Protein 7APO (pdb70)

Radius of gyration: 23.28 Å; Cα contacts (8 Å, |Δi|>4): 714; chains: 4; bounding box: 57×46×68 Å

B-factor: mean 53.17, std 20.05, range [23.28, 142.46]

Nearest PDB structures (foldseek):
  7apo-assembly1_D  TM=1.040E+00  e=3.579E-03  Homo sapiens
  7apo-assembly1_C  TM=9.969E-01  e=6.308E-03  Homo sapiens
  7apo-assembly1_C  TM=1.040E+00  e=5.642E-03  Homo sapiens
  7apo-assembly1_D  TM=9.969E-01  e=4.797E-03  Homo sapiens
  7apo-assembly1_B  TM=1.004E+00  e=3.068E-36  Homo sapiens

Sequence (518 aa):
EVGELIEKVRKAHQETFPALCQLGKYTTNNSSEQRVSLDIDLWDKFSELSTKCIIKTVEFAKQQLPGFTTLTIADQITLLKAACLDILILRICTRYTPEQQDTMTFSDGLTLNRTQMHNAGFGPLTDLVFAFANQLLPLEMDDAETGLLSAICLICGDRQDLEQPDRVDMLQEPLLEALKVYVRKRRPSRPHMFPKMLMKITDLRSISAKGAERVITLKMEIPGSMPPLIQEMLEPEVGELIEKVRKAHQETFPALCQLGKYTTNNSSEQRVSLDIDLWDKFSELSTKCIIKTVEFAKQLPGFTTLTIADQITLLKAACLDILILRICTRYTPEQDTMTFSDGLTLNRTQMHNAGFGPLTDLVFAFANQLLPLEMDDAETGLLSAICCLICGDRQDLEQPDRVDMLQEPLLEALKVYVRKRRRPHMFPKMLMKITDLRSISAKGAERVITLKMEIPGSMPPLIQEMLENHKILHRLLQDSSSPVDLAKLTAEATGHKILHHRLLQDSSSPVDDLAKLTAEATG

Secondary structure (P-SEA, 3-state):
caaaaaaaaaaaaaaaccccccbbbbbbccccccccccaaaaaaaaaaaaaaaaaaaaaaaaaccccccccaaaaaaaaaaaaaaaaaaaaaaacccccccccccccccccaaaaaaaccccaaaaaaaaaaaaccccccaaaaaaaaaaaaacccccccccaaaaaaaaaaaaaaaaaaaaaccccccaaaaaaaaaaaaaaaaaaaaaaaaaaaaacccccccaaaaaacc/caaaaaaaaaaaaaaaacccccccbbbbbcccccccccccaaaaaaaaaaaaaaaaaaaaaaaaccccccccaaaaaaaaaaaaaaaaaaaaaaacccccccccccccccccaaaaaaaccccaaaaaaaaaaaaccccccaaaaaaaaaaaaacccccccccaaaaaaaaaaaaaaaaaaaaaacccaaaaaaaaaaaaaaaaaaaaaaaaaaaaacccccccaaaaaaccc/caaaaaaaaccccaaaaaaaaaaaac/caaaaaaacccccaaaaaaaaaaacc

Structure (mmCIF, N/CA/C/O backbone):
data_7APO
#
_entry.id   7APO
#
_cell.length_a   53.694
_cell.length_b   47.573
_cell.length_c   120.999
_cell.angle_alpha   90.000
_cell.angle_beta   96.169
_cell.angle_gamma   90.000
#
_symmetry.space_group_name_H-M   'P 1 21 1'
#
loop_
_entity.id
_entity.type
_entity.pdbx_description
1 polymer 'Retinoic acid receptor alpha'
2 polymer 'Nuclear receptor coactivator 2'
3 non-polymer '4-{[(5,5,8,8-tetramethyl-5,6,7,8-tetrahydronaphthalen-2-yl)carbonyl]amino}benzoic acid'
4 non-polymer GLYCEROL
5 water water
#
loop_
_atom_site.group_PDB
_atom_site.id
_atom_site.type_symbol
_atom_site.label_atom_id
_atom_site.label_alt_id
_atom_site.label_comp_id
_atom_site.label_asym_id
_atom_site.label_entity_id
_atom_site.label_seq_id
_atom_site.pdbx_PDB_ins_code
_atom_site.Cartn_x
_atom_site.Cartn_y
_atom_site.Cartn_z
_atom_site.occupancy
_atom_site.B_iso_or_equiv
_atom_site.auth_seq_id
_atom_site.auth_comp_id
_atom_site.auth_asym_id
_atom_site.auth_atom_id
_atom_site.pdbx_PDB_model_num
ATOM 1 N N . GLU A 1 11 ? -48.61900 14.07800 -34.57200 1.000 89.46758 183 GLU A N 1
ATOM 2 C CA . GLU A 1 11 ? -47.39300 14.86800 -34.56800 1.000 85.98428 183 GLU A CA 1
ATOM 3 C C . GLU A 1 11 ? -46.15700 13.97200 -34.52100 1.000 83.01152 183 GLU A C 1
ATOM 4 O O . GLU A 1 11 ? -45.27100 14.07500 -35.37100 1.000 76.97322 183 GLU A O 1
ATOM 6 N N . VAL A 1 12 ? -46.10000 13.09000 -33.51900 1.000 83.03951 184 VAL A N 1
ATOM 7 C CA . VAL A 1 12 ? -44.95900 12.18700 -33.41100 1.000 82.63592 184 VAL A CA 1
ATOM 8 C C . VAL A 1 12 ? -45.03600 11.09200 -34.46800 1.000 78.42364 184 VAL A C 1
ATOM 9 O O . VAL A 1 12 ? -44.00200 10.57400 -34.91000 1.000 75.06241 184 VAL A O 1
ATOM 13 N N . GLY A 1 13 ? -46.24500 10.72500 -34.90100 1.000 78.69615 185 GLY A N 1
ATOM 14 C CA . GLY A 1 13 ? -46.37200 9.77200 -35.98900 1.000 73.19586 185 GLY A CA 1
ATOM 15 C C . GLY A 1 13 ? -45.84300 10.30800 -37.30300 1.000 68.41485 185 GLY A C 1
ATOM 16 O O . GLY A 1 13 ? -45.29300 9.55100 -38.10900 1.000 62.21364 185 GLY A O 1
ATOM 17 N N . GLU A 1 14 ? -45.99100 11.61500 -37.53600 1.000 68.28741 186 GLU A N 1
ATOM 18 C CA . GLU A 1 14 ? -45.45000 12.21500 -38.75200 1.000 67.56317 186 GLU A CA 1
ATOM 19 C C . GLU A 1 14 ? -43.93000 12.30200 -38.69300 1.000 64.99666 186 GLU A C 1
ATOM 20 O O . GLU A 1 14 ? -43.25600 12.14900 -39.71900 1.000 66.69744 186 GLU A O 1
ATOM 22 N N . LEU A 1 15 ? -43.37400 12.55400 -37.50500 1.000 62.27665 187 LEU A N 1
ATOM 23 C CA . LEU A 1 15 ? -41.92200 12.53800 -37.35500 1.000 57.05736 187 LEU A CA 1
ATOM 24 C C . LEU A 1 15 ? -41.36400 11.14100 -37.59700 1.000 57.81120 187 LEU A C 1
ATOM 25 O O . LEU A 1 15 ? -40.34000 10.97900 -38.27100 1.000 58.42058 187 LEU A O 1
ATOM 30 N N . ILE A 1 16 ? -42.02500 10.11800 -37.05200 1.000 56.16472 188 ILE A N 1
ATOM 31 C CA . ILE A 1 16 ? -41.62000 8.74200 -37.31900 1.000 58.78223 188 ILE A CA 1
ATOM 32 C C . ILE A 1 16 ? -41.73300 8.43700 -38.80600 1.000 60.38496 188 ILE A C 1
ATOM 33 O O . ILE A 1 16 ? -40.84700 7.80700 -39.39700 1.000 59.76164 188 ILE A O 1
ATOM 38 N N . GLU A 1 17 ? -42.81700 8.89000 -39.43800 1.000 58.57347 189 GLU A N 1
ATOM 39 C CA . GLU A 1 17 ? -42.99300 8.64400 -40.86500 1.000 61.02692 189 GLU A CA 1
ATOM 40 C C . GLU A 1 17 ? -41.95100 9.39400 -41.68400 1.000 57.65414 189 GLU A C 1
ATOM 41 O O . GLU A 1 17 ? -41.47700 8.88800 -42.70800 1.000 57.23093 189 GLU A O 1
ATOM 47 N N . LYS A 1 18 ? -41.57400 10.59800 -41.24400 1.000 55.70782 190 LYS A N 1
ATOM 48 C CA . LYS A 1 18 ? -40.56900 11.36800 -41.97200 1.000 55.52769 190 LYS A CA 1
ATOM 49 C C . LYS A 1 18 ? -39.19900 10.70600 -41.88900 1.000 53.85562 190 LYS A C 1
ATOM 50 O O . LYS A 1 18 ? -38.48400 10.61100 -42.89400 1.000 52.85354 190 LYS A O 1
ATOM 56 N N . VAL A 1 19 ? -38.81800 10.24200 -40.69900 1.000 49.89425 191 VAL A N 1
ATOM 57 C CA . VAL A 1 19 ? -37.50500 9.63200 -40.52700 1.000 47.58014 191 VAL A CA 1
ATOM 58 C C . VAL A 1 19 ? -37.44300 8.28500 -41.23600 1.000 56.10015 191 VAL A C 1
ATOM 59 O O . VAL A 1 19 ? -36.44300 7.95600 -41.88600 1.000 59.02405 191 VAL A O 1
ATOM 63 N N . ARG A 1 20 ? -38.51000 7.48800 -41.13000 1.000 51.84711 192 ARG A N 1
ATOM 64 C CA . ARG A 1 20 ? -38.55400 6.20700 -41.82900 1.000 55.02257 192 ARG A CA 1
ATOM 65 C C . ARG A 1 20 ? -38.46000 6.40400 -43.33500 1.000 51.910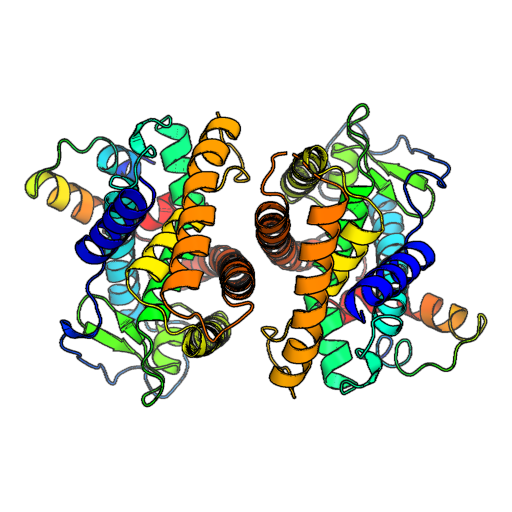35 192 ARG A C 1
ATOM 66 O O . ARG A 1 20 ? -37.69900 5.70700 -44.01600 1.000 54.82623 192 ARG A O 1
ATOM 74 N N . LYS A 1 21 ? -39.23000 7.35700 -43.86700 1.000 54.15959 193 LYS A N 1
ATOM 75 C CA . LYS A 1 21 ? -39.15800 7.66600 -45.29000 1.000 57.07492 193 LYS A CA 1
ATOM 76 C C . LYS A 1 21 ? -37.74600 8.07300 -45.68800 1.000 54.50611 193 LYS A C 1
ATOM 77 O O . LYS A 1 21 ? -37.23300 7.63800 -46.72600 1.000 55.08367 193 LYS A O 1
ATOM 83 N N . ALA A 1 22 ? -37.09300 8.90400 -44.86800 1.000 60.99109 194 ALA A N 1
ATOM 84 C CA . ALA A 1 22 ? -35.75500 9.38100 -45.19800 1.000 55.14456 194 ALA A CA 1
ATOM 85 C C . ALA A 1 22 ? -34.75200 8.24000 -45.21200 1.000 55.11608 194 ALA A C 1
ATOM 86 O O . ALA A 1 22 ? -33.84200 8.21900 -46.04700 1.000 60.26819 194 ALA A O 1
ATOM 88 N N . HIS A 1 23 ? -34.90900 7.27600 -44.30200 1.000 48.04995 195 HIS A N 1
ATOM 89 C CA . HIS A 1 23 ? -33.99100 6.14300 -44.27200 1.000 47.31023 195 HIS A CA 1
ATOM 90 C C . HIS A 1 23 ? -34.22800 5.20400 -45.44800 1.000 48.51131 195 HIS A C 1
ATOM 91 O O . HIS A 1 23 ? -33.27300 4.69100 -46.04200 1.000 56.60989 195 HIS A O 1
ATOM 98 N N . GLN A 1 24 ? -35.49400 4.95700 -45.79200 1.000 51.62304 196 GLN A N 1
ATOM 99 C CA . GLN A 1 24 ? -35.79300 4.07900 -46.91700 1.000 56.25205 196 GLN A CA 1
ATOM 100 C C . GLN A 1 24 ? -35.30200 4.67600 -48.23000 1.000 62.76352 196 GLN A C 1
ATOM 101 O O . GLN A 1 24 ? -34.83000 3.95000 -49.11300 1.000 58.79947 196 GLN A O 1
ATOM 107 N N . GLU A 1 25 ? -35.39700 6.00000 -48.37300 1.000 65.02372 197 GLU A N 1
ATOM 108 C CA . GLU A 1 25 ? -35.03000 6.63600 -49.63500 1.000 60.90121 197 GLU A CA 1
ATOM 109 C C . GLU A 1 25 ? -33.52000 6.68400 -49.83500 1.000 57.82047 197 GLU A C 1
ATOM 110 O O . GLU A 1 25 ? -33.05200 6.73400 -50.97700 1.000 55.77483 197 GLU A O 1
ATOM 116 N N . THR A 1 26 ? -32.74300 6.67600 -48.75300 1.000 55.76278 198 THR A N 1
ATOM 117 C CA . THR A 1 26 ? -31.29300 6.77200 -48.85000 1.000 53.03880 198 THR A CA 1
ATOM 118 C C . THR A 1 26 ? -30.57600 5.48000 -48.47900 1.000 49.27629 198 THR A C 1
ATOM 119 O O . THR A 1 26 ? -29.34200 5.45100 -48.48900 1.000 51.08951 198 THR A O 1
ATOM 123 N N . PHE A 1 27 ? -31.30300 4.41300 -48.16300 1.000 62.24945 199 PHE A N 1
ATOM 124 C CA . PHE A 1 27 ? -30.68600 3.14400 -47.77800 1.000 66.42297 199 PHE A CA 1
ATOM 125 C C . PHE A 1 27 ? -31.62000 2.00700 -48.15400 1.000 69.92953 199 PHE A C 1
ATOM 126 O O . PHE A 1 27 ? -32.57200 1.69600 -47.41700 1.000 75.38249 199 PHE A O 1
ATOM 134 N N . PRO A 1 28 ? -31.38400 1.34500 -49.28600 1.000 62.19070 200 PRO A N 1
ATOM 135 C CA . PRO A 1 28 ? -32.28600 0.27500 -49.71800 1.000 66.11109 200 PRO A CA 1
ATOM 136 C C . PRO A 1 28 ? -32.18400 -0.95000 -48.82200 1.000 66.31330 200 PRO A C 1
ATOM 137 O O . PRO A 1 28 ? -31.09600 -1.34800 -48.39700 1.000 65.83862 200 PRO A O 1
ATOM 141 N N . ALA A 1 29 ? -33.33700 -1.54900 -48.54300 1.000 69.24172 201 ALA A N 1
ATOM 142 C CA . ALA A 1 29 ? -33.38400 -2.74100 -47.71500 1.000 69.31674 201 ALA A CA 1
ATOM 143 C C . ALA A 1 29 ? -32.68300 -3.90900 -48.40600 1.000 65.52282 201 ALA A C 1
ATOM 144 O O . ALA A 1 29 ? -32.48000 -3.92300 -49.62400 1.000 65.44685 201 ALA A O 1
ATOM 146 N N . LEU A 1 30 ? -32.31100 -4.90400 -47.60000 1.000 66.30971 202 LEU A N 1
ATOM 147 C CA . LEU A 1 30 ? -31.66100 -6.09300 -48.13500 1.000 72.77174 202 LEU A CA 1
ATOM 148 C C . LEU A 1 30 ? -32.57500 -6.88300 -49.06500 1.000 79.46397 202 LEU A C 1
ATOM 149 O O . LEU A 1 30 ? -32.08100 -7.68100 -49.86900 1.000 75.75991 202 LEU A O 1
ATOM 154 N N . CYS A 1 31 ? -33.89200 -6.67100 -48.98100 1.000 86.57100 203 CYS A N 1
ATOM 155 C CA . CYS A 1 31 ? -34.82400 -7.42400 -49.81600 1.000 99.50196 203 CYS A CA 1
ATOM 156 C C . CYS A 1 31 ? -34.64700 -7.09500 -51.29400 1.000 104.37055 203 CYS A C 1
ATOM 157 O O . CYS A 1 31 ? -34.75200 -7.98100 -52.14900 1.000 105.52151 203 CYS A O 1
ATOM 160 N N . GLN A 1 32 ? -34.37700 -5.82800 -51.61400 1.000 101.16940 204 GLN A N 1
ATOM 161 C CA . GLN A 1 32 ? -34.33500 -5.38600 -53.00200 1.000 101.85380 204 GLN A CA 1
ATOM 162 C C . GLN A 1 32 ? -32.99000 -5.62800 -53.67600 1.000 96.46128 204 GLN A C 1
ATOM 163 O O . GLN A 1 32 ? -32.90600 -5.52100 -54.90400 1.000 101.95830 204 GLN A O 1
ATOM 165 N N . LEU A 1 33 ? -31.94700 -5.95400 -52.91900 1.000 90.71051 205 LEU A N 1
ATOM 166 C CA . LEU A 1 33 ? -30.60300 -6.06000 -53.46900 1.000 85.26237 205 LEU A CA 1
ATOM 167 C C . LEU A 1 33 ? -30.31000 -7.49200 -53.89700 1.000 82.09545 205 LEU A C 1
ATOM 168 O O . LEU A 1 33 ? -30.49700 -8.43200 -53.11800 1.000 82.87972 205 LEU A O 1
ATOM 173 N N . GLY A 1 34 ? -29.73800 -7.61000 -55.07800 1.000 70.77521 206 GLY A N 1
ATOM 174 C CA . GLY A 1 34 ? -29.28800 -8.85900 -55.59300 1.000 66.06122 206 GLY A CA 1
ATOM 175 C C . GLY A 1 34 ? -27.83900 -9.04400 -55.19200 1.000 63.33618 206 GLY A C 1
ATOM 176 O O . GLY A 1 34 ? -26.98800 -8.28000 -55.54000 1.000 63.76566 206 GLY A O 1
ATOM 177 N N . LYS A 1 35 ? -27.56200 -10.09200 -54.46000 1.000 61.31059 207 LYS A N 1
ATOM 178 C CA . LYS A 1 35 ? -26.23900 -10.35000 -54.00400 1.000 54.11645 207 LYS A CA 1
ATOM 179 C C . LYS A 1 35 ? -25.26300 -10.89700 -54.98900 1.000 63.17539 207 LYS A C 1
ATOM 180 O O . LYS A 1 35 ? -25.61200 -11.60900 -55.88000 1.000 69.03886 207 LYS A O 1
ATOM 186 N N . TYR A 1 36 ? -24.01200 -10.56000 -54.80700 1.000 67.28897 208 TYR A N 1
ATOM 187 C CA . TYR A 1 36 ? -22.96600 -11.07700 -55.62000 1.000 53.56341 208 TYR A CA 1
ATOM 188 C C . TYR A 1 36 ? -21.83900 -11.30200 -54.68600 1.000 65.81894 208 TYR A C 1
ATOM 189 O O . TYR A 1 36 ? -21.71000 -10.64800 -53.70300 1.000 48.13369 208 TYR A O 1
ATOM 198 N N . THR A 1 37 ? -21.02400 -12.26800 -55.01100 1.000 59.88004 209 THR A N 1
ATOM 199 C CA . THR A 1 37 ? -19.92800 -12.64800 -54.13900 1.000 65.20454 209 THR A CA 1
ATOM 200 C C . THR A 1 37 ? -18.63800 -12.72500 -54.93600 1.000 65.15218 209 THR A C 1
ATOM 201 O O . THR A 1 37 ? -18.62600 -13.19200 -56.08000 1.000 74.14046 209 THR A O 1
ATOM 205 N N . THR A 1 38 ? -17.56300 -12.23800 -54.33200 1.000 58.92559 210 THR A N 1
ATOM 206 C CA . THR A 1 38 ? -16.21200 -12.47400 -54.80800 1.000 66.67084 210 THR A CA 1
ATOM 207 C C . THR A 1 38 ? -15.61300 -13.64500 -54.03800 1.000 70.86234 210 THR A C 1
ATOM 208 O O . THR A 1 38 ? -16.04000 -13.97100 -52.92800 1.000 78.94321 210 THR A O 1
ATOM 212 N N . ASN A 1 39 ? -14.62500 -14.29300 -54.64900 1.000 75.42615 211 ASN A N 1
ATOM 213 C CA . ASN A 1 39 ? -13.96100 -15.42300 -54.01800 1.000 80.88860 211 ASN A CA 1
ATOM 214 C C . ASN A 1 39 ? -12.50000 -15.16500 -53.69200 1.000 85.34831 211 ASN A C 1
ATOM 215 O O . ASN A 1 39 ? -11.87700 -15.99800 -53.02700 1.000 90.04438 211 ASN A O 1
ATOM 220 N N . ASN A 1 40 ? -11.94000 -14.04500 -54.12700 1.000 88.00100 212 ASN A N 1
ATOM 221 C CA . ASN A 1 40 ? -10.56700 -13.72400 -53.78300 1.000 89.54141 212 ASN A CA 1
ATOM 222 C C . ASN A 1 40 ? -10.47500 -13.20200 -52.35900 1.000 82.54588 212 ASN A C 1
ATOM 223 O O . ASN A 1 40 ? -11.40400 -12.57400 -51.84000 1.000 66.66807 212 ASN A O 1
ATOM 228 N N . SER A 1 41 ? -9.32600 -13.46400 -51.73900 1.000 97.49034 213 SER A N 1
ATOM 229 C CA . SER A 1 41 ? -9.00500 -12.96200 -50.40900 1.000 102.49306 213 SER A CA 1
ATOM 230 C C . SER A 1 41 ? -10.04800 -13.38700 -49.38000 1.000 101.54528 213 SER A C 1
ATOM 231 O O . SER A 1 41 ? -10.31000 -12.66800 -48.41300 1.000 101.80578 213 SER A O 1
ATOM 234 N N . SER A 1 42 ? -10.64600 -14.56500 -49.57200 1.000 89.78816 214 SER A N 1
ATOM 235 C CA . SER A 1 42 ? -11.76300 -15.00400 -48.74800 1.000 73.16891 214 SER A CA 1
ATOM 236 C C . SER A 1 42 ? -11.39000 -16.07300 -47.73000 1.000 75.96692 214 SER A C 1
ATOM 237 O O . SER A 1 42 ? -12.20200 -16.36800 -46.84700 1.000 77.82421 214 SER A O 1
ATOM 240 N N . GLU A 1 43 ? -10.19900 -16.66100 -47.82600 1.000 74.85216 215 GLU A N 1
ATOM 241 C CA . GLU A 1 43 ? -9.79900 -17.71800 -46.90800 1.000 76.99001 215 GLU A CA 1
ATOM 242 C C . GLU A 1 43 ? -8.64900 -17.33500 -45.99100 1.000 81.53877 215 GLU A C 1
ATOM 243 O O . GLU A 1 43 ? -8.60200 -17.81200 -44.85500 1.000 92.46586 215 GLU A O 1
ATOM 249 N N . GLN A 1 44 ? -7.72800 -16.49000 -46.44500 1.000 76.15369 216 GLN A N 1
ATOM 250 C CA . GLN A 1 44 ? -6.57100 -16.09000 -45.65700 1.000 72.85165 216 GLN A CA 1
ATOM 251 C C . GLN A 1 44 ? -6.64700 -14.60500 -45.32900 1.000 66.85254 216 GLN A C 1
ATOM 252 O O . GLN A 1 44 ? -6.99700 -13.78700 -46.18500 1.000 56.73385 216 GLN A O 1
ATOM 254 N N . ARG A 1 45 ? -6.32200 -14.26100 -44.08400 1.000 65.59463 217 ARG A N 1
ATOM 255 C CA . ARG A 1 45 ? -6.31700 -12.86700 -43.66000 1.000 65.08037 217 ARG A CA 1
ATOM 256 C C . ARG A 1 45 ? -5.00700 -12.20900 -44.07000 1.000 69.57028 217 ARG A C 1
ATOM 257 O O . ARG A 1 45 ? -3.92400 -12.71700 -43.76400 1.000 73.69750 217 ARG A O 1
ATOM 265 N N . VAL A 1 46 ? -5.11200 -11.08200 -44.77000 1.000 63.51624 218 VAL A N 1
ATOM 266 C CA . VAL A 1 46 ? -3.96200 -10.28600 -45.16600 1.000 55.14634 218 VAL A CA 1
ATOM 267 C C . VAL A 1 46 ? -4.09300 -8.90600 -44.52700 1.000 55.54276 218 VAL A C 1
ATOM 268 O O . VAL A 1 46 ? -5.15100 -8.52700 -44.02600 1.000 52.06405 218 VAL A O 1
ATOM 272 N N . SER A 1 47 ? -2.98900 -8.15600 -44.54400 1.000 60.58565 219 SER A N 1
ATOM 273 C CA . SER A 1 47 ? -3.01300 -6.79900 -44.00500 1.000 60.96334 219 SER A CA 1
ATOM 274 C C . SER A 1 47 ? -3.97800 -5.91600 -44.78500 1.000 64.11170 219 SER A C 1
ATOM 275 O O . SER A 1 47 ? -4.72900 -5.13100 -44.19300 1.000 65.35120 219 SER A O 1
ATOM 278 N N . LEU A 1 48 ? -3.97500 -6.03500 -46.11400 1.000 59.99528 220 LEU A N 1
ATOM 279 C CA . LEU A 1 48 ? -4.88800 -5.27700 -46.96100 1.000 55.49742 220 LEU A CA 1
ATOM 280 C C . LEU A 1 48 ? -4.93500 -5.84500 -48.37300 1.000 54.93781 220 LEU A C 1
ATOM 281 O O . LEU A 1 48 ? -3.91100 -5.88800 -49.06300 1.000 55.78636 220 LEU A O 1
ATOM 286 N N . ASP A 1 49 ? -6.11300 -6.28200 -48.81200 1.000 49.79656 221 ASP A N 1
ATOM 287 C CA . ASP A 1 49 ? -6.33000 -6.66200 -50.20200 1.000 52.44357 221 ASP A CA 1
ATOM 288 C C . ASP A 1 49 ? -6.65300 -5.39300 -50.98500 1.000 58.79141 221 ASP A C 1
ATOM 289 O O . ASP A 1 49 ? -7.73100 -4.81500 -50.81800 1.000 52.60753 221 ASP A O 1
ATOM 294 N N . ILE A 1 50 ? -5.71200 -4.96400 -51.83500 1.000 47.63133 222 ILE A N 1
ATOM 295 C CA . ILE A 1 50 ? -5.82500 -3.67700 -52.52200 1.000 53.92533 222 ILE A CA 1
ATOM 296 C C . ILE A 1 50 ? -7.16500 -3.55500 -53.23100 1.000 57.60965 222 ILE A C 1
ATOM 297 O O . ILE A 1 50 ? -7.77700 -2.48100 -53.27000 1.000 65.96368 222 ILE A O 1
ATOM 302 N N . ASP A 1 51 ? -7.58400 -4.64300 -53.83800 1.000 53.86287 223 ASP A N 1
ATOM 303 C CA . ASP A 1 51 ? -8.79300 -4.73900 -54.63100 1.000 53.94011 223 ASP A CA 1
ATOM 304 C C . ASP A 1 51 ? -10.06500 -4.56200 -53.91500 1.000 50.70264 223 ASP A C 1
ATOM 305 O O . ASP A 1 51 ? -10.89500 -3.82600 -54.32700 1.000 50.70879 223 ASP A O 1
ATOM 310 N N . LEU A 1 52 ? -10.23400 -5.31100 -52.85900 1.000 49.29368 224 LEU A N 1
ATOM 311 C CA . LEU A 1 52 ? -11.39000 -5.14300 -51.98800 1.000 44.88234 224 LEU A CA 1
ATOM 312 C C . LEU A 1 52 ? -11.42300 -3.73700 -51.40400 1.000 41.35487 224 LEU A C 1
ATOM 313 O O . LEU A 1 52 ? -12.49400 -3.12900 -51.28000 1.000 38.68136 224 LEU A O 1
ATOM 318 N N . TRP A 1 53 ? -10.25200 -3.19500 -51.06400 1.000 40.26422 225 TRP A N 1
ATOM 319 C CA . TRP A 1 53 ? -10.18900 -1.83600 -50.53700 1.000 42.75369 225 TRP A CA 1
ATOM 320 C C . TRP A 1 53 ? -10.68900 -0.82000 -51.55900 1.000 44.93843 225 TRP A C 1
ATOM 321 O O . TRP A 1 53 ? -11.36600 0.15300 -51.20200 1.000 45.16171 225 TRP A O 1
ATOM 332 N N . ASP A 1 54 ? -10.36600 -1.02500 -52.83700 1.000 50.19693 226 ASP A N 1
ATOM 333 C CA . ASP A 1 54 ? -10.81300 -0.08800 -53.86200 1.000 49.40572 226 ASP A CA 1
ATOM 334 C C . ASP A 1 54 ? -12.33500 -0.03000 -53.91700 1.000 45.08943 226 ASP A C 1
ATOM 335 O O . ASP A 1 54 ? -12.92700 1.05600 -53.91800 1.000 47.59684 226 ASP A O 1
ATOM 340 N N . LYS A 1 55 ? -12.98800 -1.19400 -53.94500 1.000 39.41665 227 LYS A N 1
ATOM 341 C CA . LYS A 1 55 ? -14.44600 -1.21400 -53.93400 1.000 39.78692 227 LYS A CA 1
ATOM 342 C C . LYS A 1 55 ? -14.99500 -0.71800 -52.60200 1.000 44.04999 227 LYS A C 1
ATOM 343 O O . LYS A 1 55 ? -15.96400 0.05000 -52.56900 1.000 46.17025 227 LYS A O 1
ATOM 349 N N . PHE A 1 56 ? -14.38000 -1.14100 -51.49400 1.000 42.18405 228 PHE A N 1
ATOM 350 C CA . PHE A 1 56 ? -14.86600 -0.76000 -50.17100 1.000 38.03945 228 PHE A CA 1
ATOM 351 C C . PHE A 1 56 ? -14.83100 0.75100 -49.97900 1.000 33.78170 228 PHE A C 1
ATOM 352 O O . PHE A 1 56 ? -15.79500 1.34400 -49.47900 1.000 32.23565 228 PHE A O 1
ATOM 360 N N . SER A 1 57 ? -13.72700 1.39200 -50.37000 1.000 33.66327 229 SER A N 1
ATOM 361 C CA . SER A 1 57 ? -13.62400 2.84200 -50.24100 1.000 37.10823 229 SER A CA 1
ATOM 362 C C . SER A 1 57 ? -14.60000 3.55200 -51.17000 1.000 41.85506 229 SER A C 1
ATOM 363 O O . SER A 1 57 ? -15.16600 4.59100 -50.80700 1.000 45.06436 229 SER A O 1
ATOM 366 N N . GLU A 1 58 ? -14.79600 3.01500 -52.38000 1.000 39.86585 230 GLU A N 1
ATOM 367 C CA . GLU A 1 58 ? -15.75500 3.60700 -53.30700 1.000 37.78525 230 GLU A CA 1
ATOM 368 C C . GLU A 1 58 ? -17.17400 3.51100 -52.76200 1.000 38.58392 230 GLU A C 1
ATOM 369 O O . GLU A 1 58 ? -17.92300 4.49400 -52.79100 1.000 36.20290 230 GLU A O 1
ATOM 375 N N . LEU A 1 59 ? -17.55600 2.33700 -52.24500 1.000 40.01370 231 LEU A N 1
ATOM 376 C CA . LEU A 1 59 ? -18.90100 2.15400 -51.70500 1.000 37.64547 231 LEU A CA 1
ATOM 377 C C . LEU A 1 59 ? -19.13300 2.98400 -50.44400 1.000 37.99827 231 LEU A C 1
ATOM 378 O O . LEU A 1 59 ? -20.25500 3.45100 -50.21300 1.000 33.23290 231 LEU A O 1
ATOM 383 N N . SER A 1 60 ? -18.10400 3.16500 -49.61000 1.000 29.91953 232 SER A N 1
ATOM 384 C CA . SER A 1 60 ? -18.27000 4.00000 -48.42200 1.000 34.30542 232 SER A CA 1
ATOM 385 C C . SER A 1 60 ? -18.42000 5.46800 -48.79500 1.000 37.95579 232 SER A C 1
ATOM 386 O O . SER A 1 60 ? -19.22500 6.18600 -48.19000 1.000 39.70505 232 SER A O 1
ATOM 389 N N . THR A 1 61 ? -17.65300 5.93200 -49.78300 1.000 37.82508 233 THR A N 1
ATOM 390 C CA . THR A 1 61 ? -17.82400 7.29800 -50.26400 1.000 39.27979 233 THR A CA 1
ATOM 391 C C . THR A 1 61 ? -19.25900 7.54400 -50.71900 1.000 42.03717 233 THR A C 1
ATOM 392 O O . THR A 1 61 ? -19.83500 8.60300 -50.43700 1.000 41.61129 233 THR A O 1
ATOM 396 N N . LYS A 1 62 ? -19.86400 6.56200 -51.39500 1.000 39.30963 234 LYS A N 1
ATOM 397 C CA . LYS A 1 62 ? -21.22700 6.72700 -51.89400 1.000 41.82834 234 LYS A CA 1
ATOM 398 C C . LYS A 1 62 ? -22.24500 6.72200 -50.75700 1.000 35.00463 234 LYS A C 1
ATOM 399 O O . LYS A 1 62 ? -23.25300 7.43700 -50.81600 1.000 32.80366 234 LYS A O 1
ATOM 405 N N . CYS A 1 63 ? -22.00500 5.92100 -49.71600 1.000 33.72636 235 CYS A N 1
ATOM 406 C CA . CYS A 1 63 ? -22.91500 5.87900 -48.57400 1.000 37.53392 235 CYS A CA 1
ATOM 407 C C . CYS A 1 63 ? -22.76200 7.10200 -47.67800 1.000 36.86431 235 CYS A C 1
ATOM 408 O O . CYS A 1 63 ? -23.72700 7.51100 -47.02200 1.000 33.77567 235 CYS A O 1
ATOM 411 N N . ILE A 1 64 ? -21.56100 7.67900 -47.61800 1.000 35.81704 236 ILE A N 1
ATOM 412 C CA . ILE A 1 64 ? -21.39200 8.96500 -46.94800 1.000 33.51542 236 ILE A CA 1
ATOM 413 C C . ILE A 1 64 ? -22.26300 10.02200 -47.61100 1.000 37.51554 236 ILE A C 1
ATOM 414 O O . ILE A 1 64 ? -22.91900 10.82600 -46.93400 1.000 36.46723 236 ILE A O 1
ATOM 419 N N . ILE A 1 65 ? -22.29000 10.02900 -48.94900 1.000 37.68386 237 ILE A N 1
ATOM 420 C CA . ILE A 1 65 ? -23.15800 10.94700 -49.68200 1.000 41.34466 237 ILE A CA 1
ATOM 421 C C . ILE A 1 65 ? -24.62000 10.67600 -49.35000 1.000 42.70543 237 ILE A C 1
ATOM 422 O O . ILE A 1 65 ? -25.41700 11.60700 -49.17700 1.000 33.33808 237 ILE A O 1
ATOM 427 N N . LYS A 1 66 ? -24.99500 9.39800 -49.25000 1.000 36.88145 238 LYS A N 1
ATOM 428 C CA . LYS A 1 66 ? -26.36300 9.06100 -48.86500 1.000 37.55409 238 LYS A CA 1
ATOM 429 C C . LYS A 1 66 ? -26.67500 9.52100 -47.44700 1.000 34.43873 238 LYS A C 1
ATOM 430 O O . LYS A 1 66 ? -27.81900 9.88000 -47.14700 1.000 42.21065 238 LYS A O 1
ATOM 436 N N . THR A 1 67 ? -25.67400 9.52900 -46.56600 1.000 30.27266 239 THR A N 1
ATOM 437 C CA . THR A 1 67 ? -25.91400 9.97300 -45.19800 1.000 37.81462 239 THR A CA 1
ATOM 438 C C . THR A 1 67 ? -26.24300 11.46000 -45.14600 1.000 33.12081 239 THR A C 1
ATOM 439 O O . THR A 1 67 ? -27.05500 11.88900 -44.31900 1.000 34.13451 239 THR A O 1
ATOM 443 N N . VAL A 1 68 ? -25.64500 12.25600 -46.03100 1.000 37.33786 240 VAL A N 1
ATOM 444 C CA . VAL A 1 68 ? -25.92900 13.68800 -46.05600 1.000 36.62975 240 VAL A CA 1
ATOM 445 C C . VAL A 1 68 ? -27.32200 13.95200 -46.61700 1.000 38.64572 240 VAL A C 1
ATOM 446 O O . VAL A 1 68 ? -28.06300 14.79600 -46.09600 1.000 43.96479 240 VAL A O 1
ATOM 450 N N . GLU A 1 69 ? -27.69000 13.24400 -47.69000 1.000 34.24559 241 GLU A N 1
ATOM 451 C CA . GLU A 1 69 ? -29.06200 13.30000 -48.18600 1.000 43.33322 241 GLU A CA 1
ATOM 452 C C . GLU A 1 69 ? -30.05200 12.93100 -47.09600 1.000 41.86968 241 GLU A C 1
ATOM 453 O O . GLU A 1 69 ? -31.10800 13.56200 -46.95400 1.000 52.10378 241 GLU A O 1
ATOM 459 N N . PHE A 1 70 ? -29.74200 11.88000 -46.34100 1.000 38.30079 242 PHE A N 1
ATOM 460 C CA . PHE A 1 70 ? -30.61500 11.45800 -45.25800 1.000 34.19774 242 PHE A CA 1
ATOM 461 C C . PHE A 1 70 ? -30.70700 12.53000 -44.18300 1.000 39.79985 242 PHE A C 1
ATOM 462 O O . PHE A 1 70 ? -31.79900 12.82300 -43.68000 1.000 39.56293 242 PHE A O 1
ATOM 470 N N . ALA A 1 71 ? -29.56900 13.13200 -43.82300 1.000 36.63363 243 ALA A N 1
ATOM 471 C CA . ALA A 1 71 ? -29.57800 14.19000 -42.81700 1.000 38.00965 243 ALA A CA 1
ATOM 472 C C . ALA A 1 71 ? -30.38900 15.39100 -43.28400 1.000 35.30178 243 ALA A C 1
ATOM 473 O O . ALA A 1 71 ? -31.09000 16.02300 -42.48500 1.000 36.33028 243 ALA A O 1
ATOM 475 N N . LYS A 1 72 ? -30.30800 15.72200 -44.57700 1.000 40.12521 244 LYS A N 1
ATOM 476 C CA . LYS A 1 72 ? -31.01700 16.88900 -45.09400 1.000 45.63054 244 LYS A CA 1
ATOM 477 C C . LYS A 1 72 ? -32.52800 16.70300 -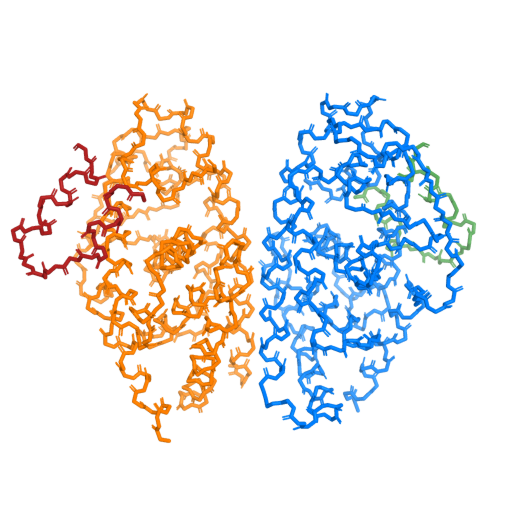45.08600 1.000 52.83117 244 LYS A C 1
ATOM 478 O O . LYS A 1 72 ? -33.26100 17.69200 -45.19400 1.000 40.92638 244 LYS A O 1
ATOM 484 N N . GLN A 1 73 ? -33.00900 15.46400 -44.96900 1.000 47.65164 245 GLN A N 1
ATOM 485 C CA A GLN A 1 73 ? -34.43800 15.20000 -44.89500 0.597 45.42348 245 GLN A CA 1
ATOM 486 C CA B GLN A 1 73 ? -34.43600 15.18600 -44.89400 0.403 45.62315 245 GLN A CA 1
ATOM 487 C C . GLN A 1 73 ? -34.95800 15.15100 -43.46500 1.000 44.38553 245 GLN A C 1
ATOM 488 O O . GLN A 1 73 ? -36.17700 15.09600 -43.26900 1.000 53.26387 245 GLN A O 1
ATOM 499 N N . LEU A 1 74 ? -34.07100 15.17200 -42.47200 1.000 43.64367 246 LEU A N 1
ATOM 500 C CA . LEU A 1 74 ? -34.48200 15.16400 -41.07300 1.000 44.64740 246 LEU A CA 1
ATOM 501 C C . LEU A 1 74 ? -34.99400 16.54500 -40.68200 1.000 52.66449 246 LEU A C 1
ATOM 502 O O . LEU A 1 74 ? -34.30100 17.54300 -40.90900 1.000 57.91055 246 LEU A O 1
ATOM 507 N N . PRO A 1 75 ? -36.18900 16.64500 -40.10200 1.000 55.22705 247 PRO A N 1
ATOM 508 C CA . PRO A 1 75 ? -36.75100 17.96800 -39.79800 1.000 53.32195 247 PRO A CA 1
ATOM 509 C C . PRO A 1 75 ? -35.88400 18.72900 -38.80600 1.000 55.45411 247 PRO A C 1
ATOM 510 O O . PRO A 1 75 ? -35.52600 18.21800 -37.74200 1.000 53.78398 247 PRO A O 1
ATOM 514 N N . GLY A 1 76 ? -35.54200 19.96300 -39.17400 1.000 56.09313 248 GLY A N 1
ATOM 515 C CA . GLY A 1 76 ? -34.74900 20.84100 -38.35000 1.000 50.68974 248 GLY A CA 1
ATOM 516 C C . GLY A 1 76 ? -33.27400 20.87100 -38.69000 1.000 46.74920 248 GLY A C 1
ATOM 517 O O . GLY A 1 76 ? -32.60600 21.86400 -38.38200 1.000 49.96071 248 GLY A O 1
ATOM 518 N N . PHE A 1 77 ? -32.75200 19.81600 -39.32500 1.000 42.83243 249 PHE A N 1
ATOM 519 C CA . PHE A 1 77 ? -31.31100 19.72900 -39.54400 1.000 40.05106 249 PHE A CA 1
ATOM 520 C C . PHE A 1 77 ? -30.80500 20.86700 -40.42400 1.000 42.61065 249 PHE A C 1
ATOM 521 O O . PHE A 1 77 ? -29.73400 21.42900 -40.16500 1.000 39.65736 249 PHE A O 1
ATOM 529 N N . THR A 1 78 ? -31.55600 21.22300 -41.46800 1.000 44.27181 250 THR A N 1
ATOM 530 C CA . THR A 1 78 ? -31.12500 22.29200 -42.36200 1.000 52.79236 250 THR A CA 1
ATOM 531 C C . THR A 1 78 ? -31.28000 23.68000 -41.75400 1.000 53.79854 250 THR A C 1
ATOM 532 O O . THR A 1 78 ? -30.76000 24.64500 -42.32700 1.000 50.78106 250 THR A O 1
ATOM 536 N N . THR A 1 79 ? -31.98600 23.80900 -40.62700 1.000 55.46529 251 THR A N 1
ATOM 537 C CA . THR A 1 79 ? -32.07800 25.09400 -39.94500 1.000 52.25211 251 THR A CA 1
ATOM 538 C C . THR A 1 79 ? -30.85100 25.38300 -39.09400 1.000 54.35118 251 THR A C 1
ATOM 539 O O . THR A 1 79 ? -30.63100 26.53900 -38.71600 1.000 56.84379 251 THR A O 1
ATOM 543 N N . LEU A 1 80 ? -30.05800 24.36300 -38.77800 1.000 51.29366 252 LEU A N 1
ATOM 544 C CA . LEU A 1 80 ? -28.78900 24.57000 -38.10000 1.000 39.75901 252 LEU A CA 1
ATOM 545 C C . LEU A 1 80 ? -27.79600 25.22600 -39.04700 1.000 40.76517 252 LEU A C 1
ATOM 546 O O . LEU A 1 80 ? -27.89500 25.09500 -40.26900 1.000 42.30636 252 LEU A O 1
ATOM 551 N N . THR A 1 81 ? -26.82700 25.93500 -38.47400 1.000 44.29851 253 THR A N 1
ATOM 552 C CA . THR A 1 81 ? -25.79100 26.54000 -39.29800 1.000 49.02430 253 THR A CA 1
ATOM 553 C C . THR A 1 81 ? -25.02900 25.45900 -40.05600 1.000 41.24928 253 THR A C 1
ATOM 554 O O . THR A 1 81 ? -24.92800 24.31200 -39.61300 1.000 51.48837 253 THR A O 1
ATOM 558 N N . ILE A 1 82 ? -24.51600 25.83100 -41.22900 1.000 42.46214 254 ILE A N 1
ATOM 559 C CA . ILE A 1 82 ? -23.76600 24.88700 -42.05400 1.000 37.81580 254 ILE A CA 1
ATOM 560 C C . ILE A 1 82 ? -22.54100 24.38300 -41.30400 1.000 43.29627 254 ILE A C 1
ATOM 561 O O . ILE A 1 82 ? -22.15500 23.21500 -41.43000 1.000 46.27757 254 ILE A O 1
ATOM 566 N N . ALA A 1 83 ? -21.92000 25.25200 -40.50200 1.000 44.23638 255 ALA A N 1
ATOM 567 C CA . ALA A 1 83 ? -20.79100 24.82700 -39.68300 1.000 43.15544 255 ALA A CA 1
ATOM 568 C C . ALA A 1 83 ? -21.18400 23.68300 -38.75700 1.000 40.55429 255 ALA A C 1
ATOM 569 O O . ALA A 1 83 ? -20.44600 22.69800 -38.62800 1.000 43.09176 255 ALA A O 1
ATOM 571 N N . ASP A 1 84 ? -22.35100 23.79000 -38.11300 1.000 40.13869 256 ASP A N 1
ATOM 572 C CA . ASP A 1 84 ? -22.79700 22.74600 -37.19600 1.000 31.99305 256 ASP A CA 1
ATOM 573 C C . ASP A 1 84 ? -23.22700 21.49400 -37.95100 1.000 41.56270 256 ASP A C 1
ATOM 574 O O . ASP A 1 84 ? -22.96600 20.37300 -37.49900 1.000 41.60870 256 ASP A O 1
ATOM 579 N N . GLN A 1 85 ? -23.88500 21.66200 -39.10200 1.000 44.84076 257 GLN A N 1
ATOM 580 C CA . GLN A 1 85 ? -24.24600 20.50900 -39.92400 1.000 38.20815 257 GLN A CA 1
ATOM 581 C C . GLN A 1 85 ? -23.00600 19.72400 -40.33200 1.000 38.46837 257 GLN A C 1
ATOM 582 O O . GLN A 1 85 ? -22.96900 18.49100 -40.22000 1.000 37.19962 257 GLN A O 1
ATOM 588 N N . ILE A 1 86 ? -21.97400 20.43000 -40.80200 1.000 37.36114 258 ILE A N 1
ATOM 589 C CA . ILE A 1 86 ? -20.70000 19.78800 -41.11300 1.000 41.63523 258 ILE A CA 1
ATOM 590 C C . ILE A 1 86 ? -20.13600 19.09900 -39.87900 1.000 41.62086 258 ILE A C 1
ATOM 591 O O . ILE A 1 86 ? -19.67100 17.95500 -39.94300 1.000 46.35241 258 ILE A O 1
ATOM 596 N N . THR A 1 87 ? -20.18200 19.78200 -38.73200 1.000 40.86834 259 THR A N 1
ATOM 597 C CA . THR A 1 87 ? -19.62600 19.22000 -37.50700 1.000 37.37094 259 THR A CA 1
ATOM 598 C C . THR A 1 87 ? -20.38300 17.96900 -37.07300 1.000 30.00303 259 THR A C 1
ATOM 599 O O . THR A 1 87 ? -19.76900 16.96700 -36.68800 1.000 32.92411 259 THR A O 1
ATOM 603 N N . LEU A 1 88 ? -21.71700 18.00600 -37.13300 1.000 32.12680 260 LEU A N 1
ATOM 604 C CA . LEU A 1 88 ? -22.50400 16.82900 -36.78000 1.000 28.80571 260 LEU A CA 1
ATOM 605 C C . LEU A 1 88 ? -22.24800 15.68400 -37.74800 1.000 43.46552 260 LEU A C 1
ATOM 606 O O . LEU A 1 88 ? -22.11000 14.52800 -37.33000 1.000 41.35845 260 LEU A O 1
ATOM 611 N N . LEU A 1 89 ? -22.17200 15.98900 -39.04700 1.000 42.93024 261 LEU A N 1
ATOM 612 C CA . LEU A 1 89 ? -22.00600 14.94300 -40.05000 1.000 36.10553 261 LEU A CA 1
ATOM 613 C C . LEU A 1 89 ? -20.64000 14.27800 -39.94200 1.000 30.69733 261 LEU A C 1
ATOM 614 O O . LEU A 1 89 ? -20.53200 13.05300 -40.05100 1.000 29.56373 261 LEU A O 1
ATOM 619 N N . LYS A 1 90 ? -19.58400 15.06500 -39.72700 1.000 30.94222 262 LYS A N 1
ATOM 620 C CA . LYS A 1 90 ? -18.25600 14.48300 -39.56300 1.000 34.16297 262 LYS A CA 1
ATOM 621 C C . LYS A 1 90 ? -18.18600 13.59500 -38.32600 1.000 37.10922 262 LYS A C 1
ATOM 622 O O . LYS A 1 90 ? -17.53000 12.54700 -38.34200 1.000 41.96687 262 LYS A O 1
ATOM 628 N N . ALA A 1 91 ? -18.84900 13.99900 -37.24100 1.000 29.40763 263 ALA A N 1
ATOM 629 C CA . ALA A 1 91 ? -18.74400 13.26500 -35.98600 1.000 40.46412 263 ALA A CA 1
ATOM 630 C C . ALA A 1 91 ? -19.60200 12.00700 -35.95900 1.000 37.87820 263 ALA A C 1
ATOM 631 O O . ALA A 1 91 ? -19.33700 11.11300 -35.15200 1.000 36.99961 263 ALA A O 1
ATOM 633 N N . ALA A 1 92 ? -20.62200 11.91900 -36.80800 1.000 37.37437 264 ALA A N 1
ATOM 634 C CA . ALA A 1 92 ? -21.50600 10.76500 -36.85500 1.000 35.18364 264 ALA A CA 1
ATOM 635 C C . ALA A 1 92 ? -21.29300 9.91500 -38.09500 1.000 39.28171 264 ALA A C 1
ATOM 636 O O . ALA A 1 92 ? -21.96400 8.89200 -38.24900 1.000 35.37342 264 ALA A O 1
ATOM 638 N N . CYS A 1 93 ? -20.37400 10.31900 -38.97200 1.000 39.07540 265 CYS A N 1
ATOM 639 C CA . CYS A 1 93 ? -20.16200 9.64200 -40.24500 1.000 35.04109 265 CYS A CA 1
ATOM 640 C C . CYS A 1 93 ? -19.92500 8.14500 -40.04600 1.000 38.94939 265 CYS A C 1
ATOM 641 O O . CYS A 1 93 ? -20.66600 7.30500 -40.57100 1.000 36.24639 265 CYS A O 1
ATOM 644 N N . LEU A 1 94 ? -18.90100 7.78800 -39.26100 1.000 36.60104 266 LEU A N 1
ATOM 645 C CA . LEU A 1 94 ? -18.55700 6.38300 -39.07600 1.000 35.54355 266 LEU A CA 1
ATOM 646 C C . LEU A 1 94 ? -19.63600 5.62900 -38.30200 1.000 39.30444 266 LEU A C 1
ATOM 647 O O . LEU A 1 94 ? -19.87800 4.45300 -38.59000 1.000 41.24648 266 LEU A O 1
ATOM 652 N N . ASP A 1 95 ? -20.29500 6.28000 -37.33100 1.000 27.97645 267 ASP A N 1
ATOM 653 C CA . ASP A 1 95 ? -21.40700 5.64400 -36.62300 1.000 30.48997 267 ASP A CA 1
ATOM 654 C C . ASP A 1 95 ? -22.45800 5.12800 -37.60000 1.000 30.25381 267 ASP A C 1
ATOM 655 O O . ASP A 1 95 ? -22.84200 3.95100 -37.56400 1.000 27.03115 267 ASP A O 1
ATOM 660 N N . ILE A 1 96 ? -22.94000 6.00700 -38.47900 1.000 31.59887 268 ILE A N 1
ATOM 661 C CA . ILE A 1 96 ? -24.05800 5.66700 -39.35400 1.000 34.65273 268 ILE A CA 1
ATOM 662 C C . ILE A 1 96 ? -23.63500 4.65800 -40.41600 1.000 36.56266 268 ILE A C 1
ATOM 663 O O . ILE A 1 96 ? -24.40900 3.76700 -40.78500 1.000 39.56433 268 ILE A O 1
ATOM 668 N N . LEU A 1 97 ? -22.40100 4.77100 -40.91800 1.000 36.50806 269 LEU A N 1
ATOM 669 C CA . LEU A 1 97 ? -21.90300 3.78400 -41.87200 1.000 34.60832 269 LEU A CA 1
ATOM 670 C C . LEU A 1 97 ? -21.84000 2.39900 -41.24400 1.000 32.57929 269 LEU A C 1
ATOM 671 O O . LEU A 1 97 ? -22.26400 1.41100 -41.85600 1.000 27.87147 269 LEU A O 1
ATOM 676 N N . ILE A 1 98 ? -21.31600 2.30900 -40.02100 1.000 32.83464 270 ILE A N 1
ATOM 677 C CA . ILE A 1 98 ? -21.18600 1.01200 -39.36800 1.000 35.97020 270 ILE A CA 1
ATOM 678 C C . ILE A 1 98 ? -22.55700 0.45500 -39.00100 1.000 40.61636 270 ILE A C 1
ATOM 679 O O . ILE A 1 98 ? -22.82700 -0.74100 -39.18900 1.000 31.41530 270 ILE A O 1
ATOM 684 N N . LEU A 1 99 ? -23.45300 1.31100 -38.49800 1.000 29.08555 271 LEU A N 1
ATOM 685 C CA . LEU A 1 99 ? -24.81500 0.86500 -38.21800 1.000 33.46519 271 LEU A CA 1
ATOM 686 C C . LEU A 1 99 ? -25.49800 0.36100 -39.48300 1.000 44.83196 271 LEU A C 1
ATOM 687 O O . LEU A 1 99 ? -26.21900 -0.64400 -39.45100 1.000 50.16297 271 LEU A O 1
ATOM 692 N N . ARG A 1 100 ? -25.27500 1.04100 -40.60900 1.000 33.62429 272 ARG A N 1
ATOM 693 C CA . ARG A 1 100 ? -25.92300 0.63600 -41.85200 1.000 37.39014 272 ARG A CA 1
ATOM 694 C C . ARG A 1 100 ? -25.46300 -0.75100 -42.29000 1.000 35.72470 272 ARG A C 1
ATOM 695 O O . ARG A 1 100 ? -26.28700 -1.63500 -42.55500 1.000 32.32606 272 ARG A O 1
ATOM 703 N N . ILE A 1 101 ? -24.14700 -0.97100 -42.35000 1.000 30.45075 273 ILE A N 1
ATOM 704 C CA . ILE A 1 101 ? -23.64700 -2.26200 -42.81500 1.000 33.12460 273 ILE A CA 1
ATOM 705 C C . ILE A 1 101 ? -24.00500 -3.37400 -41.83400 1.000 36.03509 273 ILE A C 1
ATOM 706 O O . ILE A 1 101 ? -24.23100 -4.51700 -42.24300 1.000 36.49049 273 ILE A O 1
ATOM 711 N N . CYS A 1 102 ? -24.08700 -3.06600 -40.53600 1.000 31.86001 274 CYS A N 1
ATOM 712 C CA . CYS A 1 102 ? -24.46300 -4.08900 -39.56700 1.000 30.14224 274 CYS A CA 1
ATOM 713 C C . CYS A 1 102 ? -25.94200 -4.43600 -39.63500 1.000 37.05769 274 CYS A C 1
ATOM 714 O O . CYS A 1 102 ? -26.33200 -5.52600 -39.20200 1.000 44.92891 274 CYS A O 1
ATOM 717 N N . THR A 1 103 ? -26.76600 -3.54100 -40.17900 1.000 38.56337 275 THR A N 1
ATOM 718 C CA . THR A 1 103 ? -28.17000 -3.84000 -40.41500 1.000 39.97517 275 THR A CA 1
ATOM 719 C C . THR A 1 103 ? -28.35600 -4.79600 -41.59200 1.000 40.49530 275 THR A C 1
ATOM 720 O O . THR A 1 103 ? -29.39700 -5.45400 -41.68900 1.000 41.93687 275 THR A O 1
ATOM 724 N N . ARG A 1 104 ? -27.35200 -4.91700 -42.46000 1.000 32.31759 276 ARG A N 1
ATOM 725 C CA . ARG A 1 104 ? -27.40000 -5.80100 -43.61700 1.000 45.84104 276 ARG A CA 1
ATOM 726 C C . ARG A 1 104 ? -26.64100 -7.10300 -43.38300 1.000 42.09106 276 ARG A C 1
ATOM 727 O O . ARG A 1 104 ? -26.09100 -7.68200 -44.32600 1.000 33.59718 276 ARG A O 1
ATOM 735 N N . TYR A 1 105 ? -26.61000 -7.57500 -42.14000 1.000 33.55948 277 TYR A N 1
ATOM 736 C CA . TYR A 1 105 ? -25.87500 -8.77300 -41.76600 1.000 34.38960 277 TYR A CA 1
ATOM 737 C C . TYR A 1 105 ? -26.76200 -10.00000 -41.92100 1.000 35.00593 277 TYR A C 1
ATOM 738 O O . TYR A 1 105 ? -27.89900 -10.01900 -41.43700 1.000 39.92731 277 TYR A O 1
ATOM 747 N N . THR A 1 106 ? -26.24000 -11.02200 -42.59600 1.000 35.62413 278 THR A N 1
ATOM 748 C CA . THR A 1 106 ? -26.96500 -12.26800 -42.78700 1.000 36.86930 278 THR A CA 1
ATOM 749 C C . THR A 1 106 ? -26.41700 -13.29600 -41.81300 1.000 40.61051 278 THR A C 1
ATOM 750 O O . THR A 1 106 ? -25.29700 -13.79100 -42.01600 1.000 42.61716 278 THR A O 1
ATOM 754 N N . PRO A 1 107 ? -27.14600 -13.63600 -40.74600 1.000 45.12078 279 PRO A N 1
ATOM 755 C CA . PRO A 1 107 ? -26.57400 -14.52700 -39.71900 1.000 45.02947 279 PRO A CA 1
ATOM 756 C C . PRO A 1 107 ? -26.22000 -15.91700 -40.22700 1.000 47.88646 279 PRO A C 1
ATOM 757 O O . PRO A 1 107 ? -25.17200 -16.45500 -39.84900 1.000 53.11493 279 PRO A O 1
ATOM 761 N N . GLU A 1 108 ? -27.06700 -16.52000 -41.06400 1.000 47.76798 280 GLU A N 1
ATOM 762 C CA . GLU A 1 108 ? -26.80900 -17.88800 -41.51000 1.000 58.11866 280 GLU A CA 1
ATOM 763 C C . GLU A 1 108 ? -25.52700 -17.97900 -42.32300 1.000 55.15070 280 GLU A C 1
ATOM 764 O O . GLU A 1 108 ? -24.82400 -18.99600 -42.26500 1.000 51.98388 280 GLU A O 1
ATOM 770 N N . GLN A 1 109 ? -25.20300 -16.92600 -43.07100 1.000 45.83592 281 GLN A N 1
ATOM 771 C CA A GLN A 1 109 ? -23.99900 -16.90600 -43.88800 0.409 44.94810 281 GLN A CA 1
ATOM 772 C CA B GLN A 1 109 ? -24.00500 -16.88200 -43.89700 0.591 44.98268 281 GLN A CA 1
ATOM 773 C C . GLN A 1 109 ? -22.82500 -16.21500 -43.20700 1.000 45.13776 281 GLN A C 1
ATOM 774 O O . GLN A 1 109 ? -21.68900 -16.36300 -43.67500 1.000 43.64124 281 GLN A O 1
ATOM 785 N N . ASP A 1 110 ? -23.07000 -15.48000 -42.12100 1.000 52.29072 282 ASP A N 1
ATOM 786 C CA . ASP A 1 110 ? -22.04600 -14.67100 -41.45900 1.000 48.00323 282 ASP A CA 1
ATOM 787 C C . ASP A 1 110 ? -21.42900 -13.68000 -42.44900 1.000 38.59893 282 ASP A C 1
ATOM 788 O O . ASP A 1 110 ? -20.20800 -13.55000 -42.56600 1.000 39.35843 282 ASP A O 1
ATOM 793 N N . THR A 1 111 ? -22.29300 -12.98400 -43.18400 1.000 42.45661 283 THR A N 1
ATOM 794 C CA . THR A 1 111 ? -21.85800 -12.04900 -44.21000 1.000 45.12474 283 THR A CA 1
ATOM 795 C C . THR A 1 111 ? -22.55100 -10.70700 -44.03200 1.000 36.75993 283 THR A C 1
ATOM 796 O O . THR A 1 111 ? -23.55900 -10.58400 -43.33100 1.000 35.94816 283 THR A O 1
ATOM 800 N N . MET A 1 112 ? -21.99400 -9.69600 -44.69100 1.000 37.07262 284 MET A N 1
ATOM 801 C CA . MET A 1 112 ? -22.60000 -8.37500 -44.76800 1.000 41.89545 284 MET A CA 1
ATOM 802 C C . MET A 1 112 ? -22.71400 -7.97200 -46.23000 1.000 40.39128 284 MET A C 1
ATOM 803 O O . MET A 1 112 ? -21.80000 -8.21500 -47.02600 1.000 38.42654 284 MET A O 1
ATOM 808 N N . THR A 1 113 ? -23.84700 -7.37300 -46.58400 1.000 35.80476 285 THR A N 1
ATOM 809 C CA . THR A 1 113 ? -24.13200 -6.96600 -47.95200 1.000 36.57135 285 THR A CA 1
ATOM 810 C C . THR A 1 113 ? -24.12700 -5.44600 -48.05300 1.000 42.71909 285 THR A C 1
ATOM 811 O O . THR A 1 113 ? -24.78900 -4.76400 -47.26400 1.000 45.23112 285 THR A O 1
ATOM 815 N N . PHE A 1 114 ? -23.38700 -4.92200 -49.02400 1.000 32.59604 286 PHE A N 1
ATOM 816 C CA . PHE A 1 114 ? -23.34700 -3.48900 -49.27000 1.000 31.68931 286 PHE A CA 1
ATOM 817 C C . PHE A 1 114 ? -24.51500 -3.08900 -50.17300 1.000 30.49335 286 PHE A C 1
ATOM 818 O O . PHE A 1 114 ? -25.31200 -3.92500 -50.60500 1.000 33.00492 286 PHE A O 1
ATOM 826 N N . SER A 1 115 ? -24.63200 -1.78800 -50.46600 1.000 28.52213 287 SER A N 1
ATOM 827 C CA . SER A 1 115 ? -25.80600 -1.30500 -51.19100 1.000 31.91503 287 SER A CA 1
ATOM 828 C C . SER A 1 115 ? -25.81800 -1.71500 -52.65800 1.000 36.98739 287 SER A C 1
ATOM 829 O O . SER A 1 115 ? -26.89000 -1.72200 -53.27500 1.000 37.23142 287 SER A O 1
ATOM 832 N N . ASP A 1 116 ? -24.66700 -2.05000 -53.23100 1.000 36.17792 288 ASP A N 1
ATOM 833 C CA . ASP A 1 116 ? -24.62000 -2.54700 -54.59900 1.000 39.37556 288 ASP A CA 1
ATOM 834 C C . ASP A 1 116 ? -24.77400 -4.05900 -54.67900 1.000 41.42537 288 ASP A C 1
ATOM 835 O O . ASP A 1 116 ? -24.79000 -4.61000 -55.78500 1.000 42.76229 288 ASP A O 1
ATOM 840 N N . GLY A 1 117 ? -24.89200 -4.73700 -53.53900 1.000 37.00553 289 GLY A N 1
ATOM 841 C CA . GLY A 1 117 ? -25.03500 -6.17600 -53.50200 1.000 30.72086 289 GLY A CA 1
ATOM 842 C C . GLY A 1 117 ? -23.77600 -6.93800 -53.15200 1.000 31.83842 289 GLY A C 1
ATOM 843 O O . GLY A 1 117 ? -23.82800 -8.17000 -53.04500 1.000 39.70990 289 GLY A O 1
ATOM 844 N N . LEU A 1 118 ? -22.64900 -6.25300 -52.98600 1.000 29.41180 290 LEU A N 1
ATOM 845 C CA . LEU A 1 118 ? -21.41800 -6.92000 -52.58300 1.000 39.83506 290 LEU A CA 1
ATOM 846 C C . LEU A 1 118 ? -21.59100 -7.55400 -51.20800 1.000 36.13440 290 LEU A C 1
ATOM 847 O O . LEU A 1 118 ? -21.89400 -6.86800 -50.22900 1.000 42.81569 290 LEU A O 1
ATOM 852 N N . THR A 1 119 ? -21.39400 -8.86300 -51.13700 1.000 38.06043 291 THR A N 1
ATOM 853 C CA . THR A 1 119 ? -21.63600 -9.63800 -49.92700 1.000 37.15730 291 THR A CA 1
ATOM 854 C C . THR A 1 119 ? -20.31800 -10.26800 -49.50200 1.000 37.78011 291 THR A C 1
ATOM 855 O O . THR A 1 119 ? -19.81400 -11.17300 -50.17500 1.000 41.73339 291 THR A O 1
ATOM 859 N N . LEU A 1 120 ? -19.76000 -9.78800 -48.39400 1.000 32.18059 292 LEU A N 1
ATOM 860 C CA . LEU A 1 120 ? -18.44700 -10.20600 -47.92500 1.000 35.78042 292 LEU A CA 1
ATOM 861 C C . LEU A 1 120 ? -18.57500 -11.02700 -46.64900 1.000 37.98113 292 LEU A C 1
ATOM 862 O O . LEU A 1 120 ? -19.43600 -10.75300 -45.80800 1.000 33.70246 292 LEU A O 1
ATOM 867 N N . ASN A 1 121 ? -17.71800 -12.03700 -46.51100 1.000 41.39747 293 ASN A N 1
ATOM 868 C CA . ASN A 1 121 ? -17.64500 -12.79300 -45.27300 1.000 34.51352 293 ASN A CA 1
ATOM 869 C C . ASN A 1 121 ? -16.68000 -12.09800 -44.31600 1.000 37.78236 293 ASN A C 1
ATOM 870 O O . ASN A 1 121 ? -16.13900 -11.03000 -44.60800 1.000 36.06341 293 ASN A O 1
ATOM 875 N N . ARG A 1 122 ? -16.44800 -12.72300 -43.16000 1.000 42.85914 294 ARG A N 1
ATOM 876 C CA . ARG A 1 122 ? -15.64700 -12.08800 -42.11800 1.000 43.11553 294 ARG A CA 1
ATOM 877 C C . ARG A 1 122 ? -14.22600 -11.80700 -42.59900 1.000 42.47818 294 ARG A C 1
ATOM 878 O O . ARG A 1 122 ? -13.71500 -10.69400 -42.43800 1.000 45.43900 294 ARG A O 1
ATOM 886 N N . THR A 1 123 ? -13.57800 -12.80400 -43.20800 1.000 43.80521 295 THR A N 1
ATOM 887 C CA . THR A 1 123 ? -12.20800 -12.62200 -43.68200 1.000 44.94567 295 THR A CA 1
ATOM 888 C C . THR A 1 123 ? -12.11700 -11.50500 -44.72000 1.000 45.11187 295 THR A C 1
ATOM 889 O O . THR A 1 123 ? -11.18700 -10.69200 -44.68600 1.000 39.10094 295 THR A O 1
ATOM 893 N N . GLN A 1 124 ? -13.08000 -11.44200 -45.64400 1.000 48.25265 296 GLN A N 1
ATOM 894 C CA . GLN A 1 124 ? -13.04400 -10.41100 -46.67700 1.000 42.41448 296 GLN A CA 1
ATOM 895 C C . GLN A 1 124 ? -13.26600 -9.02400 -46.08800 1.000 37.91689 296 GLN A C 1
ATOM 896 O O . GLN A 1 124 ? -12.67300 -8.04500 -46.55700 1.000 38.34106 296 GLN A O 1
ATOM 902 N N . MET A 1 125 ? -14.12900 -8.91700 -45.07300 1.000 35.54306 297 MET A N 1
ATOM 903 C CA . MET A 1 125 ? -14.30300 -7.64200 -44.38700 1.000 31.03704 297 MET A CA 1
ATOM 904 C C . MET A 1 125 ? -12.99400 -7.18000 -43.76300 1.000 31.45291 297 MET A C 1
ATOM 905 O O . MET A 1 125 ? -12.66100 -5.98900 -43.80300 1.000 36.79082 297 MET A O 1
ATOM 910 N N . HIS A 1 126 ? -12.23600 -8.11400 -43.18700 1.000 35.97227 298 HIS A N 1
ATOM 911 C CA . HIS A 1 126 ? -10.94500 -7.76700 -42.60400 1.000 41.33568 298 HIS A CA 1
ATOM 912 C C . HIS A 1 126 ? -9.98000 -7.26400 -43.67200 1.000 47.44541 298 HIS A C 1
ATOM 913 O O . HIS A 1 126 ? -9.39800 -6.18000 -43.53900 1.000 53.02197 298 HIS A O 1
ATOM 920 N N . ASN A 1 127 ? -9.80900 -8.03600 -44.74900 1.000 43.19843 299 ASN A N 1
ATOM 921 C CA . ASN A 1 127 ? -8.85100 -7.67800 -45.78900 1.000 43.77392 299 ASN A CA 1
ATOM 922 C C . ASN A 1 127 ? -9.26000 -6.43100 -46.56400 1.000 40.47407 299 ASN A C 1
ATOM 923 O O . ASN A 1 127 ? -8.39800 -5.79100 -47.17700 1.000 46.42600 299 ASN A O 1
ATOM 928 N N . ALA A 1 128 ? -10.54500 -6.07000 -46.55000 1.000 35.12048 300 ALA A N 1
ATOM 929 C CA . ALA A 1 128 ? -10.98900 -4.87400 -47.25800 1.000 38.12462 300 ALA A CA 1
ATOM 930 C C . ALA A 1 128 ? -10.55300 -3.59000 -46.56400 1.000 36.53051 300 ALA A C 1
ATOM 931 O O . ALA A 1 128 ? -10.42800 -2.55700 -47.22900 1.000 38.57618 300 ALA A O 1
ATOM 933 N N . GLY A 1 129 ? -10.32100 -3.62700 -45.25200 1.000 37.73318 301 GLY A N 1
ATOM 934 C CA . GLY A 1 129 ? -9.85600 -2.45300 -44.54000 1.000 37.25170 301 GLY A CA 1
ATOM 935 C C . GLY A 1 129 ? -10.22400 -2.41800 -43.06900 1.000 38.07299 301 GLY A C 1
ATOM 936 O O . GLY A 1 129 ? -9.69000 -1.59900 -42.31500 1.000 36.70189 301 GLY A O 1
ATOM 937 N N . PHE A 1 130 ? -11.13000 -3.30300 -42.64400 1.000 39.32473 302 PHE A N 1
ATOM 938 C CA . PHE A 1 130 ? -11.59100 -3.27800 -41.25600 1.000 43.63454 302 PHE A CA 1
ATOM 939 C C . PHE A 1 130 ? -10.47500 -3.64900 -40.28500 1.000 41.73976 302 PHE A C 1
ATOM 940 O O . PHE A 1 130 ? -10.34300 -3.03300 -39.22100 1.000 43.16591 302 PHE A O 1
ATOM 948 N N . GLY A 1 131 ? -9.66800 -4.64800 -40.62900 1.000 38.11934 303 GLY A N 1
ATOM 949 C CA . GLY A 1 131 ? -8.56100 -5.04900 -39.79600 1.000 44.41000 303 GLY A CA 1
ATOM 950 C C . GLY A 1 131 ? -9.00900 -5.49400 -38.41900 1.000 45.87098 303 GLY A C 1
ATOM 951 O O . GLY A 1 131 ? -9.92300 -6.31100 -38.27100 1.000 52.86758 303 GLY A O 1
ATOM 952 N N . PRO A 1 132 ? -8.37700 -4.94400 -37.37700 1.000 42.03771 304 PRO A N 1
ATOM 953 C CA . PRO A 1 132 ? -8.74100 -5.32800 -36.00300 1.000 43.26501 304 PRO A CA 1
ATOM 954 C C . PRO A 1 132 ? -10.14400 -4.90600 -35.58600 1.000 43.04955 304 PRO A C 1
ATOM 955 O O . PRO A 1 132 ? -10.59300 -5.31400 -34.50600 1.000 46.40834 304 PRO A O 1
ATOM 959 N N . LEU A 1 133 ? -10.84900 -4.11100 -36.39000 1.000 40.25182 305 LEU A N 1
ATOM 960 C CA . LEU A 1 133 ? -12.23300 -3.78600 -36.07300 1.000 38.34924 305 LEU A CA 1
ATOM 961 C C . LEU A 1 133 ? -13.20700 -4.88100 -36.47500 1.000 41.82448 305 LEU A C 1
ATOM 962 O O . LEU A 1 133 ? -14.37900 -4.81000 -36.08700 1.000 44.84671 305 LEU A O 1
ATOM 967 N N . THR A 1 134 ? -12.75100 -5.88300 -37.22900 1.000 37.77505 306 THR A N 1
ATOM 968 C CA . THR A 1 134 ? -13.66200 -6.84500 -37.84200 1.000 41.97899 306 THR A CA 1
ATOM 969 C C . THR A 1 134 ? -14.52700 -7.53600 -36.79600 1.000 38.05247 306 THR A C 1
ATOM 970 O O . THR A 1 134 ? -15.76000 -7.48600 -36.86000 1.000 43.91690 306 THR A O 1
ATOM 974 N N . ASP A 1 135 ? -13.89400 -8.18100 -35.81400 1.000 36.95965 307 ASP A N 1
ATOM 975 C CA . ASP A 1 135 ? -14.66000 -8.90900 -34.80700 1.000 49.36616 307 ASP A CA 1
ATOM 976 C C . ASP A 1 135 ? -15.56800 -7.98200 -34.00800 1.000 48.59511 307 ASP A C 1
ATOM 977 O O . ASP A 1 135 ? -16.67000 -8.38400 -33.61600 1.000 46.61992 307 ASP A O 1
ATOM 982 N N . LEU A 1 136 ? -15.13500 -6.74100 -33.76900 1.000 48.78236 308 LEU A N 1
ATOM 983 C CA . LEU A 1 136 ? -15.99200 -5.78100 -33.07700 1.000 41.89883 308 LEU A CA 1
ATOM 984 C C . LEU A 1 136 ? -17.25900 -5.50200 -33.87300 1.000 27.83099 308 LEU A C 1
ATOM 985 O O . LEU A 1 136 ? -18.35500 -5.41800 -33.30600 1.000 31.70097 308 LEU A O 1
ATOM 990 N N . VAL A 1 137 ? -17.13100 -5.36200 -35.19100 1.000 31.55667 309 VAL A N 1
ATOM 991 C CA . VAL A 1 137 ? -18.28700 -5.02500 -36.01400 1.000 35.61067 309 VAL A CA 1
ATOM 992 C C . VAL A 1 137 ? -19.22400 -6.22100 -36.14000 1.000 31.96269 309 VAL A C 1
ATOM 993 O O . VAL A 1 137 ? -20.45100 -6.08100 -36.04500 1.000 30.43984 309 VAL A O 1
ATOM 997 N N . PHE A 1 138 ? -18.66600 -7.41700 -36.34200 1.000 32.11805 310 PHE A N 1
ATOM 998 C CA . PHE A 1 138 ? -19.50800 -8.60100 -36.46900 1.000 33.36814 310 PHE A CA 1
ATOM 999 C C . PHE A 1 138 ? -20.21600 -8.92900 -35.16200 1.000 33.52295 310 PHE A C 1
ATOM 1000 O O . PHE A 1 138 ? -21.35100 -9.41800 -35.18400 1.000 31.60508 310 PHE A O 1
ATOM 1008 N N . ALA A 1 139 ? -19.58000 -8.65200 -34.02000 1.000 27.15023 311 ALA A N 1
ATOM 1009 C CA . ALA A 1 139 ? -20.25200 -8.85700 -32.74000 1.000 30.68656 311 ALA A CA 1
ATOM 1010 C C . ALA A 1 139 ? -21.42000 -7.89300 -32.57600 1.000 33.32660 311 ALA A C 1
ATOM 1011 O O . ALA A 1 139 ? -22.50800 -8.29300 -32.14400 1.000 35.20933 311 ALA A O 1
ATOM 1013 N N . PHE A 1 140 ? -21.21300 -6.62200 -32.93300 1.000 37.13965 312 PHE A N 1
ATOM 1014 C CA . PHE A 1 140 ? -22.29300 -5.64000 -32.88400 1.000 25.47374 312 PHE A CA 1
ATOM 1015 C C . PHE A 1 140 ? -23.44100 -6.02700 -33.80700 1.000 29.26162 312 PHE A C 1
ATOM 1016 O O . PHE A 1 140 ? -24.61500 -5.87900 -33.44500 1.000 36.99408 312 PHE A O 1
ATOM 1024 N N . ALA A 1 141 ? -23.12500 -6.51800 -35.00900 1.000 29.12712 313 ALA A N 1
ATOM 1025 C CA . ALA A 1 141 ? -24.17700 -6.93600 -35.93000 1.000 26.65750 313 ALA A CA 1
ATOM 1026 C C . ALA A 1 141 ? -25.00000 -8.07800 -35.35200 1.000 33.71672 313 ALA A C 1
ATOM 1027 O O . ALA A 1 141 ? -26.20900 -8.15800 -35.59900 1.000 37.09063 313 ALA A O 1
ATOM 1029 N N . ASN A 1 142 ? -24.36600 -8.96600 -34.58100 1.000 34.50283 314 ASN A N 1
ATOM 1030 C CA . ASN A 1 142 ? -25.10800 -10.02900 -33.91200 1.000 34.20543 314 ASN A CA 1
ATOM 1031 C C . ASN A 1 142 ? -25.91900 -9.48500 -32.74400 1.000 33.07127 314 ASN A C 1
ATOM 1032 O O . ASN A 1 142 ? -27.03600 -9.95000 -32.48800 1.000 34.01554 314 ASN A O 1
ATOM 1037 N N . GLN A 1 143 ? -25.37100 -8.50900 -32.01500 1.000 33.42882 315 GLN A N 1
ATOM 1038 C CA . GLN A 1 143 ? -26.11100 -7.90600 -30.91100 1.000 39.20110 315 GLN A CA 1
ATOM 1039 C C . GLN A 1 143 ? -27.36100 -7.16900 -31.38000 1.000 35.64697 315 GLN A C 1
ATOM 1040 O O . GLN A 1 143 ? -28.30300 -7.01200 -30.59600 1.000 38.43081 315 GLN A O 1
ATOM 1046 N N . LEU A 1 144 ? -27.39600 -6.71800 -32.63400 1.000 28.17110 316 LEU A N 1
ATOM 1047 C CA . LEU A 1 144 ? -28.59300 -6.06800 -33.15300 1.000 34.50443 316 LEU A CA 1
ATOM 1048 C C . LEU A 1 144 ? -29.71700 -7.04900 -33.46000 1.000 37.02833 316 LEU A C 1
ATOM 1049 O O . LEU A 1 144 ? -30.88000 -6.63400 -33.50400 1.000 47.03359 316 LEU A O 1
ATOM 1054 N N . LEU A 1 145 ? -29.40000 -8.33000 -33.66800 1.000 33.79510 317 LEU A N 1
ATOM 1055 C CA . LEU A 1 145 ? -30.40900 -9.28300 -34.13200 1.000 41.46739 317 LEU A CA 1
ATOM 1056 C C . LEU A 1 145 ? -31.62000 -9.39200 -33.21400 1.000 42.94582 317 LEU A C 1
ATOM 1057 O O . LEU A 1 145 ? -32.75400 -9.34700 -33.72300 1.000 49.26984 317 LEU A O 1
ATOM 1062 N N . PRO A 1 146 ? -31.48300 -9.54100 -31.89100 1.000 35.79941 318 PRO A N 1
ATOM 1063 C CA . PRO A 1 146 ? -32.69200 -9.65600 -31.05800 1.000 38.13463 318 PRO A CA 1
ATOM 1064 C C . PRO A 1 146 ? -33.52900 -8.38300 -30.99800 1.000 48.55716 318 PRO A C 1
ATOM 1065 O O . PRO A 1 146 ? -34.69500 -8.45700 -30.59100 1.000 56.43045 318 PRO A O 1
ATOM 1069 N N . LEU A 1 147 ? -32.99100 -7.22500 -31.39700 1.000 40.05758 319 LEU A N 1
ATOM 1070 C CA . LEU A 1 147 ? -33.78100 -5.99700 -31.37000 1.000 40.79859 319 LEU A CA 1
ATOM 1071 C C . LEU A 1 147 ? -34.87500 -5.97900 -32.43500 1.000 48.16756 319 LEU A C 1
ATOM 1072 O O . LEU A 1 147 ? -35.84000 -5.21500 -32.29900 1.000 57.78695 319 LEU A O 1
ATOM 1077 N N . GLU A 1 148 ? -34.79300 -6.83200 -33.45600 1.000 63.21482 320 GLU A N 1
ATOM 1078 C CA . GLU A 1 148 ? -35.72600 -6.92800 -34.60700 1.000 64.95289 320 GLU A CA 1
ATOM 1079 C C . GLU A 1 148 ? -35.99600 -5.58000 -35.19000 1.000 62.84065 320 GLU A C 1
ATOM 1080 O O . GLU A 1 148 ? -37.10400 -5.11100 -35.21700 1.000 73.05434 320 GLU A O 1
ATOM 1086 N N . MET A 1 149 ? -34.95600 -4.96500 -35.67700 1.000 52.87471 321 MET A N 1
ATOM 1087 C CA . MET A 1 149 ? -35.06100 -3.63900 -36.18700 1.000 54.24259 321 MET A CA 1
ATOM 1088 C C . MET A 1 149 ? -35.57800 -3.45000 -37.56000 1.000 54.27112 321 MET A C 1
ATOM 1089 O O . MET A 1 149 ? -35.23100 -4.14700 -38.45600 1.000 54.10441 321 MET A O 1
ATOM 1094 N N . ASP A 1 150 ? -36.41600 -2.46100 -37.70900 1.000 51.05963 322 ASP A N 1
ATOM 1095 C CA . ASP A 1 150 ? -36.95900 -2.18400 -39.02600 1.000 51.27401 322 ASP A CA 1
ATOM 1096 C C . ASP A 1 150 ? -36.38700 -0.86200 -39.53100 1.000 47.11553 322 ASP A C 1
ATOM 1097 O O . ASP A 1 150 ? -35.43500 -0.31900 -38.96200 1.000 50.01272 322 ASP A O 1
ATOM 1102 N N . ASP A 1 151 ? -36.98100 -0.33500 -40.60200 1.000 43.65893 323 ASP A N 1
ATOM 1103 C CA . ASP A 1 151 ? -36.47000 0.89700 -41.19400 1.000 44.35038 323 ASP A CA 1
ATOM 1104 C C . ASP A 1 151 ? -36.65300 2.08100 -40.25500 1.000 44.91268 323 ASP A C 1
ATOM 1105 O O . ASP A 1 151 ? -35.75500 2.92100 -40.12500 1.000 52.66705 323 ASP A O 1
ATOM 1110 N N . ALA A 1 152 ? -37.80600 2.16100 -39.58900 1.000 45.17183 324 ALA A N 1
ATOM 1111 C CA . ALA A 1 152 ? -38.06600 3.27900 -38.68900 1.000 42.97934 324 ALA A CA 1
ATOM 1112 C C . ALA A 1 152 ? -37.06800 3.30200 -37.53700 1.000 42.49948 324 ALA A C 1
ATOM 1113 O O . ALA A 1 152 ? -36.49200 4.35000 -37.22100 1.000 44.81283 324 ALA A O 1
ATOM 1115 N N . GLU A 1 153 ? -36.83800 2.14800 -36.90300 1.000 38.16594 325 GLU A N 1
ATOM 1116 C CA . GLU A 1 153 ? -35.91200 2.10300 -35.77500 1.000 37.73618 325 GLU A CA 1
ATOM 1117 C C . GLU A 1 153 ? -34.47800 2.37700 -36.21700 1.000 35.72268 325 GLU A C 1
ATOM 1118 O O . GLU A 1 153 ? -33.71900 3.04300 -35.50300 1.000 32.84234 325 GLU A O 1
ATOM 1124 N N . THR A 1 154 ? -34.08700 1.87800 -37.39200 1.000 33.92014 326 THR A N 1
ATOM 1125 C CA . THR A 1 154 ? -32.73700 2.14000 -37.87900 1.000 39.84785 326 THR A CA 1
ATOM 1126 C C . THR A 1 154 ? -32.56300 3.60600 -38.25000 1.000 39.67158 326 THR A C 1
ATOM 1127 O O . THR A 1 154 ? -31.52300 4.20700 -37.95700 1.000 36.37955 326 THR A O 1
ATOM 1131 N N . GLY A 1 155 ? -33.56900 4.19700 -38.89900 1.000 38.51815 327 GLY A N 1
ATOM 1132 C CA . GLY A 1 155 ? -33.50500 5.61700 -39.19600 1.000 35.51221 327 GLY A CA 1
ATOM 1133 C C . GLY A 1 155 ? -33.48300 6.47000 -37.94200 1.000 38.35495 327 GLY A C 1
ATOM 1134 O O . GLY A 1 155 ? -32.71800 7.43300 -37.84800 1.000 37.22919 327 GLY A O 1
ATOM 1135 N N . LEU A 1 156 ? -34.31800 6.12300 -36.95700 1.000 35.01545 328 LEU A N 1
ATOM 1136 C CA . LEU A 1 156 ? -34.35800 6.88800 -35.71500 1.000 34.04717 328 LEU A CA 1
ATOM 1137 C C . LEU A 1 156 ? -33.04500 6.77100 -34.95600 1.000 35.60027 328 LEU A C 1
ATOM 1138 O O . LEU A 1 156 ? -32.57700 7.74700 -34.36000 1.000 34.08913 328 LEU A O 1
ATOM 1143 N N . LEU A 1 157 ? -32.43000 5.58700 -34.96600 1.000 40.57560 329 LEU A N 1
ATOM 1144 C CA . LEU A 1 157 ? -31.13500 5.44700 -34.30900 1.000 41.59661 329 LEU A CA 1
ATOM 1145 C C . LEU A 1 157 ? -30.07800 6.28600 -35.01100 1.000 35.98451 329 LEU A C 1
ATOM 1146 O O . LEU A 1 157 ? -29.28300 6.96800 -34.35700 1.000 38.22808 329 LEU A O 1
ATOM 1151 N N . SER A 1 158 ? -30.06000 6.25600 -36.34400 1.000 33.11704 330 SER A N 1
ATOM 1152 C CA . SER A 1 158 ? -29.12400 7.08900 -37.09100 1.000 33.16687 330 SER A CA 1
ATOM 1153 C C . SER A 1 158 ? -29.36700 8.56700 -36.81900 1.000 32.75100 330 SER A C 1
ATOM 1154 O O . SER A 1 158 ? -28.42000 9.33000 -36.58700 1.000 29.39220 330 SER A O 1
ATOM 1157 N N . ALA A 1 159 ? -30.63300 8.98400 -36.83800 1.000 29.27196 331 ALA A N 1
ATOM 1158 C CA . ALA A 1 159 ? -30.95900 10.38300 -36.59300 1.000 29.32683 331 ALA A CA 1
ATOM 1159 C C . ALA A 1 159 ? -30.54800 10.82100 -35.19400 1.000 36.50120 331 ALA A C 1
ATOM 1160 O O . ALA A 1 159 ? -30.19000 11.98800 -34.99000 1.000 33.65163 331 ALA A O 1
ATOM 1162 N N . ILE A 1 160 ? -30.59600 9.90700 -34.22100 1.000 38.63752 332 ILE A N 1
ATOM 1163 C CA . ILE A 1 160 ? -30.24000 10.26100 -32.85000 1.000 40.37708 332 ILE A CA 1
ATOM 1164 C C . ILE A 1 160 ? -28.72700 10.37300 -32.70300 1.000 38.10912 332 ILE A C 1
ATOM 1165 O O . ILE A 1 160 ? -28.22300 11.29300 -32.04700 1.000 36.01624 332 ILE A O 1
ATOM 1170 N N . CYS A 1 161 ? -27.97900 9.44800 -33.31600 1.000 39.72735 333 CYS A N 1
ATOM 1171 C CA . CYS A 1 161 ? -26.52300 9.55500 -33.29300 1.000 43.88308 333 CYS A CA 1
ATOM 1172 C C . CYS A 1 161 ? -26.05300 10.82500 -33.98900 1.000 39.44951 333 CYS A C 1
ATOM 1173 O O . CYS A 1 161 ? -25.09300 11.46500 -33.54800 1.000 32.05208 333 CYS A O 1
ATOM 1176 N N . LEU A 1 162 ? -26.71900 11.21000 -35.08000 1.000 37.20512 334 LEU A N 1
ATOM 1177 C CA . LEU A 1 162 ? -26.27100 12.36200 -35.84900 1.000 34.04348 334 LEU A CA 1
ATOM 1178 C C . LEU A 1 162 ? -26.56900 13.66100 -35.11200 1.000 33.71328 334 LEU A C 1
ATOM 1179 O O . LEU A 1 162 ? -25.67800 14.49300 -34.92400 1.000 33.31624 334 LEU A O 1
ATOM 1184 N N . ILE A 1 163 ? -27.81600 13.85100 -34.69200 1.000 29.94453 335 ILE A N 1
ATOM 1185 C CA . ILE A 1 163 ? -28.22700 15.10000 -34.03700 1.000 35.43850 335 ILE A CA 1
ATOM 1186 C C . ILE A 1 163 ? -27.93800 14.91100 -32.55100 1.000 41.02893 335 ILE A C 1
ATOM 1187 O O . ILE A 1 163 ? -28.81200 14.61200 -31.73500 1.000 45.21707 335 ILE A O 1
ATOM 1192 N N . CYS A 1 164 ? -26.67100 15.08800 -32.19700 1.000 36.01754 336 CYS A N 1
ATOM 1193 C CA . CYS A 1 164 ? -26.19500 14.94500 -30.82800 1.000 42.10594 336 CYS A CA 1
ATOM 1194 C C . CYS A 1 164 ? -25.62800 16.28100 -30.37500 1.000 52.18637 336 CYS A C 1
ATOM 1195 O O . CYS A 1 164 ? -24.62900 16.75600 -30.93000 1.000 39.16175 336 CYS A O 1
ATOM 1198 N N . GLY A 1 165 ? -26.26300 16.88400 -29.37000 1.000 49.27885 337 GLY A N 1
ATOM 1199 C CA . GLY A 1 165 ? -25.83100 18.17600 -28.87600 1.000 42.88531 337 GLY A CA 1
ATOM 1200 C C . GLY A 1 165 ? -24.53500 18.17600 -28.10200 1.000 46.23642 337 GLY A C 1
ATOM 1201 O O . GLY A 1 165 ? -24.06300 19.25400 -27.73000 1.000 38.76727 337 GLY A O 1
ATOM 1202 N N . ASP A 1 166 ? -23.94100 17.01100 -27.84600 1.000 38.97866 338 ASP A N 1
ATOM 1203 C CA . ASP A 1 166 ? -22.72200 16.93100 -27.05500 1.000 44.88157 338 ASP A CA 1
ATOM 1204 C C . ASP A 1 166 ? -21.46600 16.84000 -27.91200 1.000 44.58538 338 ASP A C 1
ATOM 1205 O O . ASP A 1 166 ? -20.36600 16.69900 -27.36700 1.000 47.29089 338 ASP A O 1
ATOM 1210 N N . ARG A 1 167 ? -21.60300 16.92600 -29.23300 1.000 39.31956 339 ARG A N 1
ATOM 1211 C CA . ARG A 1 167 ? -20.44500 16.94400 -30.11600 1.000 47.84288 339 ARG A CA 1
ATOM 1212 C C . ARG A 1 167 ? -19.59900 18.18800 -29.87100 1.000 43.67311 339 ARG A C 1
ATOM 1213 O O . ARG A 1 167 ? -20.11300 19.26600 -29.56600 1.000 48.72421 339 ARG A O 1
ATOM 1221 N N . GLN A 1 168 ? -18.28900 18.03000 -30.02400 1.000 46.62786 340 GLN A N 1
ATOM 1222 C CA . GLN A 1 168 ? -17.37600 19.15500 -29.90600 1.000 49.67540 340 GLN A CA 1
ATOM 1223 C C . GLN A 1 168 ? -17.60000 20.15800 -31.03800 1.000 52.60493 340 GLN A C 1
ATOM 1224 O O . GLN A 1 168 ? -18.12500 19.82800 -32.10400 1.000 48.47679 340 GLN A O 1
ATOM 1230 N N . ASP A 1 169 ? -17.19400 21.40400 -30.78400 1.000 55.06147 341 ASP A N 1
ATOM 1231 C CA . ASP A 1 169 ? -17.19500 22.51100 -31.73900 1.000 61.73225 341 ASP A CA 1
ATOM 1232 C C . ASP A 1 169 ? -18.58800 22.92200 -32.19900 1.000 54.16064 341 ASP A C 1
ATOM 1233 O O . ASP A 1 169 ? -18.70900 23.66500 -33.18100 1.000 55.37967 341 ASP A O 1
ATOM 1238 N N . LEU A 1 170 ? -19.64300 22.46800 -31.52500 1.000 52.59348 342 LEU A N 1
ATOM 1239 C CA . LEU A 1 170 ? -20.99600 22.87600 -31.88200 1.000 46.67312 342 LEU A CA 1
ATOM 1240 C C . LEU A 1 170 ? -21.21700 24.33500 -31.49800 1.000 56.15598 342 LEU A C 1
ATOM 1241 O O . LEU A 1 170 ? -21.03600 24.71400 -30.33500 1.000 62.35065 342 LEU A O 1
ATOM 1246 N N . GLU A 1 171 ? -21.61000 25.15300 -32.47600 1.000 50.62615 343 GLU A N 1
ATOM 1247 C CA . GLU A 1 171 ? -21.85500 26.56700 -32.20800 1.000 55.82269 343 GLU A CA 1
ATOM 1248 C C . GLU A 1 171 ? -23.12900 26.76800 -31.39500 1.000 60.01559 343 GLU A C 1
ATOM 1249 O O . GLU A 1 171 ? -23.20100 27.67600 -30.56200 1.000 66.96033 343 GLU A O 1
ATOM 1255 N N . GLN A 1 172 ? -24.14300 25.93800 -31.62600 1.000 64.90088 344 GLN A N 1
ATOM 1256 C CA . GLN A 1 172 ? -25.42200 26.02200 -30.91900 1.000 59.28683 344 GLN A CA 1
ATOM 1257 C C . GLN A 1 172 ? -25.80800 24.64200 -30.39900 1.000 54.33676 344 GLN A C 1
ATOM 1258 O O . GLN A 1 172 ? -26.74000 24.00800 -30.90800 1.000 55.44235 344 GLN A O 1
ATOM 1264 N N . PRO A 1 173 ? -25.16600 24.16800 -29.37500 1.000 48.37076 345 PRO A N 1
ATOM 1265 C CA . PRO A 1 173 ? -25.47800 22.85600 -28.83600 1.000 47.16920 345 PRO A CA 1
ATOM 1266 C C . PRO A 1 173 ? -26.87000 22.72800 -28.30100 1.000 48.64573 345 PRO A C 1
ATOM 1267 O O . PRO A 1 173 ? -27.45100 21.70400 -28.31100 1.000 39.77342 345 PRO A O 1
ATOM 1271 N N . ASP A 1 174 ? -27.39100 23.83000 -27.83900 1.000 50.10521 346 ASP A N 1
ATOM 1272 C CA . ASP A 1 174 ? -28.69800 23.90200 -27.29600 1.000 55.34391 346 ASP A CA 1
ATOM 1273 C C . ASP A 1 174 ? -29.76900 23.63700 -28.32000 1.000 57.01733 346 ASP A C 1
ATOM 1274 O O . ASP A 1 174 ? -30.69000 22.93000 -28.05200 1.000 42.49128 346 ASP A O 1
ATOM 1279 N N . ARG A 1 175 ? -29.65700 24.23400 -29.49400 1.000 49.28313 347 ARG A N 1
ATOM 1280 C CA . ARG A 1 175 ? -30.61300 23.96800 -30.56300 1.000 47.21367 347 ARG A CA 1
ATOM 1281 C C . ARG A 1 175 ? -30.53700 22.51900 -31.02500 1.000 46.45642 347 ARG A C 1
ATOM 1282 O O . ARG A 1 175 ? -31.56600 21.90400 -31.32600 1.000 44.42290 347 ARG A O 1
ATOM 1290 N N . VAL A 1 176 ? -29.32700 21.95800 -31.08200 1.000 36.89331 348 VAL A N 1
ATOM 1291 C CA . VAL A 1 176 ? -29.16600 20.55800 -31.46600 1.000 38.95272 348 VAL A CA 1
ATOM 1292 C C . VAL A 1 176 ? -29.83600 19.64500 -30.44700 1.000 40.29071 348 VAL A C 1
ATOM 1293 O O . VAL A 1 176 ? -30.52400 18.68300 -30.81100 1.000 42.97589 348 VAL A O 1
ATOM 1297 N N . ASP A 1 177 ? -29.65100 19.93100 -29.15400 1.000 43.05473 349 ASP A N 1
ATOM 1298 C CA . ASP A 1 177 ? -30.34200 19.16800 -28.11900 1.000 44.02129 349 ASP A CA 1
ATOM 1299 C C . ASP A 1 177 ? -31.85500 19.30300 -28.25100 1.000 47.80225 349 ASP A C 1
ATOM 1300 O O . ASP A 1 177 ? -32.59600 18.34700 -27.99500 1.000 47.46421 349 ASP A O 1
ATOM 1305 N N . MET A 1 178 ? -32.33000 20.48900 -28.64700 1.000 43.46964 350 MET A N 1
ATOM 1306 C CA . MET A 1 178 ? -33.75900 20.69200 -28.86300 1.000 44.50869 350 MET A CA 1
ATOM 1307 C C . MET A 1 178 ? -34.29700 19.80000 -29.97500 1.000 52.45965 350 MET A C 1
ATOM 1308 O O . MET A 1 178 ? -35.46900 19.41200 -29.94300 1.000 51.29521 350 MET A O 1
ATOM 1313 N N . LEU A 1 179 ? -33.46800 19.48000 -30.97300 1.000 34.42111 351 LEU A N 1
ATOM 1314 C CA . LEU A 1 179 ? -33.91500 18.63100 -32.07100 1.000 42.89554 351 LEU A CA 1
ATOM 1315 C C . LEU A 1 179 ? -33.81800 17.15100 -31.73100 1.000 41.72880 351 LEU A C 1
ATOM 1316 O O . LEU A 1 179 ? -34.57500 16.34500 -32.28100 1.000 47.00483 351 LEU A O 1
ATOM 1321 N N . GLN A 1 180 ? -32.89600 16.77500 -30.84300 1.000 37.30924 352 GLN A N 1
ATOM 1322 C CA . GLN A 1 180 ? -32.71700 15.37000 -30.49900 1.000 36.45632 352 GLN A CA 1
ATOM 1323 C C . GLN A 1 180 ? -33.82200 14.85400 -29.59000 1.000 43.80944 352 GLN A C 1
ATOM 1324 O O . GLN A 1 180 ? -34.18000 13.67300 -29.66900 1.000 44.54632 352 GLN A O 1
ATOM 1330 N N . GLU A 1 181 ? -34.37100 15.71300 -28.73000 1.000 46.38328 353 GLU A N 1
ATOM 1331 C CA . GLU A 1 181 ? -35.38800 15.25900 -27.78200 1.000 51.14051 353 GLU A CA 1
ATOM 1332 C C . GLU A 1 181 ? -36.63000 14.69700 -28.46600 1.000 53.69711 353 GLU A C 1
ATOM 1333 O O . GLU A 1 181 ? -37.10300 13.62700 -28.04400 1.000 50.53267 353 GLU A O 1
ATOM 1339 N N . PRO A 1 182 ? -37.21100 15.33600 -29.49200 1.000 56.77160 354 PRO A N 1
ATOM 1340 C CA . PRO A 1 182 ? -38.35000 14.70100 -30.17600 1.000 43.88061 354 PRO A CA 1
ATOM 1341 C C . PRO A 1 182 ? -37.99800 13.37700 -30.82100 1.000 44.67808 354 PRO A C 1
ATOM 1342 O O . PRO A 1 182 ? -38.87200 12.51300 -30.95600 1.000 51.15740 354 PRO A O 1
ATOM 1346 N N . LEU A 1 183 ? -36.73900 13.19100 -31.22600 1.000 41.88504 355 LEU A N 1
ATOM 1347 C CA . LEU A 1 183 ? -36.33800 11.93500 -31.85000 1.000 41.20319 355 LEU A CA 1
ATOM 1348 C C . LEU A 1 183 ? -36.29200 10.79900 -30.83400 1.000 43.81811 355 LEU A C 1
ATOM 1349 O O . LEU A 1 183 ? -36.71100 9.67400 -31.13300 1.000 42.25295 355 LEU A O 1
ATOM 1354 N N . LEU A 1 184 ? -35.77900 11.07100 -29.63000 1.000 39.11923 356 LEU A N 1
ATOM 1355 C CA . LEU A 1 184 ? -35.69600 10.03200 -28.60900 1.000 40.13111 356 LEU A CA 1
ATOM 1356 C C . LEU A 1 184 ? -37.08100 9.58300 -28.16400 1.000 40.08051 356 LEU A C 1
ATOM 1357 O O . LEU A 1 184 ? -37.32700 8.38300 -27.99700 1.000 41.03086 356 LEU A O 1
ATOM 1362 N N . GLU A 1 185 ? -38.00100 10.53000 -27.97100 1.000 37.95066 357 GLU A N 1
ATOM 1363 C CA . GLU A 1 185 ? -39.35100 10.15800 -27.56900 1.000 46.26471 357 GLU A CA 1
ATOM 1364 C C . GLU A 1 185 ? -40.12100 9.52400 -28.72000 1.000 48.05530 357 GLU A C 1
ATOM 1365 O O . GLU A 1 185 ? -41.01400 8.70000 -28.48800 1.000 49.92166 357 GLU A O 1
ATOM 1371 N N . ALA A 1 186 ? -39.78900 9.88500 -29.96200 1.000 41.77409 358 ALA A N 1
ATOM 1372 C CA . ALA A 1 186 ? -40.37100 9.18800 -31.10300 1.000 41.54854 358 ALA A CA 1
ATOM 1373 C C . ALA A 1 186 ? -39.97200 7.71800 -31.10100 1.000 40.20766 358 ALA A C 1
ATOM 1374 O O . ALA A 1 186 ? -40.81300 6.84000 -31.32600 1.000 44.16255 358 ALA A O 1
ATOM 1376 N N . LEU A 1 187 ? -38.69500 7.43200 -30.82800 1.000 34.98287 359 LEU A N 1
ATOM 1377 C CA . LEU A 1 187 ? -38.23100 6.04900 -30.76100 1.000 36.37188 359 LEU A CA 1
ATOM 1378 C C . LEU A 1 187 ? -38.85500 5.30600 -29.58500 1.000 45.04236 359 LEU A C 1
ATOM 1379 O O . LEU A 1 187 ? -39.22200 4.13200 -29.71100 1.000 50.51693 359 LEU A O 1
ATOM 1384 N N . LYS A 1 188 ? -38.98000 5.97100 -28.43100 1.000 41.14280 360 LYS A N 1
ATOM 1385 C CA . LYS A 1 188 ? -39.60100 5.33300 -27.27300 1.000 44.14239 360 LYS A CA 1
ATOM 1386 C C . LYS A 1 188 ? -41.05500 4.97600 -27.55400 1.000 47.78842 360 LYS A C 1
ATOM 1387 O O . LYS A 1 188 ? -41.51200 3.87900 -27.21000 1.000 52.43872 360 LYS A O 1
ATOM 1393 N N . VAL A 1 189 ? -41.79700 5.89300 -28.17700 1.000 46.56553 361 VAL A N 1
ATOM 1394 C CA . VAL A 1 189 ? -43.19000 5.62800 -28.52200 1.000 46.85067 361 VAL A CA 1
ATOM 1395 C C . VAL A 1 189 ? -43.28100 4.51800 -29.56400 1.000 42.47493 361 VAL A C 1
ATOM 1396 O O . VAL A 1 189 ? -44.12400 3.61900 -29.46300 1.000 42.10046 361 VAL A O 1
ATOM 1400 N N . TYR A 1 190 ? -42.41200 4.54900 -30.54300 1.000 35.66777 362 TYR A N 1
ATOM 1401 C CA . TYR A 1 190 ? -42.39200 3.53900 -31.55900 1.000 41.95585 362 TYR A CA 1
ATOM 1402 C C . TYR A 1 190 ? -42.10600 2.15600 -31.02900 1.000 44.33836 362 TYR A C 1
ATOM 1403 O O . TYR A 1 190 ? -42.66300 1.22000 -31.48400 1.000 40.25201 362 TYR A O 1
ATOM 1412 N N . VAL A 1 191 ? -41.23800 2.04700 -30.05300 1.000 44.30115 363 VAL A N 1
ATOM 1413 C CA . VAL A 1 191 ? -40.91000 0.78000 -29.47600 1.000 40.54257 363 VAL A CA 1
ATOM 1414 C C . VAL A 1 191 ? -42.06100 0.27500 -28.65200 1.000 44.08702 363 VAL A C 1
ATOM 1415 O O . VAL A 1 191 ? -42.34000 -0.86700 -28.62400 1.000 43.19912 363 VAL A O 1
ATOM 1419 N N . ARG A 1 192 ? -42.74800 1.15300 -27.98100 1.000 49.50918 364 ARG A N 1
ATOM 1420 C CA . ARG A 1 192 ? -43.87700 0.69400 -27.17500 1.000 52.73732 364 ARG A CA 1
ATOM 1421 C C . ARG A 1 192 ? -44.99000 0.12400 -28.04500 1.000 53.78506 364 ARG A C 1
ATOM 1422 O O . ARG A 1 192 ? -45.64600 -0.85000 -27.66000 1.000 56.62461 364 ARG A O 1
ATOM 1430 N N . LYS A 1 193 ? -45.21900 0.71600 -29.22000 1.000 55.79887 365 LYS A N 1
ATOM 1431 C CA . LYS A 1 193 ? -46.30200 0.25400 -30.08300 1.000 61.39783 365 LYS A CA 1
ATOM 1432 C C . LYS A 1 193 ? -45.91900 -0.98300 -30.88700 1.000 56.64061 365 LYS A C 1
ATOM 1433 O O . LYS A 1 193 ? -46.78100 -1.82200 -31.17000 1.000 54.24808 365 LYS A O 1
ATOM 1435 N N . ARG A 1 194 ? -44.64600 -1.12000 -31.25700 1.000 59.13844 366 ARG A N 1
ATOM 1436 C CA . ARG A 1 194 ? -44.24200 -2.22300 -32.12300 1.000 58.56802 366 ARG A CA 1
ATOM 1437 C C . ARG A 1 194 ? -44.06300 -3.51600 -31.33800 1.000 70.56413 366 ARG A C 1
ATOM 1438 O O . ARG A 1 194 ? -44.55600 -4.57300 -31.74900 1.000 78.06266 366 ARG A O 1
ATOM 1446 N N . ARG A 1 195 ? -43.35700 -3.45500 -30.21100 1.000 79.78859 367 ARG A N 1
ATOM 1447 C CA . ARG A 1 195 ? -43.06300 -4.63400 -29.39700 1.000 90.12124 367 ARG A CA 1
ATOM 1448 C C . ARG A 1 195 ? -43.53400 -4.39300 -27.97000 1.000 95.35825 367 ARG A C 1
ATOM 1449 O O . ARG A 1 195 ? -42.72900 -4.07200 -27.08500 1.000 95.86371 367 ARG A O 1
ATOM 1457 N N . PRO A 1 196 ? -44.83500 -4.54400 -27.70700 1.000 96.12467 368 PRO A N 1
ATOM 1458 C CA . PRO A 1 196 ? -45.31100 -4.44300 -26.31900 1.000 100.21911 368 PRO A CA 1
ATOM 1459 C C . PRO A 1 196 ? -44.81800 -5.57100 -25.42700 1.000 102.59013 368 PRO A C 1
ATOM 1460 O O . PRO A 1 196 ? -44.84500 -5.42000 -24.19900 1.000 102.24927 368 PRO A O 1
ATOM 1464 N N . SER A 1 197 ? -44.36600 -6.69000 -26.00200 1.000 102.87417 369 SER A N 1
ATOM 1465 C CA . SER A 1 197 ? -43.88300 -7.80400 -25.19000 1.000 106.97405 369 SER A CA 1
ATOM 1466 C C . SER A 1 197 ? -42.55800 -7.46300 -24.51800 1.000 113.10988 369 SER A C 1
ATOM 1467 O O . SER A 1 197 ? -42.40400 -7.63700 -23.30300 1.000 116.89436 369 SER A O 1
ATOM 1469 N N . ARG A 1 198 ? -41.59000 -6.98400 -25.29200 1.000 115.38955 370 ARG A N 1
ATOM 1470 C CA . ARG A 1 198 ? -40.29500 -6.60100 -24.74700 1.000 118.88417 370 ARG A CA 1
ATOM 1471 C C . ARG A 1 198 ? -40.46100 -5.43000 -23.78600 1.000 114.62579 370 ARG A C 1
ATOM 1472 O O . ARG A 1 198 ? -40.89000 -4.34600 -24.21200 1.000 112.00464 370 ARG A O 1
ATOM 1474 N N . PRO A 1 199 ? -40.13300 -5.59100 -22.50500 1.000 109.91336 371 PRO A N 1
ATOM 1475 C CA . PRO A 1 199 ? -40.39900 -4.52000 -21.53500 1.000 104.85697 371 PRO A CA 1
ATOM 1476 C C . PRO A 1 199 ? -39.42900 -3.35500 -21.64600 1.000 92.44938 371 PRO A C 1
ATOM 1477 O O . PRO A 1 199 ? -39.84300 -2.19100 -21.66700 1.000 88.01142 371 PRO A O 1
ATOM 1481 N N . HIS A 1 200 ? -38.13600 -3.65500 -21.72000 1.000 82.69379 372 HIS A N 1
ATOM 1482 C CA . HIS A 1 200 ? -37.08400 -2.64800 -21.64500 1.000 75.78018 372 HIS A CA 1
ATOM 1483 C C . HIS A 1 200 ? -36.35600 -2.49000 -22.97700 1.000 67.81865 372 HIS A C 1
ATOM 1484 O O . HIS A 1 200 ? -35.13800 -2.31000 -23.02500 1.000 64.43856 372 HIS A O 1
ATOM 1491 N N . MET A 1 201 ? -37.10900 -2.54500 -24.07800 1.000 56.33748 373 MET A N 1
ATOM 1492 C CA . MET A 1 201 ? -36.50600 -2.45300 -25.40200 1.000 57.28059 373 MET A CA 1
ATOM 1493 C C . MET A 1 201 ? -35.95700 -1.05600 -25.68300 1.000 54.67102 373 MET A C 1
ATOM 1494 O O . MET A 1 201 ? -34.95600 -0.91600 -26.39500 1.000 41.74045 373 MET A O 1
ATOM 1499 N N . PHE A 1 202 ? -36.58300 -0.01500 -25.12300 1.000 49.74908 374 PHE A N 1
ATOM 1500 C CA . PHE A 1 202 ? -36.12100 1.34400 -25.40300 1.000 46.23968 374 PHE A CA 1
ATOM 1501 C C . PHE A 1 202 ? -34.73900 1.61800 -24.81900 1.000 47.55284 374 PHE A C 1
ATOM 1502 O O . PHE A 1 202 ? -33.86100 2.08600 -25.56700 1.000 48.27090 374 PHE A O 1
ATOM 1510 N N . PRO A 1 203 ? -34.46200 1.36400 -23.53300 1.000 40.84756 375 PRO A N 1
ATOM 1511 C CA . PRO A 1 203 ? -33.09400 1.59900 -23.04700 1.000 41.54670 375 PRO A CA 1
ATOM 1512 C C . PRO A 1 203 ? -32.05400 0.69700 -23.69500 1.000 49.84533 375 PRO A C 1
ATOM 1513 O O . PRO A 1 203 ? -30.90900 1.13100 -23.87700 1.000 48.18996 375 PRO A O 1
ATOM 1517 N N . LYS A 1 204 ? -32.41000 -0.53700 -24.06500 1.000 47.62692 376 LYS A N 1
ATOM 1518 C CA . LYS A 1 204 ? -31.43300 -1.42400 -24.69200 1.000 46.62490 376 LYS A CA 1
ATOM 1519 C C . LYS A 1 204 ? -31.03100 -0.92700 -26.07400 1.000 49.86821 376 LYS A C 1
ATOM 1520 O O . LYS A 1 204 ? -29.88000 -1.10000 -26.49400 1.000 47.12537 376 LYS A O 1
ATOM 1526 N N . MET A 1 205 ? -31.96600 -0.30300 -26.78900 1.000 50.85763 377 MET A N 1
ATOM 1527 C CA . MET A 1 205 ? -31.61500 0.32600 -28.05600 1.000 43.51713 377 MET A CA 1
ATOM 1528 C C . MET A 1 205 ? -30.63300 1.46900 -27.84300 1.000 49.41702 377 MET A C 1
ATOM 1529 O O . MET A 1 205 ? -29.64700 1.60000 -28.58000 1.000 51.24830 377 MET A O 1
ATOM 1534 N N . LEU A 1 206 ? -30.88000 2.30300 -26.83300 1.000 45.61691 378 LEU A N 1
ATOM 1535 C CA . LEU A 1 206 ? -29.94900 3.37900 -26.52600 1.000 44.62104 378 LEU A CA 1
ATOM 1536 C C . LEU A 1 206 ? -28.58200 2.83000 -26.14200 1.000 46.59223 378 LEU A C 1
ATOM 1537 O O . LEU A 1 206 ? -27.55100 3.41600 -26.49200 1.000 44.41766 378 LEU A O 1
ATOM 1542 N N . MET A 1 207 ? -28.55000 1.69400 -25.43500 1.000 43.50202 379 MET A N 1
ATOM 1543 C CA . MET A 1 207 ? -27.26900 1.09000 -25.08300 1.000 38.25164 379 MET A CA 1
ATOM 1544 C C . MET A 1 207 ? -26.51100 0.63700 -26.32400 1.000 37.64295 379 MET A C 1
ATOM 1545 O O . MET A 1 207 ? -25.27700 0.57200 -26.30600 1.000 39.57277 379 MET A O 1
ATOM 1550 N N . LYS A 1 208 ? -27.22400 0.33000 -27.41000 1.000 36.81182 380 LYS A N 1
ATOM 1551 C CA . LYS A 1 208 ? -26.54800 -0.02700 -28.65100 1.000 39.65556 380 LYS A CA 1
ATOM 1552 C C . LYS A 1 208 ? -25.83000 1.17000 -29.26300 1.000 35.87705 380 LYS A C 1
ATOM 1553 O O . LYS A 1 208 ? -24.81700 0.99600 -29.95000 1.000 35.79683 380 LYS A O 1
ATOM 1559 N N . ILE A 1 209 ? -26.33300 2.38500 -29.03200 1.000 35.62537 381 ILE A N 1
ATOM 1560 C CA . ILE A 1 209 ? -25.62300 3.57400 -29.49400 1.000 40.45689 381 ILE A CA 1
ATOM 1561 C C . ILE A 1 209 ? -24.28500 3.70600 -28.77500 1.000 41.22268 381 ILE A C 1
ATOM 1562 O O . ILE A 1 209 ? -23.28800 4.14100 -29.36400 1.000 41.77771 381 ILE A O 1
ATOM 1567 N N . THR A 1 210 ? -24.23800 3.32700 -27.49200 1.000 36.55912 382 THR A N 1
ATOM 1568 C CA . THR A 1 210 ? -22.97100 3.34400 -26.76400 1.000 41.47274 382 THR A CA 1
ATOM 1569 C C . THR A 1 210 ? -21.96000 2.39600 -27.39900 1.000 41.39139 382 THR A C 1
ATOM 1570 O O . THR A 1 210 ? -20.78800 2.75200 -27.56600 1.000 39.46755 382 THR A O 1
ATOM 1574 N N . ASP A 1 211 ? -22.39500 1.18000 -27.75400 1.000 38.51105 383 ASP A N 1
ATOM 1575 C CA . ASP A 1 211 ? -21.50100 0.25400 -28.44500 1.000 39.47809 383 ASP A CA 1
ATOM 1576 C C . ASP A 1 211 ? -21.03600 0.83700 -29.77100 1.000 44.29982 383 ASP A C 1
ATOM 1577 O O . ASP A 1 211 ? -19.84500 0.78100 -30.10200 1.000 45.79390 383 ASP A O 1
ATOM 1582 N N . LEU A 1 212 ? -21.96800 1.41600 -30.53400 1.000 42.75198 384 LEU A N 1
ATOM 1583 C CA . LEU A 1 212 ? -21.64900 1.94900 -31.85300 1.000 39.33056 384 LEU A CA 1
ATOM 1584 C C . LEU A 1 212 ? -20.63700 3.08300 -31.76700 1.000 39.07859 384 LEU A C 1
ATOM 1585 O O . LEU A 1 212 ? -19.69600 3.15000 -32.56700 1.000 43.65474 384 LEU A O 1
ATOM 1590 N N . ARG A 1 213 ? -20.81400 3.98800 -30.80400 1.000 46.09877 385 ARG A N 1
ATOM 1591 C CA . ARG A 1 213 ? -19.88500 5.10400 -30.66600 1.000 43.51306 385 ARG A CA 1
ATOM 1592 C C . ARG A 1 213 ? -18.51200 4.63600 -30.20400 1.000 46.65691 385 ARG A C 1
ATOM 1593 O O . ARG A 1 213 ? -17.49800 5.25300 -30.55000 1.000 49.79115 385 ARG A O 1
ATOM 1601 N N . SER A 1 214 ? -18.45700 3.54300 -29.43900 1.000 43.76528 386 SER A N 1
ATOM 1602 C CA . SER A 1 214 ? -17.17000 2.97400 -29.05800 1.000 42.40540 386 SER A CA 1
ATOM 1603 C C . SER A 1 214 ? -16.44000 2.40500 -30.26700 1.000 44.82017 386 SER A C 1
ATOM 1604 O O . SER A 1 214 ? -15.23300 2.62300 -30.43100 1.000 44.62371 386 SER A O 1
ATOM 1607 N N . ILE A 1 215 ? -17.15400 1.66900 -31.12100 1.000 40.51232 387 ILE A N 1
ATOM 1608 C CA . ILE A 1 215 ? -16.52400 1.05500 -32.28600 1.000 40.69959 387 ILE A CA 1
ATOM 1609 C C . ILE A 1 215 ? -16.02500 2.12000 -33.25400 1.000 40.10139 387 ILE A C 1
ATOM 1610 O O . ILE A 1 215 ? -14.92000 2.01300 -33.80400 1.000 44.49591 387 ILE A O 1
ATOM 1615 N N . SER A 1 216 ? -16.82200 3.16300 -33.48000 1.000 36.78938 388 SER A N 1
ATOM 1616 C CA . SER A 1 216 ? -16.43500 4.17200 -34.45800 1.000 40.11635 388 SER A CA 1
ATOM 1617 C C . SER A 1 216 ? -15.33700 5.08400 -33.93100 1.000 40.84930 388 SER A C 1
ATOM 1618 O O . SER A 1 216 ? -14.59500 5.67500 -34.72300 1.000 36.98157 388 SER A O 1
ATOM 1621 N N . ALA A 1 217 ? -15.22300 5.22600 -32.60900 1.000 39.08906 389 ALA A N 1
ATOM 1622 C CA . ALA A 1 217 ? -14.04100 5.88100 -32.06500 1.000 41.81861 389 ALA A CA 1
ATOM 1623 C C . ALA A 1 217 ? -12.79400 5.07300 -32.39400 1.000 44.06350 389 ALA A C 1
ATOM 1624 O O . ALA A 1 217 ? -11.75600 5.63500 -32.76200 1.000 49.63695 389 ALA A O 1
ATOM 1626 N N . LYS A 1 218 ? -12.88100 3.74600 -32.28100 1.000 47.43061 390 LYS A N 1
ATOM 1627 C CA . LYS A 1 218 ? -11.78600 2.89700 -32.73400 1.000 55.86658 390 LYS A CA 1
ATOM 1628 C C . LYS A 1 218 ? -11.67200 2.88700 -34.25100 1.000 56.00558 390 LYS A C 1
ATOM 1629 O O . LYS A 1 218 ? -10.60600 2.55700 -34.77900 1.000 57.49230 390 LYS A O 1
ATOM 1635 N N . GLY A 1 219 ? -12.74400 3.24500 -34.96000 1.000 58.50241 391 GLY A N 1
ATOM 1636 C CA . GLY A 1 219 ? -12.64500 3.39900 -36.40100 1.000 51.65151 391 GLY A CA 1
ATOM 1637 C C . GLY A 1 219 ? -11.76700 4.57000 -36.79600 1.000 45.56323 391 GLY A C 1
ATOM 1638 O O . GLY A 1 219 ? -10.93300 4.45600 -37.69900 1.000 49.15436 391 GLY A O 1
ATOM 1639 N N . ALA A 1 220 ? -11.93300 5.71100 -36.12100 1.000 46.92985 392 ALA A N 1
ATOM 1640 C CA . ALA A 1 220 ? -11.09100 6.86800 -36.39600 1.000 48.42861 392 ALA A CA 1
ATOM 1641 C C . ALA A 1 220 ? -9.61900 6.57000 -36.15500 1.000 60.04556 392 ALA A C 1
ATOM 1642 O O . ALA A 1 220 ? -8.75600 7.23900 -36.73200 1.000 68.36958 392 ALA A O 1
ATOM 1644 N N . GLU A 1 221 ? -9.32000 5.58100 -35.31300 1.000 63.08033 393 GLU A N 1
ATOM 1645 C CA . GLU A 1 221 ? -7.94500 5.15300 -35.09500 1.000 58.78670 393 GLU A CA 1
ATOM 1646 C C . GLU A 1 221 ? -7.44300 4.29500 -36.25200 1.000 55.62738 393 GLU A C 1
ATOM 1647 O O . GLU A 1 221 ? -6.29800 4.44900 -36.69200 1.000 55.81993 393 GLU A O 1
ATOM 1653 N N . ARG A 1 222 ? -8.29500 3.39800 -36.75900 1.000 50.01299 394 ARG A N 1
ATOM 1654 C CA . ARG A 1 222 ? -7.90600 2.51900 -37.85800 1.000 52.18502 394 ARG A CA 1
ATOM 1655 C C . ARG A 1 222 ? -7.61300 3.30400 -39.13000 1.000 54.05752 394 ARG A C 1
ATOM 1656 O O . ARG A 1 222 ? -6.80600 2.86600 -39.95900 1.000 61.43077 394 ARG A O 1
ATOM 1664 N N . VAL A 1 223 ? -8.25100 4.46500 -39.29800 1.000 43.88628 395 VAL A N 1
ATOM 1665 C CA . VAL A 1 223 ? -8.01300 5.28500 -40.48400 1.000 54.75487 395 VAL A CA 1
ATOM 1666 C C . VAL A 1 223 ? -6.54900 5.69600 -40.56500 1.000 64.08514 395 VAL A C 1
ATOM 1667 O O . VAL A 1 223 ? -5.95100 5.71300 -41.64800 1.000 68.09251 395 VAL A O 1
ATOM 1671 N N . ILE A 1 224 ? -5.94500 6.02100 -39.42100 1.000 66.04912 396 ILE A N 1
ATOM 1672 C CA . ILE A 1 224 ? -4.55900 6.47700 -39.42200 1.000 69.23961 396 ILE A CA 1
ATOM 1673 C C . ILE A 1 224 ? -3.63500 5.38700 -39.95100 1.000 66.32054 396 ILE A C 1
ATOM 1674 O O . ILE A 1 224 ? -2.76300 5.64600 -40.78600 1.000 65.48185 396 ILE A O 1
ATOM 1679 N N . THR A 1 225 ? -3.82100 4.14800 -39.49300 1.000 68.66169 397 THR A N 1
ATOM 1680 C CA . THR A 1 225 ? -2.96000 3.06600 -39.96000 1.000 73.76514 397 THR A CA 1
ATOM 1681 C C . THR A 1 225 ? -3.33200 2.59700 -41.36100 1.000 73.28545 397 THR A C 1
ATOM 1682 O O . THR A 1 225 ? -2.48000 2.05100 -42.07000 1.000 77.86717 397 THR A O 1
ATOM 1686 N N . LEU A 1 226 ? -4.58400 2.79700 -41.77700 1.000 67.93669 398 LEU A N 1
ATOM 1687 C CA . LEU A 1 226 ? -4.97200 2.42300 -43.13400 1.000 65.33424 398 LEU A CA 1
ATOM 1688 C C . LEU A 1 226 ? -4.23300 3.26100 -44.17000 1.000 70.04008 398 LEU A C 1
ATOM 1689 O O . LEU A 1 226 ? -3.88700 2.76200 -45.24800 1.000 71.75101 398 LEU A O 1
ATOM 1694 N N . LYS A 1 227 ? -3.97200 4.53600 -43.85500 1.000 60.02204 399 LYS A N 1
ATOM 1695 C CA . LYS A 1 227 ? -3.33700 5.43200 -44.81700 1.000 62.15056 399 LYS A CA 1
ATOM 1696 C C . LYS A 1 227 ? -1.95200 4.93900 -45.21900 1.000 74.01089 399 LYS A C 1
ATOM 1697 O O . LYS A 1 227 ? -1.56600 5.04500 -46.39000 1.000 79.82390 399 LYS A O 1
ATOM 1703 N N . MET A 1 228 ? -1.18200 4.40600 -44.26400 1.000 82.38255 400 MET A N 1
ATOM 1704 C CA . MET A 1 228 ? 0.16900 3.94500 -44.56600 1.000 91.03770 400 MET A CA 1
ATOM 1705 C C . MET A 1 228 ? 0.19600 2.59500 -45.26700 1.000 90.00354 400 MET A C 1
ATOM 1706 O O . MET A 1 228 ? 1.26500 2.17800 -45.72100 1.000 96.68919 400 MET A O 1
ATOM 1711 N N . GLU A 1 229 ? -0.93600 1.89800 -45.35300 1.000 84.49060 401 GLU A N 1
ATOM 1712 C CA . GLU A 1 229 ? -0.99100 0.59200 -46.00100 1.000 84.67337 401 GLU A CA 1
ATOM 1713 C C . GLU A 1 229 ? -1.62000 0.61000 -47.38700 1.000 77.89550 401 GLU A C 1
ATOM 1714 O O . GLU A 1 229 ? -1.24900 -0.21300 -48.22700 1.000 82.51654 401 GLU A O 1
ATOM 1720 N N . ILE A 1 230 ? -2.56100 1.51100 -47.64800 1.000 68.68661 402 ILE A N 1
ATOM 1721 C CA . ILE A 1 230 ? -3.23000 1.57200 -48.94600 1.000 67.18432 402 ILE A CA 1
ATOM 1722 C C . ILE A 1 230 ? -2.23300 2.02500 -50.00600 1.000 76.63725 402 ILE A C 1
ATOM 1723 O O . ILE A 1 230 ? -1.26200 2.72500 -49.68500 1.000 81.19812 402 ILE A O 1
ATOM 1728 N N . PRO A 1 231 ? -2.42000 1.63900 -51.27200 1.000 81.92929 403 PRO A N 1
ATOM 1729 C CA . PRO A 1 231 ? -1.51700 2.08700 -52.35500 1.000 88.71435 403 PRO A CA 1
ATOM 1730 C C . PRO A 1 231 ? -1.91300 3.44300 -52.94100 1.000 89.96859 403 PRO A C 1
ATOM 1731 O O . PRO A 1 231 ? -2.49600 3.56600 -54.02000 1.000 96.09875 403 PRO A O 1
ATOM 1735 N N . GLY A 1 232 ? -1.58500 4.50200 -52.20800 1.000 82.44605 404 GLY A N 1
ATOM 1736 C CA . GLY A 1 232 ? -1.91500 5.84300 -52.64500 1.000 82.37540 404 GLY A CA 1
ATOM 1737 C C . GLY A 1 232 ? -2.36300 6.73500 -51.50700 1.000 81.40022 404 GLY A C 1
ATOM 1738 O O . GLY A 1 232 ? -1.64200 6.89200 -50.51500 1.000 81.70705 404 GLY A O 1
ATOM 1739 N N . SER A 1 233 ? -3.54900 7.32800 -51.63800 1.000 76.94605 405 SER A N 1
ATOM 1740 C CA . SER A 1 233 ? -4.09600 8.17100 -50.58700 1.000 77.40088 405 SER A CA 1
ATOM 1741 C C . SER A 1 233 ? -5.61400 8.04500 -50.56900 1.000 69.43134 405 SER A C 1
ATOM 1742 O O . SER A 1 233 ? -6.24000 7.63700 -51.55200 1.000 66.09283 405 SER A O 1
ATOM 1745 N N . MET A 1 234 ? -6.19100 8.40600 -49.42400 1.000 66.64165 406 MET A N 1
ATOM 1746 C CA . MET A 1 234 ? -7.61400 8.23000 -49.17400 1.000 64.40642 406 MET A CA 1
ATOM 1747 C C . MET A 1 234 ? -8.44500 9.06000 -50.15700 1.000 63.95373 406 MET A C 1
ATOM 1748 O O . MET A 1 234 ? -8.00900 10.12400 -50.60000 1.000 64.49280 406 MET A O 1
ATOM 1753 N N . PRO A 1 235 ? -9.63900 8.58600 -50.52200 1.000 57.55568 407 PRO A N 1
ATOM 1754 C CA . PRO A 1 235 ? -10.49700 9.39000 -51.38900 1.000 53.98398 407 PRO A CA 1
ATOM 1755 C C . PRO A 1 235 ? -10.80400 10.71900 -50.75400 1.000 49.44188 407 PRO A C 1
ATOM 1756 O O . PRO A 1 235 ? -10.79500 10.86400 -49.51400 1.000 45.59028 407 PRO A O 1
ATOM 1760 N N . PRO A 1 236 ? -11.09300 11.74900 -51.56400 1.000 56.90483 408 PRO A N 1
ATOM 1761 C CA . PRO A 1 236 ? -11.22700 13.11300 -51.01800 1.000 40.26858 408 PRO A CA 1
ATOM 1762 C C . PRO A 1 236 ? -12.31100 13.27500 -49.96300 1.000 42.08460 408 PRO A C 1
ATOM 1763 O O . PRO A 1 236 ? -12.07100 13.93400 -48.94500 1.000 37.82249 408 PRO A O 1
ATOM 1767 N N . LEU A 1 237 ? -13.49900 12.70100 -50.17000 1.000 45.55586 409 LEU A N 1
ATOM 1768 C CA . LEU A 1 237 ? -14.58400 12.91800 -49.21500 1.000 44.69661 409 LEU A CA 1
ATOM 1769 C C . LEU A 1 237 ? -14.31800 12.21000 -47.89200 1.000 48.37731 409 LEU A C 1
ATOM 1770 O O . LEU A 1 237 ? -14.66200 12.73400 -46.82800 1.000 55.23301 409 LEU A O 1
ATOM 1775 N N . ILE A 1 238 ? -13.70000 11.06200 -47.90800 1.000 44.57402 410 ILE A N 1
ATOM 1776 C CA . ILE A 1 238 ? -13.42600 10.36800 -46.70000 1.000 41.33960 410 ILE A CA 1
ATOM 1777 C C . ILE A 1 238 ? -12.41700 11.12900 -45.88100 1.000 51.49264 410 ILE A C 1
ATOM 1778 O O . ILE A 1 238 ? -12.48500 11.19500 -44.67900 1.000 48.40544 410 ILE A O 1
ATOM 1783 N N . GLN A 1 239 ? -11.47700 11.70400 -46.57300 1.000 56.44471 411 GLN A N 1
ATOM 1784 C CA . GLN A 1 239 ? -10.44900 12.44800 -45.95800 1.000 56.94663 411 GLN A CA 1
ATOM 1785 C C . GLN A 1 239 ? -10.97400 13.70000 -45.29900 1.000 48.41904 411 GLN A C 1
ATOM 1786 O O . GLN A 1 239 ? -10.50100 14.10800 -44.30900 1.000 50.97551 411 GLN A O 1
ATOM 1792 N N . GLU A 1 240 ? -11.98600 14.28500 -45.85300 1.000 46.35180 412 GLU A N 1
ATOM 1793 C CA . GLU A 1 240 ? -12.60500 15.46600 -45.25700 1.000 47.73338 412 GLU A CA 1
ATOM 1794 C C . GLU A 1 240 ? -13.43900 15.09900 -44.03500 1.000 46.69152 412 GLU A C 1
ATOM 1795 O O . GLU A 1 240 ? -13.43300 15.82400 -43.03600 1.000 52.46181 412 GLU A O 1
ATOM 1797 N N . MET A 1 241 ? -14.15500 13.97300 -44.09300 1.000 50.45448 413 MET A N 1
ATOM 1798 C CA . MET A 1 241 ? -15.04800 13.59600 -43.00100 1.000 54.41950 413 MET A CA 1
ATOM 1799 C C . MET A 1 241 ? -14.27500 13.21100 -41.74600 1.000 55.65232 413 MET A C 1
ATOM 1800 O O . MET A 1 241 ? -14.72100 13.49100 -40.62800 1.000 60.39347 413 MET A O 1
ATOM 1805 N N . LEU A 1 242 ? -13.12700 12.56000 -41.90500 1.000 59.68694 414 LEU A N 1
ATOM 1806 C CA . LEU A 1 242 ? -12.41700 11.94400 -40.79300 1.000 58.23902 414 LEU A CA 1
ATOM 1807 C C . LEU A 1 242 ? -11.18900 12.77000 -40.44200 1.000 74.13502 414 LEU A C 1
ATOM 1808 O O . LEU A 1 242 ? -10.39300 13.11600 -41.32200 1.000 74.39793 414 LEU A O 1
ATOM 1813 N N . GLU A 1 243 ? -11.03300 13.05000 -39.14900 1.000 90.10354 415 GLU A N 1
ATOM 1814 C CA . GLU A 1 243 ? -10.27300 14.19500 -38.65200 1.000 99.74239 415 GLU A CA 1
ATOM 1815 C C . GLU A 1 243 ? -10.79900 15.46700 -39.30600 1.000 99.60249 415 GLU A C 1
ATOM 1816 O O . GLU A 1 243 ? -11.95200 15.84600 -39.09300 1.000 99.73559 415 GLU A O 1
ATOM 1822 N N . PRO B 1 10 ? -40.52400 -4.40700 -5.81200 1.000 113.60165 182 PRO B N 1
ATOM 1823 C CA . PRO B 1 10 ? -39.97300 -3.82700 -4.58200 1.000 113.16147 182 PRO B CA 1
ATOM 1824 C C . PRO B 1 10 ? -38.44900 -3.84700 -4.56900 1.000 105.73482 182 PRO B C 1
ATOM 1825 O O . PRO B 1 10 ? -37.81800 -2.94500 -4.01300 1.000 99.86763 182 PRO B O 1
ATOM 1829 N N . GLU B 1 11 ? -37.88500 -4.88600 -5.19000 1.000 103.95923 183 GLU B N 1
ATOM 1830 C CA . GLU B 1 11 ? -36.44800 -5.07000 -5.36600 1.000 99.21162 183 GLU B CA 1
ATOM 1831 C C . GLU B 1 11 ? -35.78600 -3.80400 -5.89300 1.000 86.06974 183 GLU B C 1
ATOM 1832 O O . GLU B 1 11 ? -34.63000 -3.51700 -5.56400 1.000 83.27957 183 GLU B O 1
ATOM 1838 N N . VAL B 1 12 ? -36.52400 -3.03800 -6.69900 1.000 79.26443 184 VAL B N 1
ATOM 1839 C CA . VAL B 1 12 ? -35.95600 -1.86500 -7.34900 1.000 71.59498 184 VAL B CA 1
ATOM 1840 C C . VAL B 1 12 ? -35.61800 -0.79100 -6.32200 1.000 76.71423 184 VAL B C 1
ATOM 1841 O O . VAL B 1 12 ? -34.58200 -0.12200 -6.42400 1.000 72.29852 184 VAL B O 1
ATOM 1845 N N . GLY B 1 13 ? -36.47100 -0.61500 -5.31100 1.000 81.36282 185 GLY B N 1
ATOM 1846 C CA . GLY B 1 13 ? -36.21900 0.41000 -4.31500 1.000 81.70560 185 GLY B CA 1
ATOM 1847 C C . GLY B 1 13 ? -34.96600 0.16100 -3.50000 1.000 80.56110 185 GLY B C 1
ATOM 1848 O O . GLY B 1 13 ? -34.27700 1.10900 -3.11500 1.000 86.99093 185 GLY B O 1
ATOM 1849 N N . GLU B 1 14 ? -34.64700 -1.10700 -3.23600 1.000 74.74212 186 GLU B N 1
ATOM 1850 C CA . GLU B 1 14 ? -33.48000 -1.43800 -2.42800 1.000 71.16589 186 GLU B CA 1
ATOM 1851 C C . GLU B 1 14 ? -32.21200 -1.59600 -3.25300 1.000 64.27493 186 GLU B C 1
ATOM 1852 O O . GLU B 1 14 ? -31.11900 -1.31700 -2.74400 1.000 65.81173 186 GLU B O 1
ATOM 1858 N N . LEU B 1 15 ? -32.32600 -2.04300 -4.51100 1.000 57.56575 187 LEU B N 1
ATOM 1859 C CA . LEU B 1 15 ? -31.16700 -2.05600 -5.40300 1.000 53.04195 187 LEU B CA 1
ATOM 1860 C C . LEU B 1 15 ? -30.53500 -0.67200 -5.49500 1.000 54.15497 187 LEU B C 1
ATOM 1861 O O . LEU B 1 15 ? -29.31000 -0.54300 -5.58700 1.000 50.87199 187 LEU B O 1
ATOM 1866 N N . ILE B 1 16 ? -31.36300 0.37500 -5.47500 1.000 57.23892 188 ILE B N 1
ATOM 1867 C CA . ILE B 1 16 ? -30.85400 1.74100 -5.55300 1.000 55.51402 188 ILE B CA 1
ATOM 1868 C C . ILE B 1 16 ? -29.95000 2.04000 -4.36300 1.000 58.02449 188 ILE B C 1
ATOM 1869 O O . ILE B 1 16 ? -28.85600 2.59700 -4.51500 1.000 42.70827 188 ILE B O 1
ATOM 1874 N N . GLU B 1 17 ? -30.39100 1.66400 -3.15900 1.000 58.73980 189 GLU B N 1
ATOM 1875 C CA . GLU B 1 17 ? -29.60600 1.95600 -1.96500 1.000 61.55168 189 GLU B CA 1
ATOM 1876 C C . GLU B 1 17 ? -28.33300 1.11800 -1.90500 1.000 59.08060 189 GLU B C 1
ATOM 1877 O O . GLU B 1 17 ? -27.30700 1.59600 -1.40700 1.000 53.96567 189 GLU B O 1
ATOM 1883 N N . LYS B 1 18 ? -28.36900 -0.11900 -2.40900 1.000 51.84507 190 LYS B N 1
ATOM 1884 C CA . LYS B 1 18 ? -27.15200 -0.92600 -2.41800 1.000 52.56240 190 LYS B CA 1
ATOM 1885 C C . LYS B 1 18 ? -26.10400 -0.32800 -3.35000 1.000 49.38511 190 LYS B C 1
ATOM 1886 O O . LYS B 1 18 ? -24.91800 -0.27500 -3.00500 1.000 50.32908 190 LYS B O 1
ATOM 1892 N N . VAL B 1 19 ? -26.52400 0.14100 -4.52700 1.000 43.38007 191 VAL B N 1
ATOM 1893 C CA . VAL B 1 19 ? -25.57600 0.74500 -5.45800 1.000 42.24917 191 VAL B CA 1
ATOM 1894 C C . VAL B 1 19 ? -25.16500 2.13900 -4.99400 1.000 36.00741 191 VAL B C 1
ATOM 1895 O O . VAL B 1 19 ? -24.01900 2.55500 -5.20400 1.000 44.25276 191 VAL B O 1
ATOM 1899 N N . ARG B 1 20 ? -26.07100 2.87900 -4.35000 1.000 39.15178 192 ARG B N 1
ATOM 1900 C CA . ARG B 1 20 ? -25.68500 4.16200 -3.77000 1.000 44.64615 192 ARG B CA 1
ATOM 1901 C C . ARG B 1 20 ? -24.67800 3.96700 -2.64300 1.000 50.31618 192 ARG B C 1
ATOM 1902 O O . ARG B 1 20 ? -23.66700 4.67500 -2.57200 1.000 52.19156 192 ARG B O 1
ATOM 1910 N N . LYS B 1 21 ? -24.93300 3.00400 -1.75500 1.000 50.75996 193 LYS B N 1
ATOM 1911 C CA . LYS B 1 21 ? -24.00300 2.73700 -0.66300 1.000 56.60951 193 LYS B CA 1
ATOM 1912 C C . LYS B 1 21 ? -22.67100 2.21900 -1.19100 1.000 54.41438 193 LYS B C 1
ATOM 1913 O O . LYS B 1 21 ? -21.60700 2.60100 -0.68900 1.000 58.02932 193 LYS B O 1
ATOM 1919 N N . ALA B 1 22 ? -22.71100 1.36700 -2.21800 1.000 51.23622 194 ALA B N 1
ATOM 1920 C CA . ALA B 1 22 ? -21.47500 0.86300 -2.80800 1.000 46.23342 194 ALA B CA 1
ATOM 1921 C C . ALA B 1 22 ? -20.63500 1.99800 -3.37700 1.000 41.47500 194 ALA B C 1
ATOM 1922 O O . ALA B 1 22 ? -19.40800 2.01900 -3.21900 1.000 42.32477 194 ALA B O 1
ATOM 1924 N N . HIS B 1 23 ? -21.28200 2.96100 -4.03200 1.000 37.76451 195 HIS B N 1
ATOM 1925 C CA . HIS B 1 23 ? -20.55200 4.08000 -4.61200 1.000 36.18171 195 HIS B CA 1
ATOM 1926 C C . HIS B 1 23 ? -19.99000 5.00100 -3.53300 1.000 41.25448 195 HIS B C 1
ATOM 1927 O O . HIS B 1 23 ? -18.84900 5.46600 -3.64100 1.000 51.63109 195 HIS B O 1
ATOM 1934 N N . GLN B 1 24 ? -20.77000 5.27000 -2.48300 1.000 44.85687 196 GLN B N 1
ATOM 1935 C CA . GLN B 1 24 ? -20.33000 6.21500 -1.46000 1.000 47.52315 196 GLN B CA 1
ATOM 1936 C C . GLN B 1 24 ? -19.13500 5.69100 -0.67200 1.000 54.31675 196 GLN B C 1
ATOM 1937 O O . GLN B 1 24 ? -18.31000 6.48500 -0.20500 1.000 52.90030 196 GLN B O 1
ATOM 1943 N N . GLU B 1 25 ? -19.02100 4.37000 -0.51200 1.000 55.72463 197 GLU B N 1
ATOM 1944 C CA . GLU B 1 25 ? -17.90000 3.79800 0.22600 1.000 63.26811 197 GLU B CA 1
ATOM 1945 C C . GLU B 1 25 ? -16.61100 3.75500 -0.57300 1.000 62.23109 197 GLU B C 1
ATOM 1946 O O . GLU B 1 25 ? -15.53100 3.68600 0.02400 1.000 68.11539 197 GLU B O 1
ATOM 1952 N N . THR B 1 26 ? -16.69800 3.74800 -1.89900 1.000 53.32782 198 THR B N 1
ATOM 1953 C CA . THR B 1 26 ? -15.52900 3.61200 -2.75000 1.000 47.67289 198 THR B CA 1
ATOM 1954 C C . THR B 1 26 ? -15.17100 4.90500 -3.46400 1.000 43.24473 198 THR B C 1
ATOM 1955 O O . THR B 1 26 ? -14.19600 4.92900 -4.21900 1.000 47.10758 198 THR B O 1
ATOM 1959 N N . PHE B 1 27 ? -15.92000 5.98300 -3.24100 1.000 48.45730 199 PHE B N 1
ATOM 1960 C CA . PHE B 1 27 ? -15.67900 7.23800 -3.95000 1.000 47.05927 199 PHE B CA 1
ATOM 1961 C C . PHE B 1 27 ? -16.16300 8.40500 -3.10800 1.000 50.94452 199 PHE B C 1
ATOM 1962 O O . PHE B 1 27 ? -17.33200 8.80600 -3.18500 1.000 49.69916 199 PHE B O 1
ATOM 1970 N N . PRO B 1 28 ? -15.28400 8.98800 -2.29500 1.000 55.51975 200 PRO B N 1
ATOM 1971 C CA . PRO B 1 28 ? -15.67900 10.15700 -1.49800 1.000 58.70944 200 PRO B CA 1
ATOM 1972 C C . PRO B 1 28 ? -16.04000 11.33400 -2.39200 1.000 61.57075 200 PRO B C 1
ATOM 1973 O O . PRO B 1 28 ? -15.31000 11.68000 -3.32300 1.000 64.96281 200 PRO B O 1
ATOM 1977 N N . ALA B 1 29 ? -17.18200 11.94800 -2.10100 1.000 61.92654 201 ALA B N 1
ATOM 1978 C CA . ALA B 1 29 ? -17.68600 13.03100 -2.92700 1.000 62.93460 201 ALA B CA 1
ATOM 1979 C C . ALA B 1 29 ? -16.85800 14.30000 -2.73100 1.000 59.93372 201 ALA B C 1
ATOM 1980 O O . ALA B 1 29 ? -16.09000 14.44500 -1.77400 1.000 52.75116 201 ALA B O 1
ATOM 1982 N N . LEU B 1 30 ? -17.03800 15.23600 -3.66600 1.000 61.39255 202 LEU B N 1
ATOM 1983 C CA . LEU B 1 30 ? -16.42700 16.55400 -3.55300 1.000 65.89665 202 LEU B CA 1
ATOM 1984 C C . LEU B 1 30 ? -16.78600 17.23600 -2.23800 1.000 79.59174 202 LEU B C 1
ATOM 1985 O O . LEU B 1 30 ? -16.05800 18.13200 -1.79800 1.000 72.41210 202 LEU B O 1
ATOM 1990 N N . CYS B 1 31 ? -17.88300 16.81600 -1.60000 1.000 103.57001 203 CYS B N 1
ATOM 1991 C CA . CYS B 1 31 ? -18.27200 17.36500 -0.30500 1.000 114.41420 203 CYS B CA 1
ATOM 1992 C C . CYS B 1 31 ? -17.17800 17.15700 0.73700 1.000 113.14259 203 CYS B C 1
ATOM 1993 O O . CYS B 1 31 ? -16.71300 18.11300 1.36900 1.000 117.47891 203 CYS B O 1
ATOM 1996 N N . GLN B 1 32 ? -16.75500 15.91400 0.93500 1.000 105.92571 204 GLN B N 1
ATOM 1997 C CA . GLN B 1 32 ? -15.87800 15.55000 2.05100 1.000 100.42419 204 GLN B CA 1
ATOM 1998 C C . GLN B 1 32 ? -14.42600 15.39600 1.61300 1.000 91.43360 204 GLN B C 1
ATOM 1999 O O . GLN B 1 32 ? -13.77300 14.40100 1.92600 1.000 90.59843 204 GLN B O 1
ATOM 2001 N N . LEU B 1 33 ? -13.89200 16.38500 0.90000 1.000 78.06852 205 LEU B N 1
ATOM 2002 C CA . LEU B 1 33 ? -12.51000 16.35200 0.43800 1.000 69.01901 205 LEU B CA 1
ATOM 2003 C C . LEU B 1 33 ? -11.85100 17.69800 0.69200 1.000 77.54908 205 LEU B C 1
ATOM 2004 O O . LEU B 1 33 ? -12.38800 18.74100 0.30200 1.000 82.56244 205 LEU B O 1
ATOM 2009 N N . GLY B 1 34 ? -10.69400 17.67200 1.35000 1.000 75.72233 206 GLY B N 1
ATOM 2010 C CA . GLY B 1 34 ? -9.91600 18.87500 1.56700 1.000 70.26639 206 GLY B CA 1
ATOM 2011 C C . GLY B 1 34 ? -9.02800 19.19500 0.38200 1.000 68.96577 206 GLY B C 1
ATOM 2012 O O . GLY B 1 34 ? -7.99900 18.54400 0.17500 1.000 64.38108 206 GLY B O 1
ATOM 2013 N N . LYS B 1 35 ? -9.41500 20.19800 -0.40100 1.000 69.64637 207 LYS B N 1
ATOM 2014 C CA . LYS B 1 35 ? -8.69900 20.51800 -1.62600 1.000 60.17200 207 LYS B CA 1
ATOM 2015 C C . LYS B 1 35 ? -7.30400 21.05300 -1.32600 1.000 65.09193 207 LYS B C 1
ATOM 2016 O O . LYS B 1 35 ? -7.06700 21.71200 -0.31000 1.000 76.33729 207 LYS B O 1
ATOM 2022 N N . TYR B 1 36 ? -6.37400 20.75300 -2.22800 1.000 62.28826 208 TYR B N 1
ATOM 2023 C CA . TYR B 1 36 ? -5.06300 21.38000 -2.23600 1.000 52.76248 208 TYR B CA 1
ATOM 2024 C C . TYR B 1 36 ? -4.59100 21.46600 -3.67800 1.000 49.65968 208 TYR B C 1
ATOM 2025 O O . TYR B 1 36 ? -4.96300 20.64600 -4.52100 1.000 59.29748 208 TYR B O 1
ATOM 2034 N N . THR B 1 37 ? -3.72500 22.39900 -3.88300 1.000 61.11134 209 THR B N 1
ATOM 2035 C CA . THR B 1 37 ? -3.25800 22.66100 -5.23200 1.000 64.89280 209 THR B CA 1
ATOM 2036 C C . THR B 1 37 ? -1.73800 22.70800 -5.24700 1.000 69.01915 209 THR B C 1
ATOM 2037 O O . THR B 1 37 ? -1.08700 22.89600 -4.21500 1.000 77.52196 209 THR B O 1
ATOM 2041 N N . THR B 1 38 ? -1.23900 22.60500 -6.51400 1.000 61.60777 210 THR B N 1
ATOM 2042 C CA . THR B 1 38 ? 0.18000 22.79200 -6.75400 1.000 63.67289 210 THR B CA 1
ATOM 2043 C C . THR B 1 38 ? 0.36700 23.89500 -7.78800 1.000 68.20084 210 THR B C 1
ATOM 2044 O O . THR B 1 38 ? -0.54500 24.21700 -8.55400 1.000 71.84345 210 THR B O 1
ATOM 2048 N N . ASN B 1 39 ? 1.56300 24.48300 -7.79800 1.000 73.37274 211 ASN B N 1
ATOM 2049 C CA . ASN B 1 39 ? 1.85000 25.60800 -8.67800 1.000 78.57594 211 ASN B CA 1
ATOM 2050 C C . ASN B 1 39 ? 2.59800 25.21900 -9.94600 1.000 82.83096 211 ASN B C 1
ATOM 2051 O O . ASN B 1 39 ? 2.50500 25.94200 -10.94400 1.000 80.29819 211 ASN B O 1
ATOM 2056 N N . ASN B 1 40 ? 3.31600 24.09900 -9.93900 1.000 90.77080 212 ASN B N 1
ATOM 2057 C CA . ASN B 1 40 ? 4.15900 23.74600 -11.07300 1.000 92.16698 212 ASN B CA 1
ATOM 2058 C C . ASN B 1 40 ? 3.31900 23.34500 -12.28100 1.000 82.32004 212 ASN B C 1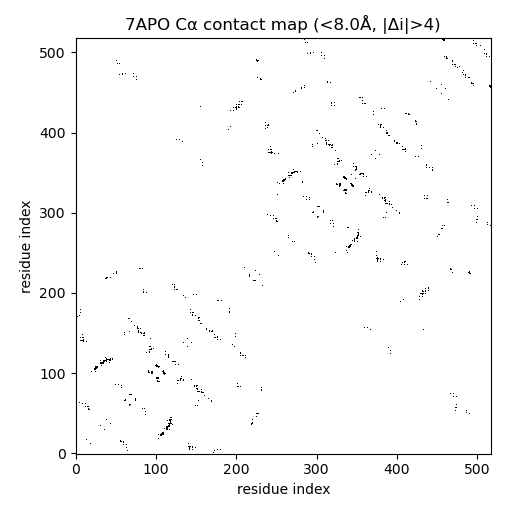
ATOM 2059 O O . ASN B 1 40 ? 2.30500 22.65600 -12.15500 1.000 75.11266 212 ASN B O 1
ATOM 2064 N N . SER B 1 41 ? 3.74500 23.81000 -13.45700 1.000 83.82908 213 SER B N 1
ATOM 2065 C CA . SER B 1 41 ? 3.12000 23.45700 -14.73400 1.000 82.54295 213 SER B CA 1
ATOM 2066 C C . SER B 1 41 ? 1.64000 23.84000 -14.76400 1.000 83.44700 213 SER B C 1
ATOM 2067 O O . SER B 1 41 ? 0.79000 23.07100 -15.21800 1.000 93.49027 213 SER B O 1
ATOM 2070 N N . SER B 1 42 ? 1.32600 25.04500 -14.28200 1.000 74.92085 214 SER B N 1
ATOM 2071 C CA . SER B 1 42 ? -0.04500 25.53600 -14.27000 1.000 63.25435 214 SER B CA 1
ATOM 2072 C C . SER B 1 42 ? -0.31200 26.60600 -15.31700 1.000 70.40581 214 SER B C 1
ATOM 2073 O O . SER B 1 42 ? -1.46300 27.03900 -15.45900 1.000 70.87074 214 SER B O 1
ATOM 2076 N N . GLU B 1 43 ? 0.70600 27.04000 -16.04600 1.000 69.62059 215 GLU B N 1
ATOM 2077 C CA . GLU B 1 43 ? 0.57000 28.10300 -17.02900 1.000 63.75576 215 GLU B CA 1
ATOM 2078 C C . GLU B 1 43 ? 0.88700 27.65300 -18.44400 1.000 71.94479 215 GLU B C 1
ATOM 2079 O O . GLU B 1 43 ? 0.15800 28.00500 -19.37700 1.000 83.31213 215 GLU B O 1
ATOM 2085 N N . GLN B 1 44 ? 1.95200 26.88000 -18.63100 1.000 68.34594 216 GLN B N 1
ATOM 2086 C CA . GLN B 1 44 ? 2.37200 26.43000 -19.95000 1.000 72.64385 216 GLN B CA 1
ATOM 2087 C C . GLN B 1 44 ? 1.99500 24.96800 -20.14900 1.000 64.04509 216 GLN B C 1
ATOM 2088 O O . GLN B 1 44 ? 2.05900 24.16500 -19.21300 1.000 54.09790 216 GLN B O 1
ATOM 2094 N N . ARG B 1 45 ? 1.60200 24.62900 -21.37500 1.000 65.43506 217 ARG B N 1
ATOM 2095 C CA . ARG B 1 45 ? 1.27400 23.25600 -21.73200 1.000 58.58023 217 ARG B CA 1
ATOM 2096 C C . ARG B 1 45 ? 2.53300 22.52700 -22.18200 1.000 53.38757 217 ARG B C 1
ATOM 2097 O O . ARG B 1 45 ? 3.23100 22.98000 -23.09600 1.000 60.42077 217 ARG B O 1
ATOM 2105 N N . VAL B 1 46 ? 2.81200 21.40000 -21.53600 1.000 50.13655 218 VAL B N 1
ATOM 2106 C CA . VAL B 1 46 ? 3.95500 20.56600 -21.85600 1.000 49.53769 218 VAL B CA 1
ATOM 2107 C C . VAL B 1 46 ? 3.44300 19.26200 -22.46100 1.000 55.29836 218 VAL B C 1
ATOM 2108 O O . VAL B 1 46 ? 2.25200 18.95500 -22.42300 1.000 54.41236 218 VAL B O 1
ATOM 2112 N N . SER B 1 47 ? 4.36000 18.48600 -23.04100 1.000 64.92861 219 SER B N 1
ATOM 2113 C CA . SER B 1 47 ? 4.00000 17.14800 -23.50400 1.000 63.07244 219 SER B CA 1
ATOM 2114 C C . SER B 1 47 ? 3.69200 16.22200 -22.33300 1.000 57.76072 219 SER B C 1
ATOM 2115 O O . SER B 1 47 ? 2.75800 15.41700 -22.40400 1.000 58.41353 219 SER B O 1
ATOM 2118 N N . LEU B 1 48 ? 4.44400 16.34900 -21.24100 1.000 54.55321 220 LEU B N 1
ATOM 2119 C CA . LEU B 1 48 ? 4.17400 15.59600 -20.01900 1.000 54.90977 220 LEU B CA 1
ATOM 2120 C C . LEU B 1 48 ? 4.99300 16.11500 -18.83500 1.000 51.65038 220 LEU B C 1
ATOM 2121 O O . LEU B 1 48 ? 6.23000 16.07500 -18.85700 1.000 50.61246 220 LEU B O 1
ATOM 2126 N N . ASP B 1 49 ? 4.31200 16.60800 -17.79700 1.000 49.45808 221 ASP B N 1
ATOM 2127 C CA . ASP B 1 49 ? 4.95700 16.94000 -16.52900 1.000 46.58189 221 ASP B CA 1
ATOM 2128 C C . ASP B 1 49 ? 5.14700 15.65900 -15.72200 1.000 44.16657 221 ASP B C 1
ATOM 2129 O O . ASP B 1 49 ? 4.16700 15.01100 -15.33700 1.000 53.74645 221 ASP B O 1
ATOM 2134 N N . ILE B 1 50 ? 6.40500 15.30500 -15.45300 1.000 40.48449 222 ILE B N 1
ATOM 2135 C CA . ILE B 1 50 ? 6.69800 14.03200 -14.79800 1.000 40.11076 222 ILE B CA 1
ATOM 2136 C C . ILE B 1 50 ? 6.15700 14.01700 -13.37400 1.000 47.21963 222 ILE B C 1
ATOM 2137 O O . ILE B 1 50 ? 5.62600 13.00000 -12.90900 1.000 56.41773 222 ILE B O 1
ATOM 2142 N N . ASP B 1 51 ? 6.28200 15.13700 -12.65800 1.000 44.66202 223 ASP B N 1
ATOM 2143 C CA . ASP B 1 51 ? 5.81700 15.17800 -11.27500 1.000 45.21508 223 ASP B CA 1
ATOM 2144 C C . ASP B 1 51 ? 4.30400 15.02700 -11.19400 1.000 38.69113 223 ASP B C 1
ATOM 2145 O O . ASP B 1 51 ? 3.79100 14.33800 -10.30400 1.000 44.27334 223 ASP B O 1
ATOM 2150 N N . LEU B 1 52 ? 3.57100 15.65500 -12.11500 1.000 42.06420 224 LEU B N 1
ATOM 2151 C CA . LEU B 1 52 ? 2.12400 15.47300 -12.14200 1.000 31.02381 224 LEU B CA 1
ATOM 2152 C C . LEU B 1 52 ? 1.75600 14.07600 -12.62700 1.000 31.83815 224 LEU B C 1
ATOM 2153 O O . LEU B 1 52 ? 0.79200 13.47800 -12.13500 1.000 34.28981 224 LEU B O 1
ATOM 2158 N N . TRP B 1 53 ? 2.51300 13.53900 -13.58900 1.000 29.98268 225 TRP B N 1
ATOM 2159 C CA . TRP B 1 53 ? 2.23600 12.19200 -14.07700 1.000 35.86342 225 TRP B CA 1
ATOM 2160 C C . TRP B 1 53 ? 2.41100 11.15700 -12.97000 1.000 35.13906 225 TRP B C 1
ATOM 2161 O O . TRP B 1 53 ? 1.63100 10.20200 -12.87700 1.000 42.85997 225 TRP B O 1
ATOM 2172 N N . ASP B 1 54 ? 3.42400 11.33100 -12.11800 1.000 36.78312 226 ASP B N 1
ATOM 2173 C CA . ASP B 1 54 ? 3.65700 10.36800 -11.04400 1.000 46.79161 226 ASP B CA 1
ATOM 2174 C C . ASP B 1 54 ? 2.48400 10.33300 -10.06900 1.000 42.64572 226 ASP B C 1
ATOM 2175 O O . ASP B 1 54 ? 1.99200 9.25800 -9.70900 1.000 43.53710 226 ASP B O 1
ATOM 2180 N N . LYS B 1 55 ? 2.01700 11.50600 -9.63500 1.000 36.15511 227 LYS B N 1
ATOM 2181 C CA . LYS B 1 55 ? 0.86800 11.55100 -8.73700 1.000 35.97570 227 LYS B CA 1
ATOM 2182 C C . LYS B 1 55 ? -0.39500 11.06700 -9.43400 1.000 35.78480 227 LYS B C 1
ATOM 2183 O O . LYS B 1 55 ? -1.21400 10.36200 -8.83100 1.000 37.06571 227 LYS B O 1
ATOM 2189 N N . PHE B 1 56 ? -0.56500 11.43900 -10.70400 1.000 38.32206 228 PHE B N 1
ATOM 2190 C CA . PHE B 1 56 ? -1.76600 11.06900 -11.44500 1.000 29.19140 228 PHE B CA 1
ATOM 2191 C C . PHE B 1 56 ? -1.86000 9.56200 -11.63300 1.000 24.14384 228 PHE B C 1
ATOM 2192 O O . PHE B 1 56 ? -2.94200 8.97800 -11.49900 1.000 29.58604 228 PHE B O 1
ATOM 2200 N N . SER B 1 57 ? -0.73800 8.91300 -11.94900 1.000 25.51870 229 SER B N 1
ATOM 2201 C CA . SER B 1 57 ? -0.75500 7.47000 -12.15900 1.000 41.31669 229 SER B CA 1
ATOM 2202 C C . SER B 1 57 ? -0.93500 6.71700 -10.84500 1.000 40.75388 229 SER B C 1
ATOM 2203 O O . SER B 1 57 ? -1.60400 5.67700 -10.81100 1.000 39.36603 229 SER B O 1
ATOM 2206 N N . GLU B 1 58 ? -0.34300 7.21800 -9.75600 1.000 37.16868 230 GLU B N 1
ATOM 2207 C CA . GLU B 1 58 ? -0.56200 6.60400 -8.44900 1.000 28.29752 230 GLU B CA 1
ATOM 2208 C C . GLU B 1 58 ? -2.01800 6.73700 -8.02300 1.000 34.57490 230 GLU B C 1
ATOM 2209 O O . GLU B 1 58 ? -2.62900 5.77200 -7.55200 1.000 34.23008 230 GLU B O 1
ATOM 2215 N N . LEU B 1 59 ? -2.59300 7.93300 -8.18300 1.000 30.21322 231 LEU B N 1
ATOM 2216 C CA . LEU B 1 59 ? -3.99700 8.12900 -7.84200 1.000 29.15461 231 LEU B CA 1
ATOM 2217 C C . LEU B 1 59 ? -4.91300 7.30400 -8.73600 1.000 33.33689 231 LEU B C 1
ATOM 2218 O O . LEU B 1 59 ? -5.96800 6.84500 -8.28300 1.000 37.51125 231 LEU B O 1
ATOM 2223 N N . SER B 1 60 ? -4.53400 7.10700 -10.00100 1.000 29.21824 232 SER B N 1
ATOM 2224 C CA . SER B 1 60 ? -5.33800 6.28000 -10.89300 1.000 25.87104 232 SER B CA 1
ATOM 2225 C C . SER B 1 60 ? -5.32100 4.82300 -10.45400 1.000 29.48866 232 SER B C 1
ATOM 2226 O O . SER B 1 60 ? -6.36300 4.15700 -10.44900 1.000 29.58917 232 SER B O 1
ATOM 2229 N N . THR B 1 61 ? -4.14300 4.31200 -10.08600 1.000 33.24261 233 THR B N 1
ATOM 2230 C CA . THR B 1 61 ? -4.04400 2.92900 -9.63200 1.000 36.06338 233 THR B CA 1
ATOM 2231 C C . THR B 1 61 ? -4.93200 2.68400 -8.41900 1.000 41.06346 233 THR B C 1
ATOM 2232 O O . THR B 1 61 ? -5.56100 1.62500 -8.30400 1.000 38.41238 233 THR B O 1
ATOM 2236 N N . LYS B 1 62 ? -5.01400 3.66400 -7.51500 1.000 41.40379 234 LYS B N 1
ATOM 2237 C CA . LYS B 1 62 ? -5.78500 3.48000 -6.29000 1.000 36.96781 234 LYS B CA 1
ATOM 2238 C C . LYS B 1 62 ? -7.28500 3.54100 -6.55700 1.000 31.02541 234 LYS B C 1
ATOM 2239 O O . LYS B 1 62 ? -8.06500 2.83500 -5.90700 1.000 33.32966 234 LYS B O 1
ATOM 2245 N N . CYS B 1 63 ? -7.71700 4.38100 -7.50300 1.000 29.34693 235 CYS B N 1
ATOM 2246 C CA . CYS B 1 63 ? -9.14000 4.44300 -7.82900 1.000 37.18369 235 CYS B CA 1
ATOM 2247 C C . CYS B 1 63 ? -9.57700 3.23500 -8.64500 1.000 34.34528 235 CYS B C 1
ATOM 2248 O O . CYS B 1 63 ? -10.75300 2.85400 -8.61000 1.000 26.97695 235 CYS B O 1
ATOM 2251 N N . ILE B 1 64 ? -8.65100 2.64200 -9.39700 1.000 36.39359 236 ILE B N 1
ATOM 2252 C CA . ILE B 1 64 ? -8.91200 1.35400 -10.03200 1.000 32.49744 236 ILE B CA 1
ATOM 2253 C C . ILE B 1 64 ? -9.20200 0.29600 -8.97200 1.000 39.95214 236 ILE B C 1
ATOM 2254 O O . ILE B 1 64 ? -10.16300 -0.47600 -9.08200 1.000 41.34944 236 ILE B O 1
ATOM 2259 N N . ILE B 1 65 ? -8.37900 0.26200 -7.91900 1.000 36.62204 237 ILE B N 1
ATOM 2260 C CA . ILE B 1 65 ? -8.62300 -0.64400 -6.79900 1.000 40.98425 237 ILE B CA 1
ATOM 2261 C C . ILE B 1 65 ? -9.98200 -0.35700 -6.17100 1.000 39.89237 237 ILE B C 1
ATOM 2262 O O . ILE B 1 65 ? -10.71900 -1.27900 -5.80000 1.000 36.50589 237 ILE B O 1
ATOM 2267 N N . LYS B 1 66 ? -10.33900 0.92900 -6.05900 1.000 30.49135 238 LYS B N 1
ATOM 2268 C CA . LYS B 1 66 ? -11.64300 1.31400 -5.52300 1.000 33.25081 238 LYS B CA 1
ATOM 2269 C C . LYS B 1 66 ? -12.78300 0.84800 -6.41900 1.000 31.50434 238 LYS B C 1
ATOM 2270 O O . LYS B 1 66 ? -13.87400 0.54400 -5.92400 1.000 39.07536 238 LYS B O 1
ATOM 2276 N N . THR B 1 67 ? -12.55200 0.79400 -7.73200 1.000 26.61877 239 THR B N 1
ATOM 2277 C CA . THR B 1 67 ? -13.57400 0.30600 -8.64900 1.000 33.89683 239 THR B CA 1
ATOM 2278 C C . THR B 1 67 ? -13.79100 -1.19000 -8.49300 1.000 34.85400 239 THR B C 1
ATOM 2279 O O . THR B 1 67 ? -14.92200 -1.67100 -8.63200 1.000 34.63236 239 THR B O 1
ATOM 2283 N N . VAL B 1 68 ? -12.75400 -1.92900 -8.21400 1.000 34.89489 240 VAL B N 1
ATOM 2284 C CA . VAL B 1 68 ? -12.88500 -3.33100 -8.00000 1.000 37.94155 240 VAL B CA 1
ATOM 2285 C C . VAL B 1 68 ? -13.70700 -3.54700 -6.75000 1.000 35.60144 240 VAL B C 1
ATOM 2286 O O . VAL B 1 68 ? -14.51800 -4.39900 -6.70100 1.000 34.59385 240 VAL B O 1
ATOM 2290 N N . GLU B 1 69 ? -13.47900 -2.73000 -5.75000 1.000 35.15602 241 GLU B N 1
ATOM 2291 C CA . GLU B 1 69 ? -14.20700 -2.81900 -4.53200 1.000 34.63970 241 GLU B CA 1
ATOM 2292 C C . GLU B 1 69 ? -15.65200 -2.49700 -4.75900 1.000 39.07785 241 GLU B C 1
ATOM 2293 O O . GLU B 1 69 ? -16.47800 -3.08300 -4.16800 1.000 40.25037 241 GLU B O 1
ATOM 2299 N N . PHE B 1 70 ? -15.94800 -1.55400 -5.62600 1.000 32.88900 242 PHE B N 1
ATOM 2300 C CA . PHE B 1 70 ? -17.29000 -1.19000 -5.91500 1.000 33.96758 242 PHE B CA 1
ATOM 2301 C C . PHE B 1 70 ? -17.95200 -2.29300 -6.67700 1.000 34.21935 242 PHE B C 1
ATOM 2302 O O . PHE B 1 70 ? -19.03200 -2.63500 -6.40000 1.000 30.59886 242 PHE B O 1
ATOM 2310 N N . ALA B 1 71 ? -17.27400 -2.84000 -7.64500 1.000 27.40890 243 ALA B N 1
ATOM 2311 C CA . ALA B 1 71 ? -17.85500 -3.92200 -8.43600 1.000 29.97059 243 ALA B CA 1
ATOM 2312 C C . ALA B 1 71 ? -18.27100 -5.09300 -7.55600 1.000 35.49319 243 ALA B C 1
ATOM 2313 O O . ALA B 1 71 ? -19.30400 -5.72500 -7.80200 1.000 35.56137 243 ALA B O 1
ATOM 2315 N N . LYS B 1 72 ? -17.48500 -5.39000 -6.51700 1.000 38.92606 244 LYS B N 1
ATOM 2316 C CA . LYS B 1 72 ? -17.76600 -6.55000 -5.67600 1.000 43.96443 244 LYS B CA 1
ATOM 2317 C C . LYS B 1 72 ? -19.01100 -6.36500 -4.81900 1.000 45.11634 244 LYS B C 1
ATOM 2318 O O . LYS B 1 72 ? -19.57800 -7.35900 -4.35200 1.000 43.86818 244 LYS B O 1
ATOM 2324 N N . GLN B 1 73 ? -19.44600 -5.12400 -4.60100 1.000 45.34749 245 GLN B N 1
ATOM 2325 C CA . GLN B 1 73 ? -20.67100 -4.84500 -3.86300 1.000 45.40908 245 GLN B CA 1
ATOM 2326 C C . GLN B 1 73 ? -21.91000 -4.81700 -4.74900 1.000 43.31207 245 GLN B C 1
ATOM 2327 O O . GLN B 1 73 ? -23.02600 -4.75000 -4.22200 1.000 41.32123 245 GLN B O 1
ATOM 2333 N N . LEU B 1 74 ? -21.74400 -4.85100 -6.06700 1.000 41.60235 246 LEU B N 1
ATOM 2334 C CA . LEU B 1 74 ? -22.89400 -4.83500 -6.96300 1.000 43.81260 246 LEU B CA 1
ATOM 2335 C C . LEU B 1 74 ? -23.60600 -6.18100 -6.91100 1.000 43.89496 246 LEU B C 1
ATOM 2336 O O . LEU B 1 74 ? -22.95500 -7.22500 -7.03700 1.000 45.26502 246 LEU B O 1
ATOM 2341 N N . PRO B 1 75 ? -24.92600 -6.20300 -6.72500 1.000 46.05808 247 PRO B N 1
ATOM 2342 C CA . PRO B 1 75 ? -25.64300 -7.48500 -6.63100 1.000 48.92645 247 PRO B CA 1
ATOM 2343 C C . PRO B 1 75 ? -25.44400 -8.33500 -7.87800 1.000 50.94573 247 PRO B C 1
ATOM 2344 O O . PRO B 1 75 ? -25.75300 -7.91700 -8.99600 1.000 48.06423 247 PRO B O 1
ATOM 2348 N N . GLY B 1 76 ? -24.90600 -9.53900 -7.67400 1.000 53.58311 248 GLY B N 1
ATOM 2349 C CA . GLY B 1 76 ? -24.72800 -10.51100 -8.73100 1.000 42.71290 248 GLY B CA 1
ATOM 2350 C C . GLY B 1 76 ? -23.36300 -10.51600 -9.38700 1.000 35.91399 248 GLY B C 1
ATOM 2351 O O . GLY B 1 76 ? -23.04900 -11.47400 -10.10200 1.000 37.95797 248 GLY B O 1
ATOM 2352 N N . PHE B 1 77 ? -22.54100 -9.48600 -9.16400 1.000 31.72160 249 PHE B N 1
ATOM 2353 C CA . PHE B 1 77 ? -21.27800 -9.39000 -9.88900 1.000 33.87109 249 PHE B CA 1
ATOM 2354 C C . PHE B 1 77 ? -20.33200 -10.52500 -9.52000 1.000 32.33465 249 PHE B C 1
ATOM 2355 O O . PHE B 1 77 ? -19.61300 -11.04200 -10.38300 1.000 36.45261 249 PHE B O 1
ATOM 2363 N N . THR B 1 78 ? -20.30000 -10.91300 -8.24300 1.000 31.08731 250 THR B N 1
ATOM 2364 C CA . THR B 1 78 ? -19.41100 -11.98300 -7.80200 1.000 50.06990 250 THR B CA 1
ATOM 2365 C C . THR B 1 78 ? -19.92000 -13.37200 -8.16500 1.000 50.02291 250 THR B C 1
ATOM 2366 O O . THR B 1 78 ? -19.16900 -14.34400 -8.02200 1.000 50.99630 250 THR B O 1
ATOM 2370 N N . THR B 1 79 ? -21.17000 -13.49100 -8.61700 1.000 49.11963 251 THR B N 1
ATOM 2371 C CA . THR B 1 79 ? -21.68000 -14.76000 -9.12100 1.000 46.06446 251 THR B CA 1
ATOM 2372 C C . THR B 1 79 ? -21.20800 -15.05400 -10.53900 1.000 47.40818 251 THR B C 1
ATOM 2373 O O . THR B 1 79 ? -21.33000 -16.19700 -10.99300 1.000 49.87182 251 THR B O 1
ATOM 2377 N N . LEU B 1 80 ? -20.68500 -14.05500 -11.24700 1.000 43.60318 252 LEU B N 1
ATOM 2378 C CA . LEU B 1 80 ? -20.09900 -14.28700 -12.55700 1.000 38.32792 252 LEU B CA 1
ATOM 2379 C C . LEU B 1 80 ? -18.73800 -14.96000 -12.41100 1.000 37.11621 252 LEU B C 1
ATOM 2380 O O . LEU B 1 80 ? -18.10900 -14.92100 -11.35100 1.000 43.45427 252 LEU B O 1
ATOM 2385 N N . THR B 1 81 ? -18.28000 -15.58200 -13.49500 1.000 34.46282 253 THR B N 1
ATOM 2386 C CA . THR B 1 81 ? -16.97900 -16.23100 -13.46400 1.000 39.14606 253 THR B CA 1
ATOM 2387 C C . THR B 1 81 ? -15.87700 -15.20000 -13.25200 1.000 36.18685 253 THR B C 1
ATOM 2388 O O . THR B 1 81 ? -16.02900 -14.01400 -13.55400 1.000 44.07389 253 THR B O 1
ATOM 2392 N N . ILE B 1 82 ? -14.75400 -15.67100 -12.70700 1.000 39.27525 254 ILE B N 1
ATOM 2393 C CA . ILE B 1 82 ? -13.59900 -14.80200 -12.50700 1.000 35.55213 254 ILE B CA 1
ATOM 2394 C C . ILE B 1 82 ? -13.14600 -14.20600 -13.83200 1.000 32.67833 254 ILE B C 1
ATOM 2395 O O . ILE B 1 82 ? -12.80000 -13.02000 -13.90900 1.000 38.02687 254 ILE B O 1
ATOM 2400 N N . ALA B 1 83 ? -13.15200 -15.01200 -14.89700 1.000 37.15406 255 ALA B N 1
ATOM 2401 C CA . ALA B 1 83 ? -12.75500 -14.51000 -16.20800 1.000 40.03693 255 ALA B CA 1
ATOM 2402 C C . ALA B 1 83 ? -13.66700 -13.37800 -16.67100 1.000 35.26278 255 ALA B C 1
ATOM 2403 O O . ALA B 1 83 ? -13.19700 -12.38800 -17.24200 1.000 39.73822 255 ALA B O 1
ATOM 2405 N N . ASP B 1 84 ? -14.97600 -13.50500 -16.43000 1.000 33.01217 256 ASP B N 1
ATOM 2406 C CA . ASP B 1 84 ? -15.91900 -12.47200 -16.85000 1.000 33.64759 256 ASP B CA 1
ATOM 2407 C C . ASP B 1 84 ? -15.78700 -11.22100 -15.99100 1.000 38.73630 256 ASP B C 1
ATOM 2408 O O . ASP B 1 84 ? -15.87800 -10.09800 -16.50300 1.000 40.93519 256 ASP B O 1
ATOM 2413 N N . GLN B 1 85 ? -15.58400 -11.39500 -14.68000 1.000 39.59648 257 GLN B N 1
ATOM 2414 C CA . GLN B 1 85 ? -15.36600 -10.24700 -13.80500 1.000 31.22007 257 GLN B CA 1
ATOM 2415 C C . GLN B 1 85 ? -14.14000 -9.45500 -14.23800 1.000 31.67661 257 GLN B C 1
ATOM 2416 O O . GLN B 1 85 ? -14.17500 -8.21900 -14.29300 1.000 36.91937 257 GLN B O 1
ATOM 2422 N N . ILE B 1 86 ? -13.04700 -10.15200 -14.55500 1.000 31.99602 258 ILE B N 1
ATOM 2423 C CA . ILE B 1 86 ? -11.85200 -9.47600 -15.05000 1.000 39.92799 258 ILE B CA 1
ATOM 2424 C C . ILE B 1 86 ? -12.14100 -8.79000 -16.38000 1.000 40.07290 258 ILE B C 1
ATOM 2425 O O . ILE B 1 86 ? -11.72900 -7.64600 -16.60900 1.000 40.12989 258 ILE B O 1
ATOM 2430 N N . THR B 1 87 ? -12.87200 -9.47100 -17.26800 1.000 30.36086 259 THR B N 1
ATOM 2431 C CA . THR B 1 87 ? -13.15000 -8.91100 -18.58700 1.000 35.59325 259 THR B CA 1
ATOM 2432 C C . THR B 1 87 ? -14.00900 -7.65500 -18.48600 1.000 29.71620 259 THR B C 1
ATOM 2433 O O . THR B 1 87 ? -13.73100 -6.65100 -19.15100 1.000 30.93904 259 THR B O 1
ATOM 2437 N N . LEU B 1 88 ? -15.04600 -7.68700 -17.64700 1.000 31.93188 260 LEU B N 1
ATOM 2438 C CA . LEU B 1 88 ? -15.88900 -6.51000 -17.46700 1.000 33.35878 260 LEU B CA 1
ATOM 2439 C C . LEU B 1 88 ? -15.10700 -5.36100 -16.84300 1.000 32.51927 260 LEU B C 1
ATOM 2440 O O . LEU B 1 88 ? -15.24200 -4.20800 -17.27000 1.000 32.39777 260 LEU B O 1
ATOM 2445 N N . LEU B 1 89 ? -14.28000 -5.65800 -15.83500 1.000 33.49113 261 LEU B N 1
ATOM 2446 C CA . LEU B 1 89 ? -13.53300 -4.60700 -15.15100 1.000 27.20783 261 LEU B CA 1
ATOM 2447 C C . LEU B 1 89 ? -12.49800 -3.96800 -16.07200 1.000 29.12801 261 LEU B C 1
ATOM 2448 O O . LEU B 1 89 ? -12.31900 -2.74600 -16.05500 1.000 33.31568 261 LEU B O 1
ATOM 2453 N N . LYS B 1 90 ? -11.80200 -4.77400 -16.87700 1.000 33.22106 262 LYS B N 1
ATOM 2454 C CA . LYS B 1 90 ? -10.83300 -4.21100 -17.81200 1.000 36.90292 262 LYS B CA 1
ATOM 2455 C C . LYS B 1 90 ? -11.50500 -3.36100 -18.88200 1.000 42.50050 262 LYS B C 1
ATOM 2456 O O . LYS B 1 90 ? -10.92100 -2.37400 -19.34500 1.000 39.79385 262 LYS B O 1
ATOM 2462 N N . ALA B 1 91 ? -12.72100 -3.72600 -19.29100 1.000 40.66042 263 ALA B N 1
ATOM 2463 C CA . ALA B 1 91 ? -13.38000 -3.00700 -20.37400 1.000 38.47911 263 ALA B CA 1
ATOM 2464 C C . ALA B 1 91 ? -14.02200 -1.71000 -19.90000 1.000 34.60705 263 ALA B C 1
ATOM 2465 O O . ALA B 1 91 ? -14.16400 -0.77500 -20.69100 1.000 38.42856 263 ALA B O 1
ATOM 2467 N N . ALA B 1 92 ? -14.41200 -1.62900 -18.63100 1.000 36.10453 264 ALA B N 1
ATOM 2468 C CA . ALA B 1 92 ? -15.09900 -0.45900 -18.11000 1.000 31.99758 264 ALA B CA 1
ATOM 2469 C C . ALA B 1 92 ? -14.21900 0.39400 -17.21300 1.000 36.17986 264 ALA B C 1
ATOM 2470 O O . ALA B 1 92 ? -14.70800 1.37500 -16.64600 1.000 38.70125 264 ALA B O 1
ATOM 2472 N N . CYS B 1 93 ? -12.93500 0.05700 -17.09100 1.000 34.56984 265 CYS B N 1
ATOM 2473 C CA . CYS B 1 93 ? -12.06800 0.72100 -16.12200 1.000 39.43935 265 CYS B CA 1
ATOM 2474 C C . CYS B 1 93 ? -11.92400 2.21100 -16.42800 1.000 39.44428 265 CYS B C 1
ATOM 2475 O O . CYS B 1 93 ? -12.13400 3.06100 -15.55200 1.000 30.39245 265 CYS B O 1
ATOM 2478 N N . LEU B 1 94 ? -11.57300 2.55200 -17.67200 1.000 34.80815 266 LEU B N 1
ATOM 2479 C CA . LEU B 1 94 ? -11.41700 3.95900 -18.03500 1.000 39.53313 266 LEU B CA 1
ATOM 2480 C C . LEU B 1 94 ? -12.73300 4.71700 -17.90700 1.000 41.14609 266 LEU B C 1
ATOM 2481 O O . LEU B 1 94 ? -12.76000 5.83900 -17.38700 1.000 44.94748 266 LEU B O 1
ATOM 2486 N N . ASP B 1 95 ? -13.83300 4.11800 -18.37100 1.000 29.45578 267 ASP B N 1
ATOM 2487 C CA . ASP B 1 95 ? -15.14100 4.76100 -18.27800 1.000 31.04931 267 ASP B CA 1
ATOM 2488 C C . ASP B 1 95 ? -15.43700 5.21500 -16.85700 1.000 34.05967 267 ASP B C 1
ATOM 2489 O O . ASP B 1 95 ? -15.81100 6.37000 -16.62300 1.000 34.48808 267 ASP B O 1
ATOM 2494 N N . ILE B 1 96 ? -15.28200 4.30300 -15.89500 1.000 27.79139 268 ILE B N 1
ATOM 2495 C CA . ILE B 1 96 ? -15.61500 4.60700 -14.50900 1.000 29.04737 268 ILE B CA 1
ATOM 2496 C C . ILE B 1 96 ? -14.62200 5.60800 -13.92600 1.000 25.80363 268 ILE B C 1
ATOM 2497 O O . ILE B 1 96 ? -15.00500 6.50800 -13.17100 1.000 25.70566 268 ILE B O 1
ATOM 2502 N N . LEU B 1 97 ? -13.33900 5.48300 -14.27900 1.000 33.01190 269 LEU B N 1
ATOM 2503 C CA . LEU B 1 97 ? -12.35300 6.48100 -13.87000 1.000 30.52342 269 LEU B CA 1
ATOM 2504 C C . LEU B 1 97 ? -12.71300 7.86300 -14.40500 1.000 31.90721 269 LEU B C 1
ATOM 2505 O O . LEU B 1 97 ? -12.73200 8.84800 -13.65700 1.000 23.66724 269 LEU B O 1
ATOM 2510 N N . ILE B 1 98 ? -13.00300 7.95200 -15.70700 1.000 29.16605 270 ILE B N 1
ATOM 2511 C CA . ILE B 1 98 ? -13.29500 9.24600 -16.31700 1.000 28.23483 270 ILE B CA 1
ATOM 2512 C C . ILE B 1 98 ? -14.59200 9.82000 -15.76000 1.000 32.78954 270 ILE B C 1
ATOM 2513 O O . ILE B 1 98 ? -14.69300 11.02700 -15.49900 1.000 24.88376 270 ILE B O 1
ATOM 2518 N N . LEU B 1 99 ? -15.60100 8.96700 -15.56300 1.000 27.43592 271 LEU B N 1
ATOM 2519 C CA . LEU B 1 99 ? -16.85800 9.42600 -14.98100 1.000 24.99591 271 LEU B CA 1
ATOM 2520 C C . LEU B 1 99 ? -16.64700 9.95500 -13.57000 1.000 39.69564 271 LEU B C 1
ATOM 2521 O O . LEU B 1 99 ? -17.22200 10.98300 -13.19300 1.000 47.63268 271 LEU B O 1
ATOM 2526 N N . ARG B 1 100 ? -15.81900 9.26700 -12.78000 1.000 31.54300 272 ARG B N 1
ATOM 2527 C CA . ARG B 1 100 ? -15.59700 9.67700 -11.39600 1.000 32.33659 272 ARG B CA 1
ATOM 2528 C C . ARG B 1 100 ? -14.94300 11.05700 -11.31700 1.000 31.78148 272 ARG B C 1
ATOM 2529 O O . ARG B 1 100 ? -15.40600 11.93000 -10.57500 1.000 28.45048 272 ARG B O 1
ATOM 2537 N N . ILE B 1 101 ? -13.86800 11.27700 -12.07900 1.000 31.99760 273 ILE B N 1
ATOM 2538 C CA . ILE B 1 101 ? -13.14400 12.54200 -11.97700 1.000 33.24071 273 ILE B CA 1
ATOM 2539 C C . ILE B 1 101 ? -13.96600 13.68300 -12.56500 1.000 35.61216 273 ILE B C 1
ATOM 2540 O O . ILE B 1 101 ? -13.80900 14.84600 -12.16200 1.000 37.81906 273 ILE B O 1
ATOM 2545 N N . CYS B 1 102 ? -14.86600 13.37400 -13.50400 1.000 26.96908 274 CYS B N 1
ATOM 2546 C CA . CYS B 1 102 ? -15.71800 14.39900 -14.10000 1.000 29.00117 274 CYS B CA 1
ATOM 2547 C C . CYS B 1 102 ? -16.82600 14.83200 -13.15300 1.000 32.22048 274 CYS B C 1
ATOM 2548 O O . CYS B 1 102 ? -17.33200 15.95400 -13.27000 1.000 39.27306 274 CYS B O 1
ATOM 2551 N N . THR B 1 103 ? -17.23300 13.95800 -12.23500 1.000 27.55253 275 THR B N 1
ATOM 2552 C CA . THR B 1 103 ? -18.20000 14.33600 -11.21100 1.000 36.49528 275 THR B CA 1
ATOM 2553 C C . THR B 1 103 ? -17.55600 15.10100 -10.05900 1.000 31.15074 275 THR B C 1
ATOM 2554 O O . THR B 1 103 ? -18.26000 15.50900 -9.13000 1.000 30.56031 275 THR B O 1
ATOM 2558 N N . ARG B 1 104 ? -16.24100 15.29200 -10.09500 1.000 28.62729 276 ARG B N 1
ATOM 2559 C CA . ARG B 1 104 ? -15.52700 16.12500 -9.14000 1.000 35.36808 276 ARG B CA 1
ATOM 2560 C C . ARG B 1 104 ? -15.06800 17.42800 -9.78700 1.000 32.04207 276 ARG B C 1
ATOM 2561 O O . ARG B 1 104 ? -14.05600 18.01100 -9.39300 1.000 32.47176 276 ARG B O 1
ATOM 2569 N N . TYR B 1 105 ? -15.80600 17.88300 -10.79300 1.000 36.84357 277 TYR B N 1
ATOM 2570 C CA . TYR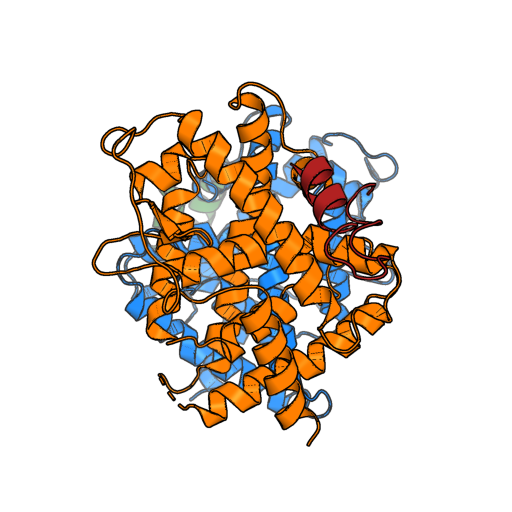 B 1 105 ? -15.47200 19.09200 -11.52700 1.000 31.60525 277 TYR B CA 1
ATOM 2571 C C . TYR B 1 105 ? -16.11900 20.29000 -10.84700 1.000 35.91853 277 TYR B C 1
ATOM 2572 O O . TYR B 1 105 ? -17.32200 20.27700 -10.56800 1.000 34.16256 277 TYR B O 1
ATOM 2581 N N . THR B 1 106 ? -15.31000 21.31400 -10.56200 1.000 34.61791 278 THR B N 1
ATOM 2582 C CA . THR B 1 106 ? -15.79900 22.55100 -9.96900 1.000 39.06024 278 THR B CA 1
ATOM 2583 C C . THR B 1 106 ? -15.94700 23.58800 -11.07200 1.000 45.43585 278 THR B C 1
ATOM 2584 O O . THR B 1 106 ? -14.92900 24.06900 -11.59400 1.000 44.73077 278 THR B O 1
ATOM 2588 N N . PRO B 1 107 ? -17.17100 23.96500 -11.45800 1.000 43.68863 279 PRO B N 1
ATOM 2589 C CA . PRO B 1 107 ? -17.32800 24.85400 -12.62600 1.000 41.32981 279 PRO B CA 1
ATOM 2590 C C . PRO B 1 107 ? -16.72800 26.24300 -12.44800 1.000 46.65958 279 PRO B C 1
ATOM 2591 O O . PRO B 1 107 ? -16.14400 26.77700 -13.40000 1.000 41.76710 279 PRO B O 1
ATOM 2595 N N . GLU B 1 108 ? -16.85000 26.85500 -11.26700 1.000 42.62779 280 GLU B N 1
ATOM 2596 C CA . GLU B 1 108 ? -16.40700 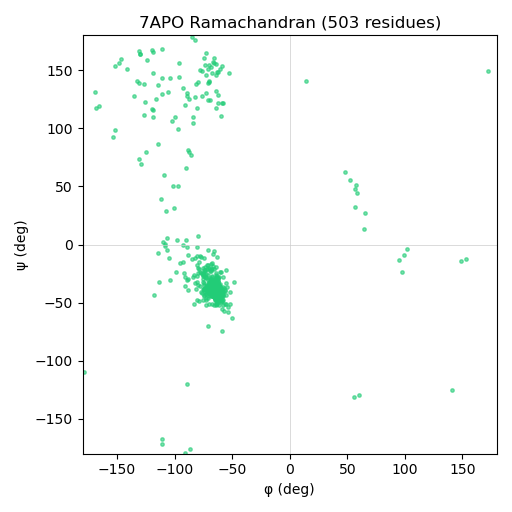28.24100 -11.12400 1.000 55.79617 280 GLU B CA 1
ATOM 2597 C C . GLU B 1 108 ? -14.89500 28.36000 -11.21500 1.000 58.13407 280 GLU B C 1
ATOM 2598 O O . GLU B 1 108 ? -14.37500 29.35800 -11.72000 1.000 53.77291 280 GLU B O 1
ATOM 2604 N N . GLN B 1 109 ? -14.18400 27.34800 -10.74900 1.000 53.92165 281 GLN B N 1
ATOM 2605 C CA . GLN B 1 109 ? -12.73200 27.32100 -10.83200 1.000 52.68023 281 GLN B CA 1
ATOM 2606 C C . GLN B 1 109 ? -12.21900 26.62400 -12.08800 1.000 44.66730 281 GLN B C 1
ATOM 2607 O O . GLN B 1 109 ? -11.03900 26.78500 -12.43000 1.000 46.50230 281 GLN B O 1
ATOM 2613 N N . ASP B 1 110 ? -13.07400 25.86900 -12.78100 1.000 43.93726 282 ASP B N 1
ATOM 2614 C CA . ASP B 1 110 ? -12.67200 25.03400 -13.91800 1.000 39.35659 282 ASP B CA 1
ATOM 2615 C C . ASP B 1 110 ? -11.58900 24.02900 -13.51300 1.000 39.11895 282 ASP B C 1
ATOM 2616 O O . ASP B 1 110 ? -10.54200 23.91100 -14.15100 1.000 40.98193 282 ASP B O 1
ATOM 2621 N N . THR B 1 111 ? -11.85200 23.29300 -12.43700 1.000 40.31685 283 THR B N 1
ATOM 2622 C CA . THR B 1 111 ? -10.88300 22.36300 -11.87400 1.000 44.14581 283 THR B CA 1
ATOM 2623 C C . THR B 1 111 ? -11.52800 21.00500 -11.63700 1.000 34.99226 283 THR B C 1
ATOM 2624 O O . THR B 1 111 ? -12.75100 20.85700 -11.65200 1.000 33.87164 283 THR B O 1
ATOM 2628 N N . MET B 1 112 ? -10.68300 20.00900 -11.39200 1.000 34.41421 284 MET B N 1
ATOM 2629 C CA . MET B 1 112 ? -11.12200 18.68200 -10.99100 1.000 32.43269 284 MET B CA 1
ATOM 2630 C C . MET B 1 112 ? -10.29700 18.23200 -9.79400 1.000 33.84623 284 MET B C 1
ATOM 2631 O O . MET B 1 112 ? -9.09100 18.49000 -9.72800 1.000 34.36060 284 MET B O 1
ATOM 2636 N N . THR B 1 113 ? -10.95500 17.56900 -8.84500 1.000 32.10134 285 THR B N 1
ATOM 2637 C CA . THR B 1 113 ? -10.36000 17.23200 -7.55800 1.000 34.22079 285 THR B CA 1
ATOM 2638 C C . THR B 1 113 ? -10.26800 15.71900 -7.41400 1.000 34.98502 285 THR B C 1
ATOM 2639 O O . THR B 1 113 ? -11.27600 15.01400 -7.53600 1.000 30.63635 285 THR B O 1
ATOM 2643 N N . PHE B 1 114 ? -9.06500 15.22600 -7.14700 1.000 30.99226 286 PHE B N 1
ATOM 2644 C CA . PHE B 1 114 ? -8.84900 13.79800 -6.98600 1.000 35.89280 286 PHE B CA 1
ATOM 2645 C C . PHE B 1 114 ? -9.21500 13.37200 -5.56200 1.000 39.38663 286 PHE B C 1
ATOM 2646 O O . PHE B 1 114 ? -9.56800 14.19500 -4.70800 1.000 38.07051 286 PHE B O 1
ATOM 2654 N N . SER B 1 115 ? -9.13400 12.06200 -5.30300 1.000 32.27852 287 SER B N 1
ATOM 2655 C CA . SER B 1 115 ? -9.63200 11.50600 -4.04900 1.000 36.15751 287 SER B CA 1
ATOM 2656 C C . SER B 1 115 ? -8.79300 11.91000 -2.84500 1.000 39.40039 287 SER B C 1
ATOM 2657 O O . SER B 1 115 ? -9.30000 11.88200 -1.72000 1.000 51.23059 287 SER B O 1
ATOM 2660 N N . ASP B 1 116 ? -7.52900 12.27300 -3.04300 1.000 36.10471 288 ASP B N 1
ATOM 2661 C CA . ASP B 1 116 ? -6.70700 12.78800 -1.95800 1.000 34.15246 288 ASP B CA 1
ATOM 2662 C C . ASP B 1 116 ? -6.80200 14.30300 -1.82000 1.000 39.30093 288 ASP B C 1
ATOM 2663 O O . ASP B 1 116 ? -6.09400 14.88100 -0.99000 1.000 38.42601 288 ASP B O 1
ATOM 2668 N N . GLY B 1 117 ? -7.65300 14.95600 -2.61100 1.000 38.94667 289 GLY B N 1
ATOM 2669 C CA . GLY B 1 117 ? -7.81500 16.39200 -2.56200 1.000 41.10744 289 GLY B CA 1
ATOM 2670 C C . GLY B 1 117 ? -7.05800 17.15900 -3.62700 1.000 38.88601 289 GLY B C 1
ATOM 2671 O O . GLY B 1 117 ? -7.26900 18.37100 -3.75600 1.000 41.26953 289 GLY B O 1
ATOM 2672 N N . LEU B 1 118 ? -6.18500 16.49600 -4.38300 1.000 37.39881 290 LEU B N 1
ATOM 2673 C CA . LEU B 1 118 ? -5.43100 17.17100 -5.43100 1.000 46.19875 290 LEU B CA 1
ATOM 2674 C C . LEU B 1 118 ? -6.37800 17.79400 -6.44900 1.000 41.77654 290 LEU B C 1
ATOM 2675 O O . LEU B 1 118 ? -7.19500 17.10300 -7.06200 1.000 35.31589 290 LEU B O 1
ATOM 2680 N N . THR B 1 119 ? -6.26100 19.10600 -6.62000 1.000 35.03470 291 THR B N 1
ATOM 2681 C CA . THR B 1 119 ? -7.16700 19.89300 -7.44300 1.000 35.74048 291 THR B CA 1
ATOM 2682 C C . THR B 1 119 ? -6.35800 20.53500 -8.55600 1.000 37.42494 291 THR B C 1
ATOM 2683 O O . THR B 1 119 ? -5.46500 21.34700 -8.28900 1.000 36.83219 291 THR B O 1
ATOM 2687 N N . LEU B 1 120 ? -6.65900 20.15800 -9.79700 1.000 30.09664 292 LEU B N 1
ATOM 2688 C CA . LEU B 1 120 ? -5.88100 20.55900 -10.95700 1.000 29.76215 292 LEU B CA 1
ATOM 2689 C C . LEU B 1 120 ? -6.75200 21.36700 -11.90800 1.000 36.02823 292 LEU B C 1
ATOM 2690 O O . LEU B 1 120 ? -7.96000 21.12900 -12.02200 1.000 28.52760 292 LEU B O 1
ATOM 2695 N N . ASN B 1 121 ? -6.13000 22.32000 -12.59700 1.000 38.02041 293 ASN B N 1
ATOM 2696 C CA . ASN B 1 121 ? -6.83500 23.07200 -13.62000 1.000 38.06002 293 ASN B CA 1
ATOM 2697 C C . ASN B 1 121 ? -6.66900 22.37900 -14.97000 1.000 37.60389 293 ASN B C 1
ATOM 2698 O O . ASN B 1 121 ? -6.01000 21.34300 -15.08800 1.000 32.85475 293 ASN B O 1
ATOM 2703 N N . ARG B 1 122 ? -7.26000 22.98000 -16.00400 1.000 41.00479 294 ARG B N 1
ATOM 2704 C CA . ARG B 1 122 ? -7.26000 22.37600 -17.33300 1.000 45.23715 294 ARG B CA 1
ATOM 2705 C C . ARG B 1 122 ? -5.84100 22.09000 -17.81400 1.000 41.56144 294 ARG B C 1
ATOM 2706 O O . ARG B 1 122 ? -5.52700 20.96700 -18.22800 1.000 38.04152 294 ARG B O 1
ATOM 2714 N N . THR B 1 123 ? -4.96600 23.09600 -17.74300 1.000 42.26253 295 THR B N 1
ATOM 2715 C CA . THR B 1 123 ? -3.59300 22.93600 -18.21200 1.000 44.70495 295 THR B CA 1
ATOM 2716 C C . THR B 1 123 ? -2.86200 21.84500 -17.43400 1.000 47.33311 295 THR B C 1
ATOM 2717 O O . THR B 1 123 ? -2.08800 21.07300 -18.01100 1.000 41.03007 295 THR B O 1
ATOM 2721 N N . GLN B 1 124 ? -3.10900 21.75500 -16.12600 1.000 51.62706 296 GLN B N 1
ATOM 2722 C CA . GLN B 1 124 ? -2.46600 20.72000 -15.32300 1.000 45.73916 296 GLN B CA 1
ATOM 2723 C C . GLN B 1 124 ? -3.02400 19.34000 -15.64700 1.000 40.13844 296 GLN B C 1
ATOM 2724 O O . GLN B 1 124 ? -2.27600 18.35600 -15.68100 1.000 43.21985 296 GLN B O 1
ATOM 2730 N N . MET B 1 125 ? -4.33800 19.24200 -15.86500 1.000 33.61277 297 MET B N 1
ATOM 2731 C CA . MET B 1 125 ? -4.90600 17.98000 -16.32600 1.000 35.29382 297 MET B CA 1
ATOM 2732 C C . MET B 1 125 ? -4.26300 17.54700 -17.63500 1.000 34.55208 297 MET B C 1
ATOM 2733 O O . MET B 1 125 ? -3.95100 16.36600 -17.82400 1.000 39.97706 297 MET B O 1
ATOM 2738 N N . HIS B 1 126 ? -4.03400 18.49800 -18.54200 1.000 39.32312 298 HIS B N 1
ATOM 2739 C CA . HIS B 1 126 ? -3.35300 18.18000 -19.79100 1.000 41.84238 298 HIS B CA 1
ATOM 2740 C C . HIS B 1 126 ? -1.93500 17.69200 -19.53000 1.000 42.67501 298 HIS B C 1
ATOM 2741 O O . HIS B 1 126 ? -1.52300 16.63800 -20.03000 1.000 43.30280 298 HIS B O 1
ATOM 2748 N N . ASN B 1 127 ? -1.17500 18.44800 -18.73800 1.000 37.86170 299 ASN B N 1
ATOM 2749 C CA . ASN B 1 127 ? 0.22000 18.11200 -18.49600 1.000 38.81148 299 ASN B CA 1
ATOM 2750 C C . ASN B 1 127 ? 0.38200 16.84100 -17.67300 1.000 37.78647 299 ASN B C 1
ATOM 2751 O O . ASN B 1 127 ? 1.45000 16.22000 -17.72300 1.000 40.46796 299 ASN B O 1
ATOM 2756 N N . ALA B 1 128 ? -0.64700 16.43200 -16.92600 1.000 32.53052 300 ALA B N 1
ATOM 2757 C CA . ALA B 1 128 ? -0.53700 15.22000 -16.12100 1.000 35.88834 300 ALA B CA 1
ATOM 2758 C C . ALA B 1 128 ? -0.62100 13.95300 -16.96100 1.000 34.55409 300 ALA B C 1
ATOM 2759 O O . ALA B 1 128 ? -0.18400 12.89400 -16.50100 1.000 38.50708 300 ALA B O 1
ATOM 2761 N N . GLY B 1 129 ? -1.17000 14.03000 -18.17000 1.000 36.30057 301 GLY B N 1
ATOM 2762 C CA . GLY B 1 129 ? -1.24100 12.86300 -19.02600 1.000 36.24485 301 GLY B CA 1
ATOM 2763 C C . GLY B 1 129 ? -2.44100 12.85300 -19.94800 1.000 40.51302 301 GLY B C 1
ATOM 2764 O O . GLY B 1 129 ? -2.48600 12.07300 -20.90600 1.000 41.85574 301 GLY B O 1
ATOM 2765 N N . PHE B 1 130 ? -3.42100 13.71900 -19.67500 1.000 38.78960 302 PHE B N 1
ATOM 2766 C CA . PHE B 1 130 ? -4.62600 13.74600 -20.49900 1.000 35.41574 302 PHE B CA 1
ATOM 2767 C C . PHE B 1 130 ? -4.30800 14.15300 -21.93100 1.000 34.65410 302 PHE B C 1
ATOM 2768 O O . PHE B 1 130 ? -4.88300 13.60700 -22.87900 1.000 34.82606 302 PHE B O 1
ATOM 2776 N N . GLY B 1 131 ? -3.38700 15.09600 -22.11000 1.000 37.06326 303 GLY B N 1
ATOM 2777 C CA . GLY B 1 131 ? -2.97500 15.51800 -23.42600 1.000 42.39895 303 GLY B CA 1
ATOM 2778 C C . GLY B 1 131 ? -4.14400 15.97400 -24.27100 1.000 45.00821 303 GLY B C 1
ATOM 2779 O O . GLY B 1 131 ? -4.98900 16.75900 -23.83300 1.000 53.83325 303 GLY B O 1
ATOM 2780 N N . PRO B 1 132 ? -4.22800 15.46300 -25.50300 1.000 46.95078 304 PRO B N 1
ATOM 2781 C CA . PRO B 1 132 ? -5.31900 15.87500 -26.40100 1.000 46.33717 304 PRO B CA 1
ATOM 2782 C C . PRO B 1 132 ? -6.70600 15.45300 -25.93300 1.000 45.99922 304 PRO B C 1
ATOM 2783 O O . PRO B 1 132 ? -7.69600 15.84500 -26.56500 1.000 48.67537 304 PRO B O 1
ATOM 2787 N N . LEU B 1 133 ? -6.81600 14.67900 -24.85300 1.000 43.00812 305 LEU B N 1
ATOM 2788 C CA . LEU B 1 133 ? -8.11700 14.32500 -24.30000 1.000 39.72558 305 LEU B CA 1
ATOM 2789 C C . LEU B 1 133 ? -8.70000 15.40500 -23.40200 1.000 38.65727 305 LEU B C 1
ATOM 2790 O O . LEU B 1 133 ? -9.88100 15.31300 -23.04600 1.000 36.59613 305 LEU B O 1
ATOM 2795 N N . THR B 1 134 ? -7.90500 16.41200 -23.02700 1.000 37.26641 306 THR B N 1
ATOM 2796 C CA . THR B 1 134 ? -8.29600 17.31900 -21.95100 1.000 37.94508 306 THR B CA 1
ATOM 2797 C C . THR B 1 134 ? -9.62400 18.00000 -22.25200 1.000 33.28793 306 THR B C 1
ATOM 2798 O O . THR B 1 134 ? -10.54700 17.97300 -21.43000 1.000 35.35080 306 THR B O 1
ATOM 2802 N N . ASP B 1 135 ? -9.74100 18.61000 -23.43300 1.000 34.90017 307 ASP B N 1
ATOM 2803 C CA . ASP B 1 135 ? -10.96300 19.33200 -23.77000 1.000 41.32508 307 ASP B CA 1
ATOM 2804 C C . ASP B 1 135 ? -12.15900 18.39600 -23.89500 1.000 42.51859 307 ASP B C 1
ATOM 2805 O O . ASP B 1 135 ? -13.29100 18.80500 -23.61700 1.000 48.43701 307 ASP B O 1
ATOM 2810 N N . LEU B 1 136 ? -11.93500 17.14500 -24.30900 1.000 40.49858 308 LEU B N 1
ATOM 2811 C CA . LEU B 1 136 ? -13.02800 16.17800 -24.34300 1.000 39.98286 308 LEU B CA 1
ATOM 2812 C C . LEU B 1 136 ? -13.52600 15.86600 -22.93700 1.000 34.79704 308 LEU B C 1
ATOM 2813 O O . LEU B 1 136 ? -14.73800 15.79800 -22.70000 1.000 37.27467 308 LEU B O 1
ATOM 2818 N N . VAL B 1 137 ? -12.60600 15.67600 -21.99200 1.000 30.47543 309 VAL B N 1
ATOM 2819 C CA . VAL B 1 137 ? -13.00200 15.35200 -20.62600 1.000 35.22439 309 VAL B CA 1
ATOM 2820 C C . VAL B 1 137 ? -13.66600 16.55500 -19.95700 1.000 33.75993 309 VAL B C 1
ATOM 2821 O O . VAL B 1 137 ? -14.69900 16.41900 -19.28900 1.000 23.60382 309 VAL B O 1
ATOM 2825 N N . PHE B 1 138 ? -13.11000 17.75300 -20.14800 1.000 25.31566 310 PHE B N 1
ATOM 2826 C CA . PHE B 1 138 ? -13.70200 18.93000 -19.51500 1.000 29.69490 310 PHE B CA 1
ATOM 2827 C C . PHE B 1 138 ? -15.06000 19.27100 -20.11400 1.000 30.84364 310 PHE B C 1
ATOM 2828 O O . PHE B 1 138 ? -15.94300 19.76200 -19.40200 1.000 31.47334 310 PHE B O 1
ATOM 2836 N N . ALA B 1 139 ? -15.25000 19.01800 -21.41100 1.000 26.64513 311 ALA B N 1
ATOM 2837 C CA . ALA B 1 139 ? -16.56100 19.24200 -22.01100 1.000 27.42851 311 ALA B CA 1
ATOM 2838 C C . ALA B 1 139 ? -17.59700 18.28300 -21.43700 1.000 33.69037 311 ALA B C 1
ATOM 2839 O O . ALA B 1 139 ? -18.73400 18.68200 -21.15600 1.000 32.07862 311 ALA B O 1
ATOM 2841 N N . PHE B 1 140 ? -17.21700 17.01400 -21.24200 1.000 31.81017 312 PHE B N 1
ATOM 2842 C CA . PHE B 1 140 ? -18.14200 16.03900 -20.66700 1.000 25.37893 312 PHE B CA 1
ATOM 2843 C C . PHE B 1 140 ? -18.52400 16.41200 -19.23800 1.000 24.65311 312 PHE B C 1
ATOM 2844 O O . PHE B 1 140 ? -19.69800 16.32200 -18.85900 1.000 31.79405 312 PHE B O 1
ATOM 2852 N N . ALA B 1 141 ? -17.55300 16.84700 -18.43300 1.000 24.78478 313 ALA B N 1
ATOM 2853 C CA . ALA B 1 141 ? -17.86800 17.25100 -17.06500 1.000 26.54906 313 ALA B CA 1
ATOM 2854 C C . ALA B 1 141 ? -18.82100 18.43900 -17.03400 1.000 33.60208 313 ALA B C 1
ATOM 2855 O O . ALA B 1 141 ? -19.60100 18.58700 -16.08600 1.000 37.35817 313 ALA B O 1
ATOM 2857 N N . ASN B 1 142 ? -18.78000 19.29500 -18.05600 1.000 35.34239 314 ASN B N 1
ATOM 2858 C CA . ASN B 1 142 ? -19.75300 20.37700 -18.13000 1.000 33.40973 314 ASN B CA 1
ATOM 2859 C C . ASN B 1 142 ? -21.11800 19.86900 -18.57500 1.000 34.93233 314 ASN B C 1
ATOM 2860 O O . ASN B 1 142 ? -22.14800 20.32300 -18.06600 1.000 36.57954 314 ASN B O 1
ATOM 2865 N N . GLN B 1 143 ? -21.14800 18.92200 -19.51600 1.000 33.02629 315 GLN B N 1
ATOM 2866 C CA . GLN B 1 143 ? -22.41900 18.35000 -19.94500 1.000 41.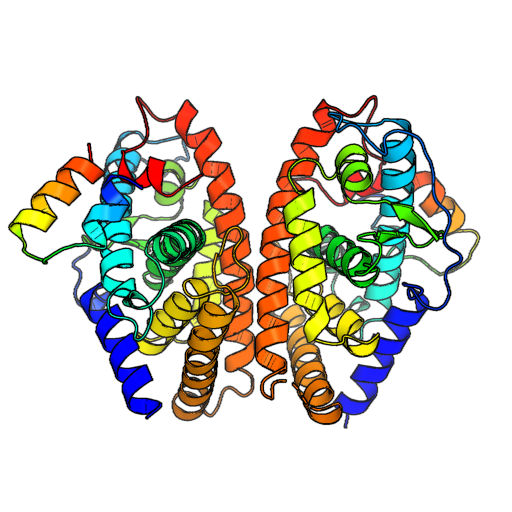64510 315 GLN B CA 1
ATOM 2867 C C . GLN B 1 143 ? -23.10700 17.56700 -18.83000 1.000 40.14784 315 GLN B C 1
ATOM 2868 O O . GLN B 1 143 ? -24.32200 17.35400 -18.89600 1.000 39.31811 315 GLN B O 1
ATOM 2874 N N . LEU B 1 144 ? -22.36200 17.12800 -17.81100 1.000 34.60639 316 LEU B N 1
ATOM 2875 C CA . LEU B 1 144 ? -22.99900 16.44600 -16.68800 1.000 41.33964 316 LEU B CA 1
ATOM 2876 C C . LEU B 1 144 ? -23.73300 17.41900 -15.77400 1.000 38.28248 316 LEU B C 1
ATOM 2877 O O . LEU B 1 144 ? -24.68500 17.02000 -15.09400 1.000 35.66075 316 LEU B O 1
ATOM 2882 N N . LEU B 1 145 ? -23.31600 18.69100 -15.75400 1.000 41.91682 317 LEU B N 1
ATOM 2883 C CA . LEU B 1 145 ? -23.85600 19.65100 -14.79100 1.000 42.59875 317 LEU B CA 1
ATOM 2884 C C . LEU B 1 145 ? -25.37300 19.77900 -14.83200 1.000 43.69247 317 LEU B C 1
ATOM 2885 O O . LEU B 1 145 ? -26.00000 19.68400 -13.76300 1.000 53.65806 317 LEU B O 1
ATOM 2890 N N . PRO B 1 146 ? -26.02700 19.99600 -15.97900 1.000 39.18802 318 PRO B N 1
ATOM 2891 C CA . PRO B 1 146 ? -27.49300 20.15300 -15.95500 1.000 41.92483 318 PRO B CA 1
ATOM 2892 C C . PRO B 1 146 ? -28.23900 18.91300 -15.48100 1.000 47.44603 318 PRO B C 1
ATOM 2893 O O . PRO B 1 146 ? -29.44500 19.00700 -15.21900 1.000 51.25898 318 PRO B O 1
ATOM 2897 N N . LEU B 1 147 ? -27.56700 17.76500 -15.35200 1.000 45.20859 319 LEU B N 1
ATOM 2898 C CA . LEU B 1 147 ? -28.22000 16.55400 -14.86800 1.000 49.21262 319 LEU B CA 1
ATOM 2899 C C . LEU B 1 147 ? -28.37600 16.53700 -13.35400 1.000 50.15627 319 LEU B C 1
ATOM 2900 O O . LEU B 1 147 ? -29.19800 15.76800 -12.84300 1.000 49.05451 319 LEU B O 1
ATOM 2905 N N . GLU B 1 148 ? -27.59200 17.32800 -12.65000 1.000 65.84379 320 GLU B N 1
ATOM 2906 C CA . GLU B 1 148 ? -27.59100 17.40300 -11.18900 1.000 61.62007 320 GLU B CA 1
ATOM 2907 C C . GLU B 1 148 ? -27.44800 16.04400 -10.55800 1.000 55.65332 320 GLU B C 1
ATOM 2908 O O . GLU B 1 148 ? -28.24600 15.64500 -9.76500 1.000 54.79766 320 GLU B O 1
ATOM 2914 N N . MET B 1 149 ? -26.40700 15.33700 -10.91700 1.000 57.85609 321 MET B N 1
ATOM 2915 C CA . MET B 1 149 ? -26.21900 14.01000 -10.41500 1.000 64.06459 321 MET B CA 1
ATOM 2916 C C . MET B 1 149 ? -25.86400 13.87100 -8.97100 1.000 61.31461 321 MET B C 1
ATOM 2917 O O . MET B 1 149 ? -25.09100 14.60200 -8.45600 1.000 62.56358 321 MET B O 1
ATOM 2922 N N . ASP B 1 150 ? -26.43500 12.87200 -8.35000 1.000 55.83380 322 ASP B N 1
ATOM 2923 C CA . ASP B 1 150 ? -26.09800 12.54800 -6.97400 1.000 52.50849 322 ASP B CA 1
ATOM 2924 C C . ASP B 1 150 ? -25.34600 11.21700 -6.93700 1.000 56.55375 322 ASP B C 1
ATOM 2925 O O . ASP B 1 150 ? -24.98400 10.65100 -7.97500 1.000 56.21877 322 ASP B O 1
ATOM 2930 N N . ASP B 1 151 ? -25.12300 10.70300 -5.72500 1.000 55.64200 323 ASP B N 1
ATOM 2931 C CA . ASP B 1 151 ? -24.33100 9.48800 -5.57900 1.000 55.59321 323 ASP B CA 1
ATOM 2932 C C . ASP B 1 151 ? -25.07100 8.26300 -6.10000 1.000 55.09440 323 ASP B C 1
ATOM 2933 O O . ASP B 1 151 ? -24.43700 7.33400 -6.61300 1.000 55.93923 323 ASP B O 1
ATOM 2938 N N . ALA B 1 152 ? -26.40100 8.23800 -5.98900 1.000 45.60791 324 ALA B N 1
ATOM 2939 C CA . ALA B 1 152 ? -27.15100 7.10400 -6.52000 1.000 45.71268 324 ALA B CA 1
ATOM 2940 C C . ALA B 1 152 ? -27.04800 7.04300 -8.03800 1.000 48.33349 324 ALA B C 1
ATOM 2941 O O . ALA B 1 152 ? -26.84900 5.96700 -8.61500 1.000 42.82396 324 ALA B O 1
ATOM 2943 N N . GLU B 1 153 ? -27.16400 8.19300 -8.70300 1.000 46.49236 325 GLU B N 1
ATOM 2944 C CA . GLU B 1 153 ? -27.09900 8.20600 -10.15800 1.000 42.33123 325 GLU B CA 1
ATOM 2945 C C . GLU B 1 153 ? -25.69100 7.89900 -10.65300 1.000 40.03303 325 GLU B C 1
ATOM 2946 O O . GLU B 1 153 ? -25.52100 7.15400 -11.62300 1.000 39.04680 325 GLU B O 1
ATOM 2952 N N . THR B 1 154 ? -24.66900 8.45400 -9.99900 1.000 33.35648 326 THR B N 1
ATOM 2953 C CA . THR B 1 154 ? -23.30200 8.18100 -10.43300 1.000 38.61521 326 THR B CA 1
ATOM 2954 C C . THR B 1 154 ? -22.95400 6.70900 -10.26200 1.000 40.07395 326 THR B C 1
ATOM 2955 O O . THR B 1 154 ? -22.28400 6.12000 -11.11900 1.000 36.12649 326 THR B O 1
ATOM 2959 N N . GLY B 1 155 ? -23.40600 6.09600 -9.16600 1.000 42.94289 327 GLY B N 1
ATOM 2960 C CA . GLY B 1 155 ? -23.15700 4.67800 -8.97000 1.000 41.48840 327 GLY B CA 1
ATOM 2961 C C . GLY B 1 155 ? -23.93500 3.81200 -9.94200 1.000 36.86012 327 GLY B C 1
ATOM 2962 O O . GLY B 1 155 ? -23.43500 2.78400 -10.40600 1.000 39.50412 327 GLY B O 1
ATOM 2963 N N . LEU B 1 156 ? -25.16300 4.21900 -10.27100 1.000 31.49089 328 LEU B N 1
ATOM 2964 C CA . LEU B 1 156 ? -25.97400 3.43200 -11.19300 1.000 39.92357 328 LEU B CA 1
ATOM 2965 C C . LEU B 1 156 ? -25.40400 3.47500 -12.60700 1.000 40.53224 328 LEU B C 1
ATOM 2966 O O . LEU B 1 156 ? -25.33300 2.44000 -13.27800 1.000 44.58680 328 LEU B O 1
ATOM 2971 N N . LEU B 1 157 ? -24.97600 4.65100 -13.07700 1.000 34.92535 329 LEU B N 1
ATOM 2972 C CA . LEU B 1 157 ? -24.34800 4.69300 -14.39400 1.000 36.04484 329 LEU B CA 1
ATOM 2973 C C . LEU B 1 157 ? -23.01000 3.97000 -14.40000 1.000 38.82820 329 LEU B C 1
ATOM 2974 O O . LEU B 1 157 ? -22.62400 3.39200 -15.42200 1.000 38.03404 329 LEU B O 1
ATOM 2979 N N . SER B 1 158 ? -22.29200 3.98900 -13.27800 1.000 36.69141 330 SER B N 1
ATOM 2980 C CA . SER B 1 158 ? -21.06100 3.21500 -13.18200 1.000 34.69293 330 SER B CA 1
ATOM 2981 C C . SER B 1 158 ? -21.36200 1.72400 -13.26400 1.000 35.94317 330 SER B C 1
ATOM 2982 O O . SER B 1 158 ? -20.71500 0.98300 -14.01600 1.000 31.54723 330 SER B O 1
ATOM 2985 N N . ALA B 1 159 ? -22.35500 1.27200 -12.49500 1.000 37.95664 331 ALA B N 1
ATOM 2986 C CA . ALA B 1 159 ? -22.75600 -0.13000 -12.54100 1.000 36.99457 331 ALA B CA 1
ATOM 2987 C C . ALA B 1 159 ? -23.22000 -0.52600 -13.93600 1.000 40.23462 331 ALA B C 1
ATOM 2988 O O . ALA B 1 159 ? -22.86500 -1.60000 -14.43500 1.000 40.56523 331 ALA B O 1
ATOM 2990 N N . ILE B 1 160 ? -24.00700 0.33800 -14.58200 1.000 38.04549 332 ILE B N 1
ATOM 2991 C CA . ILE B 1 160 ? -24.54900 0.02400 -15.90200 1.000 36.83787 332 ILE B CA 1
ATOM 2992 C C . ILE B 1 160 ? -23.42900 -0.09500 -16.92800 1.000 41.94671 332 ILE B C 1
ATOM 2993 O O . ILE B 1 160 ? -23.44200 -0.98900 -17.78400 1.000 42.02892 332 ILE B O 1
ATOM 2998 N N . CYS B 1 161 ? -22.44600 0.80500 -16.86300 1.000 39.86250 333 CYS B N 1
ATOM 2999 C CA A CYS B 1 161 ? -21.31800 0.73700 -17.78500 0.558 38.00840 333 CYS B CA 1
ATOM 3000 C CA B CYS B 1 161 ? -21.32600 0.73300 -17.79100 0.442 38.20670 333 CYS B CA 1
ATOM 3001 C C . CYS B 1 161 ? -20.47000 -0.50100 -17.54500 1.000 38.89897 333 CYS B C 1
ATOM 3002 O O . CYS B 1 161 ? -19.89700 -1.05400 -18.49200 1.000 33.65087 333 CYS B O 1
ATOM 3007 N N . LEU B 1 162 ? -20.37500 -0.94300 -16.29000 1.000 30.53906 334 LEU B N 1
ATOM 3008 C CA . LEU B 1 162 ? -19.54400 -2.08800 -15.95100 1.000 32.49689 334 LEU B CA 1
ATOM 3009 C C . LEU B 1 162 ? -20.22800 -3.40300 -16.31100 1.000 39.50059 334 LEU B C 1
ATOM 3010 O O . LEU B 1 162 ? -19.61900 -4.27600 -16.93900 1.000 37.41156 334 LEU B O 1
ATOM 3015 N N . ILE B 1 163 ? -21.48800 -3.56400 -15.92100 1.000 36.93719 335 ILE B N 1
ATOM 3016 C CA . ILE B 1 163 ? -22.21400 -4.82200 -16.15800 1.000 39.18359 335 ILE B CA 1
ATOM 3017 C C . ILE B 1 163 ? -22.84800 -4.68500 -17.54600 1.000 42.37601 335 ILE B C 1
ATOM 3018 O O . ILE B 1 163 ? -24.02300 -4.36000 -17.70900 1.000 38.83767 335 ILE B O 1
ATOM 3023 N N . CYS B 1 164 ? -22.02800 -4.93500 -18.56400 1.000 42.14112 336 CYS B N 1
ATOM 3024 C CA . CYS B 1 164 ? -22.41900 -4.74700 -19.96000 1.000 40.61981 336 CYS B CA 1
ATOM 3025 C C . CYS B 1 164 ? -22.13900 -6.04500 -20.70700 1.000 37.57160 336 CYS B C 1
ATOM 3026 O O . CYS B 1 164 ? -20.98000 -6.43000 -20.88000 1.000 37.54440 336 CYS B O 1
ATOM 3029 N N . GLY B 1 165 ? -23.18900 -6.72800 -21.13500 1.000 43.65651 337 GLY B N 1
ATOM 3030 C CA . GLY B 1 165 ? -23.00100 -7.98200 -21.83300 1.000 45.11255 337 GLY B CA 1
ATOM 3031 C C . GLY B 1 165 ? -22.62900 -7.86800 -23.28700 1.000 45.49541 337 GLY B C 1
ATOM 3032 O O . GLY B 1 165 ? -22.59000 -8.88300 -23.98800 1.000 48.75490 337 GLY B O 1
ATOM 3033 N N . ASP B 1 166 ? -22.36300 -6.66000 -23.77400 1.000 44.57745 338 ASP B N 1
ATOM 3034 C CA . ASP B 1 166 ? -21.87700 -6.47100 -25.13100 1.000 49.45516 338 ASP B CA 1
ATOM 3035 C C . ASP B 1 166 ? -20.35900 -6.44000 -25.19900 1.000 46.28642 338 ASP B C 1
ATOM 3036 O O . ASP B 1 166 ? -19.80500 -6.28100 -26.29100 1.000 49.02047 338 ASP B O 1
ATOM 3041 N N . ARG B 1 167 ? -19.68100 -6.57700 -24.06300 1.000 43.16601 339 ARG B N 1
ATOM 3042 C CA . ARG B 1 167 ? -18.22700 -6.62500 -24.06100 1.000 42.91265 339 ARG B CA 1
ATOM 3043 C C . ARG B 1 167 ? -17.73900 -7.84100 -24.83200 1.000 57.95754 339 ARG B C 1
ATOM 3044 O O . ARG B 1 167 ? -18.39200 -8.88700 -24.86700 1.000 65.40363 339 ARG B O 1
ATOM 3052 N N . GLN B 1 168 ? -16.57700 -7.69700 -25.45500 1.000 57.77308 340 GLN B N 1
ATOM 3053 C CA . GLN B 1 168 ? -15.99100 -8.80700 -26.18500 1.000 59.73878 340 GLN B CA 1
ATOM 3054 C C . GLN B 1 168 ? -15.48600 -9.87500 -25.22100 1.000 59.17107 340 GLN B C 1
ATOM 3055 O O . GLN B 1 168 ? -15.12500 -9.59100 -24.07600 1.000 55.91581 340 GLN B O 1
ATOM 3061 N N . ASP B 1 169 ? -15.49200 -11.12200 -25.69800 1.000 60.27808 341 ASP B N 1
ATOM 3062 C CA . ASP B 1 169 ? -14.85100 -12.25000 -25.01800 1.000 63.18008 341 ASP B CA 1
ATOM 3063 C C . ASP B 1 169 ? -15.50500 -12.57800 -23.67600 1.000 51.27029 341 ASP B C 1
ATOM 3064 O O . ASP B 1 169 ? -14.85900 -13.12200 -22.77800 1.000 51.51947 341 ASP B O 1
ATOM 3069 N N . LEU B 1 170 ? -16.79000 -12.26900 -23.53100 1.000 50.33906 342 LEU B N 1
ATOM 3070 C CA . LEU B 1 170 ? -17.53400 -12.68100 -22.35000 1.000 49.88694 342 LEU B CA 1
ATOM 3071 C C . LEU B 1 170 ? -17.95500 -14.14000 -22.47500 1.000 65.34491 342 LEU B C 1
ATOM 3072 O O . LEU B 1 170 ? -18.36000 -14.59600 -23.54800 1.000 68.08842 342 LEU B O 1
ATOM 3077 N N . GLU B 1 171 ? -17.85900 -14.87400 -21.36600 1.000 57.32459 343 GLU B N 1
ATOM 3078 C CA . GLU B 1 171 ? -18.21100 -16.29000 -21.39900 1.000 60.47749 343 GLU B CA 1
ATOM 3079 C C . GLU B 1 171 ? -19.71700 -16.49700 -21.29200 1.000 62.65440 343 GLU B C 1
ATOM 3080 O O . GLU B 1 171 ? -20.27100 -17.38600 -21.94600 1.000 67.36101 343 GLU B O 1
ATOM 3086 N N . GLN B 1 172 ? -20.39400 -15.69300 -20.47600 1.000 68.40939 344 GLN B N 1
ATOM 3087 C CA . GLN B 1 172 ? -21.84300 -15.78000 -20.29400 1.000 64.93892 344 GLN B CA 1
ATOM 3088 C C . GLN B 1 172 ? -22.45300 -14.39400 -20.46700 1.000 62.20018 344 GLN B C 1
ATOM 3089 O O . GLN B 1 172 ? -22.95100 -13.79600 -19.50600 1.000 56.29469 344 GLN B O 1
ATOM 3095 N N . PRO B 1 173 ? -22.44200 -13.85700 -21.69200 1.000 59.64943 345 PRO B N 1
ATOM 3096 C CA . PRO B 1 173 ? -22.97600 -12.50100 -21.89700 1.000 48.32722 345 PRO B CA 1
ATOM 3097 C C . PRO B 1 173 ? -24.44200 -12.36100 -21.53100 1.000 49.45116 345 PRO B C 1
ATOM 3098 O O . PRO B 1 173 ? -24.85000 -11.29900 -21.04500 1.000 45.82083 345 PRO B O 1
ATOM 3102 N N . ASP B 1 174 ? -25.24800 -13.40500 -21.73800 1.000 57.98049 346 ASP B N 1
ATOM 3103 C CA . ASP B 1 174 ? -26.66600 -13.31400 -21.40500 1.000 60.12814 346 ASP B CA 1
ATOM 3104 C C . ASP B 1 174 ? -26.89200 -13.21400 -19.90200 1.000 59.50486 346 ASP B C 1
ATOM 3105 O O . ASP B 1 174 ? -27.86000 -12.58200 -19.46600 1.000 57.66304 346 ASP B O 1
ATOM 3110 N N . ARG B 1 175 ? -25.98600 -13.75200 -19.13400 1.000 54.41700 347 ARG B N 1
ATOM 3111 C CA . ARG B 1 175 ? -26.10600 -13.65900 -17.72000 1.000 60.80603 347 ARG B CA 1
ATOM 3112 C C . ARG B 1 175 ? -25.76400 -12.23800 -17.25900 1.000 52.86215 347 ARG B C 1
ATOM 3113 O O . ARG B 1 175 ? -26.38000 -11.72000 -16.38100 1.000 52.44815 347 ARG B O 1
ATOM 3121 N N . VAL B 1 176 ? -24.77800 -11.64100 -17.88700 1.000 48.07882 348 VAL B N 1
ATOM 3122 C CA . VAL B 1 176 ? -24.36100 -10.30000 -17.59300 1.000 44.12029 348 VAL B CA 1
ATOM 3123 C C . VAL B 1 176 ? -25.50500 -9.37700 -17.88800 1.000 43.06360 348 VAL B C 1
ATOM 3124 O O . VAL B 1 176 ? -25.78900 -8.50100 -17.14800 1.000 43.40778 348 VAL B O 1
ATOM 3128 N N . ASP B 1 177 ? -26.16400 -9.60700 -18.99200 1.000 46.19325 349 ASP B N 1
ATOM 3129 C CA . ASP B 1 177 ? -27.26300 -8.79300 -19.39700 1.000 48.94150 349 ASP B CA 1
ATOM 3130 C C . ASP B 1 177 ? -28.50400 -8.97400 -18.57000 1.000 57.36413 349 ASP B C 1
ATOM 3131 O O . ASP B 1 177 ? -29.34700 -8.14400 -18.57700 1.000 55.27446 349 ASP B O 1
ATOM 3136 N N . MET B 1 178 ? -28.59000 -10.05300 -17.82900 1.000 58.98739 350 MET B N 1
ATOM 3137 C CA . MET B 1 178 ? -29.69500 -10.28700 -16.95500 1.000 59.88244 350 MET B CA 1
ATOM 3138 C C . MET B 1 178 ? -29.45300 -9.47400 -15.70900 1.000 56.02171 350 MET B C 1
ATOM 3139 O O . MET B 1 178 ? -30.35800 -9.13800 -15.00400 1.000 54.56215 350 MET B O 1
ATOM 3144 N N . LEU B 1 179 ? -28.20300 -9.17800 -15.43300 1.000 49.94354 351 LEU B N 1
ATOM 3145 C CA . LEU B 1 179 ? -27.86300 -8.34700 -14.28600 1.000 43.98038 351 LEU B CA 1
ATOM 3146 C C . LEU B 1 179 ? -27.97800 -6.86100 -14.58900 1.000 43.81833 351 LEU B C 1
ATOM 3147 O O . LEU B 1 179 ? -28.21700 -6.06500 -13.67400 1.000 50.36482 351 LEU B O 1
ATOM 3152 N N . GLN B 1 180 ? -27.82000 -6.47000 -15.85200 1.000 45.14979 352 GLN B N 1
ATOM 3153 C CA . GLN B 1 180 ? -27.84700 -5.05400 -16.20100 1.000 45.01176 352 GLN B CA 1
ATOM 3154 C C . GLN B 1 180 ? -29.26900 -4.52000 -16.29200 1.000 43.09190 352 GLN B C 1
ATOM 3155 O O . GLN B 1 180 ? -29.51700 -3.35900 -15.94300 1.000 38.64974 352 GLN B O 1
ATOM 3161 N N . GLU B 1 181 ? -30.20900 -5.34000 -16.76500 1.000 48.53483 353 GLU B N 1
ATOM 3162 C CA . GLU B 1 181 ? -31.58200 -4.86500 -16.91600 1.000 52.52026 353 GLU B CA 1
ATOM 3163 C C . GLU B 1 181 ? -32.19000 -4.37700 -15.60200 1.000 51.21643 353 GLU B C 1
ATOM 3164 O O . GLU B 1 181 ? -32.87100 -3.33600 -15.62500 1.000 46.88540 353 GLU B O 1
ATOM 3170 N N . PRO B 1 182 ? -32.00000 -5.04000 -14.44900 1.000 54.01712 354 PRO B N 1
ATOM 3171 C CA . PRO B 1 182 ? -32.45800 -4.42500 -13.19000 1.000 46.83609 354 PRO B CA 1
ATOM 3172 C C . PRO B 1 182 ? -31.79600 -3.09000 -12.89900 1.000 44.16781 354 PRO B C 1
ATOM 3173 O O . PRO B 1 182 ? -32.45000 -2.18700 -12.36400 1.000 50.11931 354 PRO B O 1
ATOM 3177 N N . LEU B 1 183 ? -30.51300 -2.93700 -13.23700 1.000 43.86302 355 LEU B N 1
ATOM 3178 C CA . LEU B 1 183 ? -29.83400 -1.66700 -12.99900 1.000 38.57047 355 LEU B CA 1
ATOM 3179 C C . LEU B 1 183 ? -30.43200 -0.55400 -13.85300 1.000 41.43337 355 LEU B C 1
ATOM 3180 O O . LEU B 1 183 ? -30.54800 0.59100 -13.40000 1.000 41.62829 355 LEU B O 1
ATOM 3185 N N . LEU B 1 184 ? -30.81700 -0.87100 -15.09200 1.000 39.25149 356 LEU B N 1
ATOM 3186 C CA . LEU B 1 184 ? -31.44200 0.13100 -15.94900 1.000 42.82317 356 LEU B CA 1
ATOM 3187 C C . LEU B 1 184 ? -32.81600 0.52500 -15.42200 1.000 44.52613 356 LEU B C 1
ATOM 3188 O O . LEU B 1 184 ? -33.18900 1.70300 -15.46800 1.000 45.96174 356 LEU B O 1
ATOM 3193 N N . GLU B 1 185 ? -33.58200 -0.44500 -14.91900 1.000 41.36673 357 GLU B N 1
ATOM 3194 C CA . GLU B 1 185 ? -34.89100 -0.13100 -14.35700 1.000 47.49112 357 GLU B CA 1
ATOM 3195 C C . GLU B 1 185 ? -34.76100 0.71300 -13.09500 1.000 47.87755 357 GLU B C 1
ATOM 3196 O O . GLU B 1 185 ? -35.59200 1.59400 -12.84300 1.000 54.84991 357 GLU B O 1
ATOM 3202 N N . ALA B 1 186 ? -33.72500 0.46200 -12.29300 1.000 42.19422 358 ALA B N 1
ATOM 3203 C CA . ALA B 1 186 ? -33.54100 1.22300 -11.06200 1.000 42.11159 358 ALA B CA 1
ATOM 3204 C C . ALA B 1 186 ? -33.25100 2.68600 -11.36300 1.000 40.16841 358 ALA B C 1
ATOM 3205 O O . ALA B 1 186 ? -33.81900 3.58600 -10.73300 1.000 46.04250 358 ALA B O 1
ATOM 3207 N N . LEU B 1 187 ? -32.36500 2.94200 -12.32800 1.000 35.86362 359 LEU B N 1
ATOM 3208 C CA . LEU B 1 187 ? -32.07400 4.31600 -12.72000 1.000 33.46764 359 LEU B CA 1
ATOM 3209 C C . LEU B 1 187 ? -33.30700 4.99400 -13.30600 1.000 40.15648 359 LEU B C 1
ATOM 3210 O O . LEU B 1 187 ? -33.57900 6.16300 -13.01400 1.000 46.66515 359 LEU B O 1
ATOM 3215 N N . LYS B 1 188 ? -34.06800 4.27000 -14.13000 1.000 34.10749 360 LYS B N 1
ATOM 3216 C CA . LYS B 1 188 ? -35.29200 4.82300 -14.70200 1.000 39.48962 360 LYS B CA 1
ATOM 3217 C C . LYS B 1 188 ? -36.28400 5.21900 -13.61300 1.000 47.84276 360 LYS B C 1
ATOM 3218 O O . LYS B 1 188 ? -36.93900 6.26400 -13.70900 1.000 48.58720 360 LYS B O 1
ATOM 3224 N N . VAL B 1 189 ? -36.40600 4.40000 -12.56700 1.000 48.63881 361 VAL B N 1
ATOM 3225 C CA . VAL B 1 189 ? -37.32600 4.71800 -11.48000 1.000 53.93167 361 VAL B CA 1
ATOM 3226 C C . VAL B 1 189 ? -36.76700 5.84300 -10.61700 1.000 43.90368 361 VAL B C 1
ATOM 3227 O O . VAL B 1 189 ? -37.51000 6.72100 -10.15900 1.000 41.67481 361 VAL B O 1
ATOM 3231 N N . TYR B 1 190 ? -35.45200 5.84500 -10.39100 1.000 43.90314 362 TYR B N 1
ATOM 3232 C CA . TYR B 1 190 ? -34.85900 6.85500 -9.52000 1.000 48.45106 362 TYR B CA 1
ATOM 3233 C C . TYR B 1 190 ? -35.00700 8.25400 -10.10600 1.000 46.99673 362 TYR B C 1
ATOM 3234 O O . TYR B 1 190 ? -35.37500 9.19600 -9.39500 1.000 42.89851 362 TYR B O 1
ATOM 3243 N N . VAL B 1 191 ? -34.73000 8.41200 -11.40400 1.000 45.02500 363 VAL B N 1
ATOM 3244 C CA . VAL B 1 191 ? -34.84900 9.72700 -12.02300 1.000 45.50685 363 VAL B CA 1
ATOM 3245 C C . VAL B 1 191 ? -36.29700 10.18000 -12.10800 1.000 49.02092 363 VAL B C 1
ATOM 3246 O O . VAL B 1 191 ? -36.56100 11.38400 -12.19500 1.000 62.78932 363 VAL B O 1
ATOM 3250 N N . ARG B 1 192 ? -37.25000 9.24800 -12.07900 1.000 48.64536 364 ARG B N 1
ATOM 3251 C CA . ARG B 1 192 ? -38.65200 9.63400 -12.00300 1.000 54.50194 364 ARG B CA 1
ATOM 3252 C C . ARG B 1 192 ? -39.02800 10.13400 -10.61700 1.000 65.33394 364 ARG B C 1
ATOM 3253 O O . ARG B 1 192 ? -40.01300 10.86800 -10.48100 1.000 65.13475 364 ARG B O 1
ATOM 3261 N N . LYS B 1 193 ? -38.26700 9.75100 -9.58900 1.000 68.40761 365 LYS B N 1
ATOM 3262 C CA . LYS B 1 193 ? -38.56700 10.13300 -8.21500 1.000 73.23185 365 LYS B CA 1
ATOM 3263 C C . LYS B 1 193 ? -37.89300 11.43200 -7.80000 1.000 71.30573 365 LYS B C 1
ATOM 3264 O O . LYS B 1 193 ? -38.40900 12.13200 -6.92100 1.000 83.24342 365 LYS B O 1
ATOM 3266 N N . ARG B 1 194 ? -36.74900 11.76800 -8.39300 1.000 65.79270 366 ARG B N 1
ATOM 3267 C CA . ARG B 1 194 ? -36.14000 13.06800 -8.14300 1.000 68.77504 366 ARG B CA 1
ATOM 3268 C C . ARG B 1 194 ? -36.98600 14.13900 -8.81600 1.000 79.13114 366 ARG B C 1
ATOM 3269 O O . ARG B 1 194 ? -37.64400 14.93200 -8.13400 1.000 88.33239 366 ARG B O 1
ATOM 3277 N N . ARG B 1 195 ? -36.95900 14.16700 -10.14800 1.000 82.13245 367 ARG B N 1
ATOM 3278 C CA . ARG B 1 195 ? -37.97600 14.82600 -10.97300 1.000 90.61535 367 ARG B CA 1
ATOM 3279 C C . ARG B 1 195 ? -37.65900 14.63100 -12.45200 1.000 86.50106 367 ARG B C 1
ATOM 3280 O O . ARG B 1 195 ? -36.76700 15.28200 -12.99800 1.000 84.84714 367 ARG B O 1
ATOM 3288 N N . ARG B 1 198 ? -35.41400 19.69000 -16.87400 1.000 118.73882 370 ARG B N 1
ATOM 3289 C CA . ARG B 1 198 ? -35.73600 18.81600 -17.99700 1.000 120.64663 370 ARG B CA 1
ATOM 3290 C C . ARG B 1 198 ? -36.60300 17.64400 -17.54200 1.000 122.49993 370 ARG B C 1
ATOM 3291 O O . ARG B 1 198 ? -36.39200 17.09200 -16.46000 1.000 121.25978 370 ARG B O 1
ATOM 3293 N N . PRO B 1 199 ? -37.58600 17.26800 -18.36700 1.000 119.14588 371 PRO B N 1
ATOM 3294 C CA . PRO B 1 199 ? -38.53800 16.22800 -17.95500 1.000 110.80063 371 PRO B CA 1
ATOM 3295 C C . PRO B 1 199 ? -38.19100 14.82400 -18.43500 1.000 93.37839 371 PRO B C 1
ATOM 3296 O O . PRO B 1 199 ? -38.74500 13.84800 -17.92100 1.000 94.11136 371 PRO B O 1
ATOM 3300 N N . HIS B 1 200 ? -37.29100 14.69800 -19.41200 1.000 78.07879 372 HIS B N 1
ATOM 3301 C CA . HIS B 1 200 ? -36.94500 13.38400 -19.95100 1.000 63.68749 372 HIS B CA 1
ATOM 3302 C C . HIS B 1 200 ? -35.54100 12.96600 -19.53000 1.000 59.41322 372 HIS B C 1
ATOM 3303 O O . HIS B 1 200 ? -34.68100 12.71100 -20.38000 1.000 54.77411 372 HIS B O 1
ATOM 3310 N N . MET B 1 201 ? -35.31200 12.86600 -18.21800 1.000 56.61803 373 MET B N 1
ATOM 3311 C CA . MET B 1 201 ? -33.95800 12.67100 -17.70600 1.000 58.69115 373 MET B CA 1
ATOM 3312 C C . MET B 1 201 ? -33.39000 11.30900 -18.08900 1.000 55.17363 373 MET B C 1
ATOM 3313 O O . MET B 1 201 ? -32.19400 11.19500 -18.38100 1.000 53.07598 373 MET B O 1
ATOM 3318 N N . PHE B 1 202 ? -34.22000 10.26600 -18.09100 1.000 52.30553 374 PHE B N 1
ATOM 3319 C CA . PHE B 1 202 ? -33.69200 8.91100 -18.25200 1.000 45.69693 374 PHE B CA 1
ATOM 3320 C C . PHE B 1 202 ? -32.97900 8.69800 -19.58400 1.000 45.16455 374 PHE B C 1
ATOM 3321 O O . PHE B 1 202 ? -31.82800 8.22500 -19.56700 1.000 37.46201 374 PHE B O 1
ATOM 3329 N N . PRO B 1 203 ? -33.56300 9.00800 -20.74800 1.000 42.76527 375 PRO B N 1
ATOM 3330 C CA . PRO B 1 203 ? -32.79700 8.81900 -21.99200 1.000 42.29177 375 PRO B CA 1
ATOM 3331 C C . PRO B 1 203 ? -31.58300 9.73000 -22.10000 1.000 44.35524 375 PRO B C 1
ATOM 3332 O O . PRO B 1 203 ? -30.58500 9.34100 -22.72100 1.000 43.72429 375 PRO B O 1
ATOM 3336 N N . LYS B 1 204 ? -31.62100 10.92100 -21.49300 1.000 41.47066 376 LYS B N 1
ATOM 3337 C CA . LYS B 1 204 ? -30.48200 11.83400 -21.58300 1.000 45.19532 376 LYS B CA 1
ATOM 3338 C C . LYS B 1 204 ? -29.29300 11.32300 -20.78100 1.000 44.41441 376 LYS B C 1
ATOM 3339 O O . LYS B 1 204 ? -28.13700 11.54000 -21.16300 1.000 45.91436 376 LYS B O 1
ATOM 3345 N N . MET B 1 205 ? -29.56400 10.64400 -19.66500 1.000 41.22206 377 MET B N 1
ATOM 3346 C CA . MET B 1 205 ? -28.47800 10.03800 -18.90400 1.000 36.59141 377 MET B CA 1
ATOM 3347 C C . MET B 1 205 ? -27.85700 8.86700 -19.65500 1.000 40.71917 377 MET B C 1
ATOM 3348 O O . MET B 1 205 ? -26.63100 8.68800 -19.63900 1.000 41.02909 377 MET B O 1
ATOM 3353 N N . LEU B 1 206 ? -28.68100 8.05000 -20.30900 1.000 44.31925 378 LEU B N 1
ATOM 3354 C CA . LEU B 1 206 ? -28.14100 6.95900 -21.11200 1.000 41.70721 378 LEU B CA 1
ATOM 3355 C C . LEU B 1 206 ? -27.29200 7.49400 -22.25900 1.000 43.68610 378 LEU B C 1
ATOM 3356 O O . LEU B 1 206 ? -26.25900 6.90600 -22.60400 1.000 37.05071 378 LEU B O 1
ATOM 3361 N N . MET B 1 207 ? -27.70400 8.61600 -22.85900 1.000 45.05146 379 MET B N 1
ATOM 3362 C CA . MET B 1 207 ? -26.89000 9.21600 -23.91100 1.000 40.84622 379 MET B CA 1
ATOM 3363 C C . MET B 1 207 ? -25.54100 9.68000 -23.37700 1.000 43.23631 379 MET B C 1
ATOM 3364 O O . MET B 1 207 ? -24.54500 9.65500 -24.11000 1.000 42.95028 379 MET B O 1
ATOM 3369 N N . LYS B 1 208 ? -25.48200 10.10200 -22.10700 1.000 32.31198 380 LYS B N 1
ATOM 3370 C CA . LYS B 1 208 ? -24.19800 10.46500 -21.51600 1.000 31.99210 380 LYS B CA 1
ATOM 3371 C C . LYS B 1 208 ? -23.26000 9.27000 -21.45100 1.000 35.36099 380 LYS B C 1
ATOM 3372 O O . LYS B 1 208 ? -22.03400 9.44200 -21.46500 1.000 32.20830 380 LYS B O 1
ATOM 3378 N N . ILE B 1 209 ? -23.81000 8.05400 -21.37500 1.000 36.48258 381 ILE B N 1
ATOM 3379 C CA . ILE B 1 209 ? -22.97300 6.86100 -21.42900 1.000 32.12182 381 ILE B CA 1
ATOM 3380 C C . ILE B 1 209 ? -22.34800 6.70800 -22.81100 1.000 36.44734 381 ILE B C 1
ATOM 3381 O O . ILE B 1 209 ? -21.18400 6.30600 -22.93700 1.000 40.82847 381 ILE B O 1
ATOM 3386 N N . THR B 1 210 ? -23.09800 7.03700 -23.86900 1.000 34.04194 382 THR B N 1
ATOM 3387 C CA . THR B 1 210 ? -22.52900 6.98900 -25.21600 1.000 33.09810 382 THR B CA 1
ATOM 3388 C C . THR B 1 210 ? -21.33500 7.93000 -25.33800 1.000 35.12936 382 THR B C 1
ATOM 3389 O O . THR B 1 210 ? -20.31200 7.57100 -25.93300 1.000 36.50356 382 THR B O 1
ATOM 3393 N N . ASP B 1 211 ? -21.44300 9.13900 -24.77800 1.000 35.46005 383 ASP B N 1
ATOM 3394 C CA . ASP B 1 211 ? -20.30600 10.05700 -24.77800 1.000 34.57967 383 ASP B CA 1
ATOM 3395 C C . ASP B 1 211 ? -19.13100 9.46300 -24.01500 1.000 38.94514 383 ASP B C 1
ATOM 3396 O O . ASP B 1 211 ? -17.98400 9.52100 -24.47200 1.000 39.53795 383 ASP B O 1
ATOM 3401 N N . LEU B 1 212 ? -19.36700 8.91300 -22.85300 1.000 43.05964 384 LEU B N 1
ATOM 3402 C CA . LEU B 1 212 ? -18.32400 8.36500 -22.05000 1.000 41.64915 384 LEU B CA 1
ATOM 3403 C C . LEU B 1 212 ? -17.57000 7.27900 -22.72600 1.000 37.53114 384 LEU B C 1
ATOM 3404 O O . LEU B 1 212 ? -16.37300 7.27900 -22.75400 1.000 40.44383 384 LEU B O 1
ATOM 3409 N N . ARG B 1 213 ? -18.30000 6.35000 -23.28100 1.000 41.55490 385 ARG B N 1
ATOM 3410 C CA . ARG B 1 213 ? -17.68700 5.25900 -23.95700 1.000 36.21992 385 ARG B CA 1
ATOM 3411 C C . ARG B 1 213 ? -16.85900 5.70300 -25.11700 1.000 42.56674 385 ARG B C 1
ATOM 3412 O O . ARG B 1 213 ? -15.85600 5.14700 -25.39000 1.000 43.96573 385 ARG B O 1
ATOM 3420 N N . SER B 1 214 ? -17.29000 6.73700 -25.79100 1.000 42.03486 386 SER B N 1
ATOM 3421 C CA . SER B 1 214 ? -16.55300 7.26600 -26.89900 1.000 38.09942 386 SER B CA 1
ATOM 3422 C C . SER B 1 214 ? -15.27500 7.89900 -26.41200 1.000 35.60814 386 SER B C 1
ATOM 3423 O O . SER B 1 214 ? -14.27000 7.76500 -26.99400 1.000 34.21291 386 SER B O 1
ATOM 3426 N N . ILE B 1 215 ? -15.35500 8.60200 -25.31000 1.000 32.52575 387 ILE B N 1
ATOM 3427 C CA . ILE B 1 215 ? -14.19000 9.23800 -24.70200 1.000 33.94117 387 ILE B CA 1
ATOM 3428 C C . ILE B 1 215 ? -13.18800 8.19500 -24.21800 1.000 34.97304 387 ILE B C 1
ATOM 3429 O O . ILE B 1 215 ? -11.97300 8.34500 -24.40900 1.000 36.40704 387 ILE B O 1
ATOM 3434 N N . SER B 1 216 ? -13.67400 7.12200 -23.59200 1.000 35.74538 388 SER B N 1
ATOM 3435 C CA . SER B 1 216 ? -12.76300 6.12500 -23.03700 1.000 41.84886 388 SER B CA 1
ATOM 3436 C C . SER B 1 216 ? -12.09700 5.29100 -24.12600 1.000 36.79395 388 SER B C 1
ATOM 3437 O O . SER B 1 216 ? -10.97700 4.80600 -23.93100 1.000 35.44831 388 SER B O 1
ATOM 3440 N N . ALA B 1 217 ? -12.75900 5.10700 -25.27100 1.000 33.02137 389 ALA B N 1
ATOM 3441 C CA . ALA B 1 217 ? -12.08700 4.46600 -26.39600 1.000 34.01277 389 ALA B CA 1
ATOM 3442 C C . ALA B 1 217 ? -10.92600 5.32100 -26.88200 1.000 37.58718 389 ALA B C 1
ATOM 3443 O O . ALA B 1 217 ? -9.84300 4.80600 -27.18400 1.000 35.63559 389 ALA B O 1
ATOM 3445 N N . LYS B 1 218 ? -11.12800 6.63700 -26.95100 1.000 40.61672 390 LYS B N 1
ATOM 3446 C CA . LYS B 1 218 ? -10.02100 7.52400 -27.28100 1.000 48.63733 390 LYS B CA 1
ATOM 3447 C C . LYS B 1 218 ? -8.97900 7.53900 -26.17200 1.000 42.60246 390 LYS B C 1
ATOM 3448 O O . LYS B 1 218 ? -7.79500 7.76800 -26.43800 1.000 43.94996 390 LYS B O 1
ATOM 3454 N N . GLY B 1 219 ? -9.39900 7.29000 -24.93200 1.000 36.61694 391 GLY B N 1
ATOM 3455 C CA . GLY B 1 219 ? -8.44000 7.16000 -23.85000 1.000 38.95158 391 GLY B CA 1
ATOM 3456 C C . GLY B 1 219 ? -7.54100 5.95000 -24.01300 1.000 36.70210 391 GLY B C 1
ATOM 3457 O O . GLY B 1 219 ? -6.35600 5.99600 -23.67600 1.000 37.96337 391 GLY B O 1
ATOM 3458 N N . ALA B 1 220 ? -8.09100 4.85100 -24.53600 1.000 38.72163 392 ALA B N 1
ATOM 3459 C CA . ALA B 1 220 ? -7.27900 3.66000 -24.75200 1.000 36.31566 392 ALA B CA 1
ATOM 3460 C C . ALA B 1 220 ? -6.16600 3.93300 -25.75200 1.000 43.87559 392 ALA B C 1
ATOM 3461 O O . ALA B 1 220 ? -5.05700 3.40300 -25.61700 1.000 51.98803 392 ALA B O 1
ATOM 3463 N N . GLU B 1 221 ? -6.44000 4.76300 -26.76200 1.000 47.43453 393 GLU B N 1
ATOM 3464 C CA . GLU B 1 221 ? -5.38800 5.16400 -27.68900 1.000 48.63091 393 GLU B CA 1
ATOM 3465 C C . GLU B 1 221 ? -4.36400 6.06000 -27.00200 1.000 43.66781 393 GLU B C 1
ATOM 3466 O O . GLU B 1 221 ? -3.15800 5.92400 -27.23600 1.000 56.85852 393 GLU B O 1
ATOM 3472 N N . ARG B 1 222 ? -4.82300 6.97600 -26.14600 1.000 35.30873 394 ARG B N 1
ATOM 3473 C CA . ARG B 1 222 ? -3.89900 7.86700 -25.44800 1.000 44.58008 394 ARG B CA 1
ATOM 3474 C C . ARG B 1 222 ? -2.93700 7.09500 -24.55400 1.000 47.72054 394 ARG B C 1
ATOM 3475 O O . ARG B 1 222 ? -1.79200 7.52100 -24.36200 1.000 48.57095 394 ARG B O 1
ATOM 3483 N N . VAL B 1 223 ? -3.38100 5.96100 -24.00500 1.000 40.38671 395 VAL B N 1
ATOM 3484 C CA . VAL B 1 223 ? -2.51000 5.13200 -23.17700 1.000 45.65897 395 VAL B CA 1
ATOM 3485 C C . VAL B 1 223 ? -1.28700 4.68000 -23.96900 1.000 54.43199 395 VAL B C 1
ATOM 3486 O O . VAL B 1 223 ? -0.16100 4.68500 -23.45900 1.000 58.05492 395 VAL B O 1
ATOM 3490 N N . ILE B 1 224 ? -1.48500 4.29600 -25.23100 1.000 53.65648 396 ILE B N 1
ATOM 3491 C CA . ILE B 1 224 ? -0.36500 3.82000 -26.03700 1.000 62.62352 396 ILE B CA 1
ATOM 3492 C C . ILE B 1 224 ? 0.61800 4.95200 -26.30800 1.000 56.43843 396 ILE B C 1
ATOM 3493 O O . ILE B 1 224 ? 1.83800 4.76700 -26.21700 1.000 55.93632 396 ILE B O 1
ATOM 3498 N N . THR B 1 225 ? 0.10600 6.13900 -26.64100 1.000 54.00882 397 THR B N 1
ATOM 3499 C CA . THR B 1 225 ? 0.98100 7.29100 -26.82900 1.000 53.56900 397 THR B CA 1
ATOM 3500 C C . THR B 1 225 ? 1.68800 7.67200 -25.53300 1.000 55.44935 397 THR B C 1
ATOM 3501 O O . THR B 1 225 ? 2.80600 8.20100 -25.56700 1.000 63.02564 397 THR B O 1
ATOM 3505 N N . LEU B 1 226 ? 1.06500 7.39200 -24.38400 1.000 52.10894 398 LEU B N 1
ATOM 3506 C CA . LEU B 1 226 ? 1.63800 7.80800 -23.10700 1.000 53.15286 398 LEU B CA 1
ATOM 3507 C C . LEU B 1 226 ? 2.87700 6.99500 -22.75900 1.000 57.26119 398 LEU B C 1
ATOM 3508 O O . LEU B 1 226 ? 3.86700 7.54600 -22.26500 1.000 60.29081 398 LEU B O 1
ATOM 3513 N N . LYS B 1 227 ? 2.80900 5.71600 -23.07400 1.000 53.80815 399 LYS B N 1
ATOM 3514 C CA . LYS B 1 227 ? 3.87600 4.77600 -22.87500 1.000 57.25664 399 LYS B CA 1
ATOM 3515 C C . LYS B 1 227 ? 5.14000 5.19100 -23.59000 1.000 64.13531 399 LYS B C 1
ATOM 3516 O O . LYS B 1 227 ? 6.19600 4.85800 -23.17900 1.000 64.98618 399 LYS B O 1
ATOM 3522 N N . MET B 1 228 ? 5.02000 5.92400 -24.67200 1.000 70.34684 400 MET B N 1
ATOM 3523 C CA . MET B 1 228 ? 6.18300 6.45800 -25.37000 1.000 78.11713 400 MET B CA 1
ATOM 3524 C C . MET B 1 228 ? 6.75300 7.67500 -24.64700 1.000 81.29801 400 MET B C 1
ATOM 3525 O O . MET B 1 228 ? 7.97600 7.85500 -24.59800 1.000 91.30320 400 MET B O 1
ATOM 3530 N N . GLU B 1 229 ? 5.88900 8.49600 -24.04800 1.000 73.13986 401 GLU B N 1
ATOM 3531 C CA . GLU B 1 229 ? 6.30400 9.77500 -23.48700 1.000 69.86970 401 GLU B CA 1
ATOM 3532 C C . GLU B 1 229 ? 6.69700 9.70800 -22.01500 1.000 63.47378 401 GLU B C 1
ATOM 3533 O O . GLU B 1 229 ? 7.46800 10.56300 -21.56100 1.000 59.20693 401 GLU B O 1
ATOM 3539 N N . ILE B 1 230 ? 6.19300 8.73600 -21.25900 1.000 61.08220 402 ILE B N 1
ATOM 3540 C CA . ILE B 1 230 ? 6.47700 8.66300 -19.82700 1.000 57.32591 402 ILE B CA 1
ATOM 3541 C C . ILE B 1 230 ? 7.91300 8.19200 -19.63200 1.000 63.12988 402 ILE B C 1
ATOM 3542 O O . ILE B 1 230 ? 8.46300 7.51700 -20.51300 1.000 62.45712 402 ILE B O 1
ATOM 3547 N N . PRO B 1 231 ? 8.56100 8.53100 -18.51000 1.000 76.56334 403 PRO B N 1
ATOM 3548 C CA . PRO B 1 231 ? 9.95000 8.10100 -18.30100 1.000 86.46418 403 PRO B CA 1
ATOM 3549 C C . PRO B 1 231 ? 10.10600 6.58900 -18.32200 1.000 88.92792 403 PRO B C 1
ATOM 3550 O O . PRO B 1 231 ? 10.60400 6.02500 -19.30100 1.000 101.46920 403 PRO B O 1
ATOM 3554 N N . GLY B 1 232 ? 9.67700 5.92100 -17.25500 1.000 76.47638 404 GLY B N 1
ATOM 3555 C CA . GLY B 1 232 ? 9.84900 4.48500 -17.15700 1.000 75.00485 404 GLY B CA 1
ATOM 3556 C C . GLY B 1 232 ? 8.70100 3.69300 -17.74500 1.000 67.22213 404 GLY B C 1
ATOM 3557 O O . GLY B 1 232 ? 8.40100 3.80100 -18.93800 1.000 63.34455 404 GLY B O 1
ATOM 3558 N N . SER B 1 233 ? 8.04900 2.88800 -16.91500 1.000 56.56522 405 SER B N 1
ATOM 3559 C CA . SER B 1 233 ? 6.94000 2.05900 -17.35500 1.000 56.37697 405 SER B CA 1
ATOM 3560 C C . SER B 1 233 ? 5.66900 2.42100 -16.59800 1.000 56.47973 405 SER B C 1
ATOM 3561 O O . SER B 1 233 ? 5.69000 3.14900 -15.60300 1.000 64.25785 405 SER B O 1
ATOM 3564 N N . MET B 1 234 ? 4.55000 1.91400 -17.10700 1.000 52.51766 406 MET B N 1
ATOM 3565 C CA . MET B 1 234 ? 3.26800 2.11100 -16.45400 1.000 47.81873 406 MET B CA 1
ATOM 3566 C C . MET B 1 234 ? 3.19000 1.25500 -15.19100 1.000 49.18974 406 MET B C 1
ATOM 3567 O O . MET B 1 234 ? 3.76200 0.16300 -15.14000 1.000 55.02478 406 MET B O 1
ATOM 3572 N N . PRO B 1 235 ? 2.51000 1.73900 -14.15200 1.000 47.55571 407 PRO B N 1
ATOM 3573 C CA . PRO B 1 235 ? 2.31700 0.92900 -12.94500 1.000 45.00435 407 PRO B CA 1
ATOM 3574 C C . PRO B 1 235 ? 1.73700 -0.42900 -13.29200 1.000 49.81112 407 PRO B C 1
ATOM 3575 O O . PRO B 1 235 ? 0.96700 -0.55500 -14.25600 1.000 46.67871 407 PRO B O 1
ATOM 3579 N N . PRO B 1 236 ? 2.09000 -1.47100 -12.53100 1.000 47.83311 408 PRO B N 1
ATOM 3580 C CA . PRO B 1 236 ? 1.71100 -2.83600 -12.93700 1.000 38.94258 408 PRO B CA 1
ATOM 3581 C C . PRO B 1 236 ? 0.21600 -3.04700 -13.09400 1.000 36.86696 408 PRO B C 1
ATOM 3582 O O . PRO B 1 236 ? -0.20300 -3.78700 -13.99100 1.000 49.59899 408 PRO B O 1
ATOM 3586 N N . LEU B 1 237 ? -0.60700 -2.42400 -12.25100 1.000 36.12487 409 LEU B N 1
ATOM 3587 C CA . LEU B 1 237 ? -2.04500 -2.66100 -12.33600 1.000 33.77706 409 LEU B CA 1
ATOM 3588 C C . LEU B 1 237 ? -2.65500 -1.96600 -13.54600 1.000 41.84300 409 LEU B C 1
ATOM 3589 O O . LEU B 1 237 ? -3.52500 -2.53400 -14.21700 1.000 43.23300 409 LEU B O 1
ATOM 3594 N N . ILE B 1 238 ? -2.22500 -0.73500 -13.83600 1.000 34.72896 410 ILE B N 1
ATOM 3595 C CA . ILE B 1 238 ? -2.74400 -0.03200 -15.00700 1.000 42.98853 410 ILE B CA 1
ATOM 3596 C C . ILE B 1 238 ? -2.35200 -0.76700 -16.28200 1.000 45.33181 410 ILE B C 1
ATOM 3597 O O . ILE B 1 238 ? -3.18900 -1.01600 -17.16000 1.000 43.71482 410 ILE B O 1
ATOM 3602 N N . GLN B 1 239 ? -1.06800 -1.12000 -16.40200 1.000 41.99237 411 GLN B N 1
ATOM 3603 C CA . GLN B 1 239 ? -0.60900 -1.91500 -17.53500 1.000 47.68029 411 GLN B CA 1
ATOM 3604 C C . GLN B 1 239 ? -1.40400 -3.20400 -17.65900 1.000 51.64267 411 GLN B C 1
ATOM 3605 O O . GLN B 1 239 ? -1.65800 -3.68300 -18.77000 1.000 60.89870 411 GLN B O 1
ATOM 3611 N N . GLU B 1 240 ? -1.82500 -3.76200 -16.52800 1.000 48.26323 412 GLU B N 1
ATOM 3612 C CA . GLU B 1 240 ? -2.61700 -4.98400 -16.53100 1.000 46.93372 412 GLU B CA 1
ATOM 3613 C C . GLU B 1 240 ? -4.04300 -4.71800 -17.00400 1.000 46.59458 412 GLU B C 1
ATOM 3614 O O . GLU B 1 240 ? -4.57800 -5.46000 -17.83600 1.000 46.88691 412 GLU B O 1
ATOM 3616 N N . MET B 1 241 ? -4.67200 -3.65600 -16.48700 1.000 45.62012 413 MET B N 1
ATOM 3617 C CA . MET B 1 241 ? -6.05000 -3.33700 -16.85700 1.000 48.77167 413 MET B CA 1
ATOM 3618 C C . MET B 1 241 ? -6.15800 -2.91400 -18.31700 1.000 54.06536 413 MET B C 1
ATOM 3619 O O . MET B 1 241 ? -7.16200 -3.20000 -18.97900 1.000 56.02806 413 MET B O 1
ATOM 3624 N N . LEU B 1 242 ? -5.15100 -2.21600 -18.82700 1.000 55.29882 414 LEU B N 1
ATOM 3625 C CA . LEU B 1 242 ? -5.18100 -1.62200 -20.16000 1.000 53.51288 414 LEU B CA 1
ATOM 3626 C C . LEU B 1 242 ? -4.13000 -2.32700 -21.01400 1.000 60.89282 414 LEU B C 1
ATOM 3627 O O . LEU B 1 242 ? -2.98800 -1.87900 -21.12400 1.000 62.08929 414 LEU B O 1
ATOM 3632 N N . GLU B 1 243 ? -4.52800 -3.44400 -21.61600 1.000 75.34904 415 GLU B N 1
ATOM 3633 C CA . GLU B 1 243 ? -3.63500 -4.22600 -22.45400 1.000 89.11895 415 GLU B CA 1
ATOM 3634 C C . GLU B 1 243 ? -4.45800 -4.95900 -23.50000 1.000 102.96427 415 GLU B C 1
ATOM 3635 O O . GLU B 1 243 ? -5.64000 -5.24500 -23.29100 1.000 113.45687 415 GLU B O 1
ATOM 3637 N N . ASN B 1 244 ? -3.82300 -5.25400 -24.63000 1.000 104.88005 416 ASN B N 1
ATOM 3638 C CA . ASN B 1 244 ? -4.46900 -6.01300 -25.69400 1.000 103.48733 416 ASN B CA 1
ATOM 3639 C C . ASN B 1 244 ? -3.76100 -7.34700 -25.90100 1.000 100.76280 416 ASN B C 1
ATOM 3640 O O . ASN B 1 244 ? -2.65400 -7.55400 -25.40600 1.000 96.95404 416 ASN B O 1
ATOM 3642 N N . HIS C 2 2 ? -15.63600 19.11800 -45.72800 1.000 115.29624 687 HIS C N 1
ATOM 3643 C CA . HIS C 2 2 ? -15.65100 20.57400 -45.84800 1.000 113.79954 687 HIS C CA 1
ATOM 3644 C C . HIS C 2 2 ? -15.96900 21.01100 -47.28100 1.000 101.33840 687 HIS C C 1
ATOM 3645 O O . HIS C 2 2 ? -17.12000 21.30600 -47.57700 1.000 100.60349 687 HIS C O 1
ATOM 3652 N N . LYS C 2 3 ? -14.93300 21.10900 -48.12200 1.000 91.08468 688 LYS C N 1
ATOM 3653 C CA . LYS C 2 3 ? -15.13300 21.58100 -49.49200 1.000 79.74167 688 LYS C CA 1
ATOM 3654 C C . LYS C 2 3 ? -16.27100 20.82200 -50.17300 1.000 73.24717 688 LYS C C 1
ATOM 3655 O O . LYS C 2 3 ? -17.27500 21.41500 -50.58200 1.000 66.22425 688 LYS C O 1
ATOM 3661 N N . ILE C 2 4 ? -16.11000 19.51100 -50.35900 1.000 62.53363 689 ILE C N 1
ATOM 3662 C CA . ILE C 2 4 ? -17.15400 18.73700 -51.02000 1.000 58.13536 689 ILE C CA 1
ATOM 3663 C C . ILE C 2 4 ? -18.41100 18.70000 -50.15900 1.000 55.45535 689 ILE C C 1
ATOM 3664 O O . ILE C 2 4 ? -19.53200 18.76400 -50.67400 1.000 53.92101 689 ILE C O 1
ATOM 3669 N N . LEU C 2 5 ? -18.20000 18.53900 -48.87600 1.000 56.44651 690 LEU C N 1
ATOM 3670 C CA . LEU C 2 5 ? -19.26100 18.41500 -47.92300 1.000 52.95636 690 LEU C CA 1
ATOM 3671 C C . LEU C 2 5 ? -20.19200 19.54000 -47.94700 1.000 54.56302 690 LEU C C 1
ATOM 3672 O O . LEU C 2 5 ? -21.35000 19.39500 -47.83500 1.000 56.87693 690 LEU C O 1
ATOM 3677 N N . HIS C 2 6 ? -19.63400 20.69100 -48.11400 1.000 59.05361 691 HIS C N 1
ATOM 3678 C CA . HIS C 2 6 ? -20.34700 21.91000 -48.20800 1.000 70.02978 691 HIS C CA 1
ATOM 3679 C C . HIS C 2 6 ? -21.37400 22.02400 -49.32400 1.000 70.41436 691 HIS C C 1
ATOM 3680 O O . HIS C 2 6 ? -22.48000 22.44300 -49.14800 1.000 70.72606 691 HIS C O 1
ATOM 3687 N N . ARG C 2 7 ? -20.95900 21.66100 -50.50100 1.000 67.93324 692 ARG C N 1
ATOM 3688 C CA . ARG C 2 7 ? -21.80200 21.70800 -51.64600 1.000 66.45178 692 ARG C CA 1
ATOM 3689 C C . ARG C 2 7 ? -22.88600 20.70000 -51.58400 1.000 63.84520 692 ARG C C 1
ATOM 3690 O O . ARG C 2 7 ? -23.93600 20.92500 -52.12800 1.000 68.74599 692 ARG C O 1
ATOM 3698 N N . LEU C 2 8 ? -22.64300 19.59500 -50.90400 1.000 52.48604 693 LEU C N 1
ATOM 3699 C CA . LEU C 2 8 ? -23.64500 18.59300 -50.75800 1.000 48.92243 693 LEU C CA 1
ATOM 3700 C C . LEU C 2 8 ? -24.74700 19.12000 -49.90600 1.000 56.20530 693 LEU C C 1
ATOM 3701 O O . LEU C 2 8 ? -25.85700 18.73300 -50.07100 1.000 60.96924 693 LEU C O 1
ATOM 3706 N N . LEU C 2 9 ? -24.43000 20.01000 -48.98200 1.000 57.33947 694 LEU C N 1
ATOM 3707 C CA . LEU C 2 9 ? -25.44100 20.60900 -48.11700 1.000 61.80232 694 LEU C CA 1
ATOM 3708 C C . LEU C 2 9 ? -26.15100 21.78000 -48.78800 1.000 71.33954 694 LEU C C 1
ATOM 3709 O O . LEU C 2 9 ? -27.34200 21.99900 -48.54200 1.000 78.53472 694 LEU C O 1
ATOM 3714 N N . GLN C 2 10 ? -25.45200 22.53600 -49.62500 1.000 93.21201 695 GLN C N 1
ATOM 3715 C CA . GLN C 2 10 ? -26.06000 23.61900 -50.40100 1.000 98.03571 695 GLN C CA 1
ATOM 3716 C C . GLN C 2 10 ? -26.39800 23.15300 -51.80800 1.000 96.64509 695 GLN C C 1
ATOM 3717 O O . GLN C 2 10 ? -26.05200 23.79500 -52.79700 1.000 101.26597 695 GLN C O 1
ATOM 3723 N N . ASP C 2 11 ? -27.08300 22.02200 -51.90900 1.000 100.18393 696 ASP C N 1
ATOM 3724 C CA . ASP C 2 11 ? -27.33700 21.38400 -53.19300 1.000 107.13971 696 ASP C CA 1
ATOM 3725 C C . ASP C 2 11 ? -28.72500 21.80400 -53.66000 1.000 116.19456 696 ASP C C 1
ATOM 3726 O O . ASP C 2 11 ? -29.73500 21.25800 -53.21100 1.000 115.52174 696 ASP C O 1
ATOM 3731 N N . SER C 2 12 ? -28.77700 22.79200 -54.55300 1.000 126.81259 697 SER C N 1
ATOM 3732 C CA . SER C 2 12 ? -29.95200 22.93600 -55.40200 1.000 133.63997 697 SER C CA 1
ATOM 3733 C C . SER C 2 12 ? -29.75600 21.54400 -55.99300 1.000 124.18620 697 SER C C 1
ATOM 3734 O O . SER C 2 12 ? -28.79900 21.29800 -56.74000 1.000 127.04488 697 SER C O 1
ATOM 3736 N N . SER C 2 13 ? -30.67400 20.64100 -55.64400 1.000 116.23517 698 SER C N 1
ATOM 3737 C CA . SER C 2 13 ? -30.28300 19.27000 -55.92200 1.000 97.02162 698 SER C CA 1
ATOM 3738 C C . SER C 2 13 ? -30.84300 18.79400 -57.25300 1.000 88.64970 698 SER C C 1
ATOM 3739 O O . SER C 2 13 ? -31.97500 19.10800 -57.64300 1.000 98.88172 698 SER C O 1
ATOM 3741 N N . SER C 2 14 ? -30.03600 17.99300 -57.91000 1.000 73.35128 699 SER C N 1
ATOM 3742 C CA . SER C 2 14 ? -29.99500 17.77500 -59.33700 1.000 62.58417 699 SER C CA 1
ATOM 3743 C C . SER C 2 14 ? -29.09300 16.57800 -59.54100 1.000 53.42886 699 SER C C 1
ATOM 3744 O O . SER C 2 14 ? -28.01000 16.52300 -58.95400 1.000 59.48287 699 SER C O 1
ATOM 3747 N N . PRO C 2 15 ? -29.51800 15.59300 -60.32200 1.000 52.26625 700 PRO C N 1
ATOM 3748 C CA . PRO C 2 15 ? -28.62900 14.45700 -60.58800 1.000 31.39035 700 PRO C CA 1
ATOM 3749 C C . PRO C 2 15 ? -27.33400 14.84300 -61.28000 1.000 51.91680 700 PRO C C 1
ATOM 3750 O O . PRO C 2 15 ? -26.32700 14.14300 -61.11400 1.000 48.59019 700 PRO C O 1
ATOM 3754 N N . VAL C 2 16 ? -27.31800 15.95100 -61.97600 1.000 48.65941 701 VAL C N 1
ATOM 3755 C CA . VAL C 2 16 ? -26.09700 16.39500 -62.58200 1.000 46.74155 701 VAL C CA 1
ATOM 3756 C C . VAL C 2 16 ? -25.15500 16.95700 -61.55000 1.000 46.65354 701 VAL C C 1
ATOM 3757 O O . VAL C 2 16 ? -24.01200 16.65300 -61.57100 1.000 45.42885 701 VAL C O 1
ATOM 3761 N N . ASP C 2 17 ? -25.65200 17.76300 -60.63900 1.000 48.16387 702 ASP C N 1
ATOM 3762 C CA . ASP C 2 17 ? -24.81300 18.29800 -59.58000 1.000 55.82332 702 ASP C CA 1
ATOM 3763 C C . ASP C 2 17 ? -24.27800 17.17400 -58.73500 1.000 49.49024 702 ASP C C 1
ATOM 3764 O O . ASP C 2 17 ? -23.15600 17.15800 -58.34100 1.000 46.79378 702 ASP C O 1
ATOM 3769 N N . LEU C 2 18 ? -25.13700 16.23300 -58.45300 1.000 44.89025 703 LEU C N 1
ATOM 3770 C CA . LEU C 2 18 ? -24.77900 15.12000 -57.63300 1.000 45.17833 703 LEU C CA 1
ATOM 3771 C C . LEU C 2 18 ? -23.73300 14.24800 -58.23500 1.000 46.24385 703 LEU C C 1
ATOM 3772 O O . LEU C 2 18 ? -22.84300 13.79800 -57.55200 1.000 48.57094 703 LEU C O 1
ATOM 3777 N N . ALA C 2 19 ? -23.85300 14.00800 -59.52200 1.000 32.79182 704 ALA C N 1
ATOM 3778 C CA . ALA C 2 19 ? -22.85900 13.23000 -60.25300 1.000 34.07329 704 ALA C CA 1
ATOM 3779 C C . ALA C 2 19 ? -21.49500 13.90300 -60.20600 1.000 52.74814 704 ALA C C 1
ATOM 3780 O O . ALA C 2 19 ? -20.46600 13.23100 -60.06300 1.000 55.32827 704 ALA C O 1
ATOM 3782 N N . LYS C 2 20 ? -21.46800 15.23300 -60.32300 1.000 35.89050 705 LYS C N 1
ATOM 3783 C CA . LYS C 2 20 ? -20.20800 15.96700 -60.25400 1.000 43.19363 705 LYS C CA 1
ATOM 3784 C C . LYS C 2 20 ? -19.57200 15.84200 -58.87300 1.000 40.55716 705 LYS C C 1
ATOM 3785 O O . LYS C 2 20 ? -18.37300 15.56900 -58.75400 1.000 42.47891 705 LYS C O 1
ATOM 3791 N N . LEU C 2 21 ? -20.36500 16.04000 -57.81600 1.000 44.90438 706 LEU C N 1
ATOM 3792 C CA . LEU C 2 21 ? -19.82900 15.93800 -56.46100 1.000 50.07468 706 LEU C CA 1
ATOM 3793 C C . LEU C 2 21 ? -19.39100 14.51700 -56.13200 1.000 46.64969 706 LEU C C 1
ATOM 3794 O O . LEU C 2 21 ? -18.43200 14.32800 -55.37600 1.000 47.89202 706 LEU C O 1
ATOM 3799 N N . THR C 2 22 ? -20.07000 13.51100 -56.69000 1.000 45.24816 707 THR C N 1
ATOM 3800 C CA . THR C 2 22 ? -19.68300 12.12600 -56.44000 1.000 42.22478 707 THR C CA 1
ATOM 3801 C C . THR C 2 22 ? -18.31500 11.82000 -57.03700 1.000 44.57095 707 THR C C 1
ATOM 3802 O O . THR C 2 22 ? -17.48100 11.17200 -56.39300 1.000 46.11754 707 THR C O 1
ATOM 3806 N N . ALA C 2 23 ? -18.06400 12.28500 -58.26200 1.000 37.76545 708 ALA C N 1
ATOM 3807 C CA . ALA C 2 23 ? -16.75700 12.07500 -58.87500 1.000 41.07280 708 ALA C CA 1
ATOM 3808 C C . ALA C 2 23 ? -15.66200 12.80600 -58.11000 1.000 52.46381 708 ALA C C 1
ATOM 3809 O O . ALA C 2 23 ? -14.57000 12.26300 -57.90500 1.000 61.96449 708 ALA C O 1
ATOM 3811 N N . GLU C 2 24 ? -15.93000 14.04800 -57.69300 1.000 44.08116 709 GLU C N 1
ATOM 3812 C CA . GLU C 2 24 ? -14.98300 14.75800 -56.84100 1.000 52.56345 709 GLU C CA 1
ATOM 3813 C C . GLU C 2 24 ? -14.77700 14.02500 -55.52100 1.000 47.16701 709 GLU C C 1
ATOM 3814 O O . GLU C 2 24 ? -13.64400 13.90000 -55.04200 1.000 47.33767 709 GLU C O 1
ATOM 3820 N N . ALA C 2 25 ? -15.86400 13.53900 -54.91500 1.000 41.83194 710 ALA C N 1
ATOM 3821 C CA . ALA C 2 25 ? -15.74700 12.78600 -53.67000 1.000 44.09519 710 ALA C CA 1
ATOM 3822 C C . ALA C 2 25 ? -14.93300 11.51600 -53.87100 1.000 47.68232 710 ALA C C 1
ATOM 3823 O O . ALA C 2 25 ? -14.15600 11.12100 -52.99400 1.000 41.27729 710 ALA C O 1
ATOM 3825 N N . THR C 2 26 ? -15.09400 10.87200 -55.02900 1.000 49.09283 711 THR C N 1
ATOM 3826 C CA . THR C 2 26 ? -14.37000 9.63900 -55.32000 1.000 52.45507 711 THR C CA 1
ATOM 3827 C C . THR C 2 26 ? -12.89700 9.91800 -55.59700 1.000 59.86403 711 THR C C 1
ATOM 3828 O O . THR C 2 26 ? -12.01400 9.24300 -55.05600 1.000 61.51314 711 THR C O 1
ATOM 3832 N N . GLY C 2 27 ? -12.61500 10.90600 -56.44100 1.000 62.92783 712 GLY C N 1
ATOM 3833 C CA . GLY C 2 27 ? -11.25000 11.23400 -56.80500 1.000 67.95982 712 GLY C CA 1
ATOM 3834 C C . GLY C 2 27 ? -10.91400 10.88500 -58.24300 1.000 70.33296 712 GLY C C 1
ATOM 3835 O O . GLY C 2 27 ? -11.46800 9.94200 -58.81100 1.000 67.24087 712 GLY C O 1
ATOM 3836 N N . HIS D 2 2 ? -5.17300 -9.61500 -14.63200 1.000 96.92675 687 HIS D N 1
ATOM 3837 C CA . HIS D 2 2 ? -4.26900 -10.75200 -14.74300 1.000 98.49070 687 HIS D CA 1
ATOM 3838 C C . HIS D 2 2 ? -3.77500 -11.20900 -13.37700 1.000 99.04496 687 HIS D C 1
ATOM 3839 O O . HIS D 2 2 ? -4.45100 -11.97800 -12.69700 1.000 111.45064 687 HIS D O 1
ATOM 3841 N N . LYS D 2 3 ? -2.59700 -10.73300 -12.97000 1.000 84.87763 688 LYS D N 1
ATOM 3842 C CA . LYS D 2 3 ? -1.97900 -11.26200 -11.75800 1.000 75.87512 688 LYS D CA 1
ATOM 3843 C C . LYS D 2 3 ? -2.41800 -10.52700 -10.49400 1.000 67.46881 688 LYS D C 1
ATOM 3844 O O . LYS D 2 3 ? -2.63800 -11.16700 -9.46100 1.000 70.32891 688 LYS D O 1
ATOM 3850 N N . ILE D 2 4 ? -2.56800 -9.20500 -10.54100 1.000 55.01423 689 ILE D N 1
ATOM 3851 C CA . ILE D 2 4 ? -3.01500 -8.47800 -9.35700 1.000 48.02725 689 ILE D CA 1
ATOM 3852 C C . ILE D 2 4 ? -4.53500 -8.34000 -9.30400 1.000 47.72167 689 ILE D C 1
ATOM 3853 O O . ILE D 2 4 ? -5.12100 -8.39400 -8.21500 1.000 48.38642 689 ILE D O 1
ATOM 3858 N N . LEU D 2 5 ? -5.19300 -8.16600 -10.45600 1.000 43.09574 690 LEU D N 1
ATOM 3859 C CA . LEU D 2 5 ? -6.65000 -8.08500 -10.46200 1.000 46.91413 690 LEU D CA 1
ATOM 3860 C C . LEU D 2 5 ? -7.27000 -9.36700 -9.93200 1.000 49.32328 690 LEU D C 1
ATOM 3861 O O . LEU D 2 5 ? -8.31500 -9.32800 -9.27200 1.000 51.77958 690 LEU D O 1
ATOM 3866 N N A HIS D 2 6 ? -6.63900 -10.51100 -10.20000 0.588 53.91887 691 HIS D N 1
ATOM 3867 N N B HIS D 2 6 ? -6.650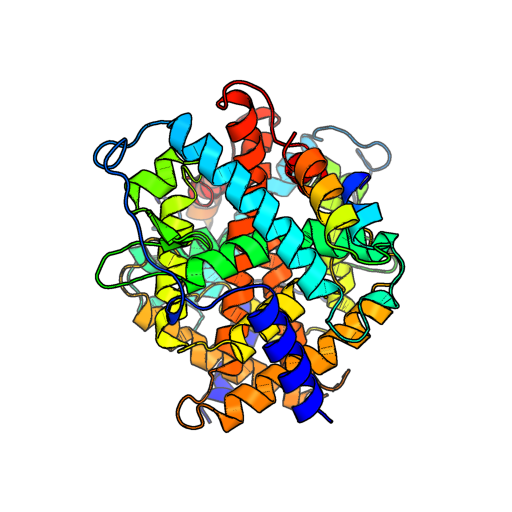00 -10.51200 -10.22900 0.412 53.41210 691 HIS D N 1
ATOM 3868 C CA A HIS D 2 6 ? -7.14300 -11.77700 -9.67900 0.588 55.49330 691 HIS D CA 1
ATOM 3869 C CA B HIS D 2 6 ? -7.11400 -11.78500 -9.68800 0.412 55.53326 691 HIS D CA 1
ATOM 3870 C C A HIS D 2 6 ? -7.12900 -11.78500 -8.15500 0.588 58.10981 691 HIS D C 1
ATOM 3871 C C B HIS D 2 6 ? -7.13600 -11.75100 -8.16500 0.412 57.95554 691 HIS D C 1
ATOM 3872 O O A HIS D 2 6 ? -8.11100 -12.17500 -7.51300 0.588 60.00550 691 HIS D O 1
ATOM 3873 O O B HIS D 2 6 ? -8.14900 -12.07700 -7.53500 0.412 59.88840 691 HIS D O 1
ATOM 3886 N N . ARG D 2 7 ? -6.01900 -11.34900 -7.55600 1.000 56.13416 692 ARG D N 1
ATOM 3887 C CA . ARG D 2 7 ? -5.92200 -11.36100 -6.10200 1.000 60.97396 692 ARG D CA 1
ATOM 3888 C C . ARG D 2 7 ? -6.79900 -10.29300 -5.46200 1.000 60.24132 692 ARG D C 1
ATOM 3889 O O . ARG D 2 7 ? -7.26400 -10.47900 -4.33500 1.000 66.65761 692 ARG D O 1
ATOM 3897 N N . LEU D 2 8 ? -7.04100 -9.17600 -6.15300 1.000 49.61351 693 LEU D N 1
ATOM 3898 C CA . LEU D 2 8 ? -7.95600 -8.17600 -5.61300 1.000 48.77646 693 LEU D CA 1
ATOM 3899 C C . LEU D 2 8 ? -9.40100 -8.65900 -5.64700 1.000 54.84243 693 LEU D C 1
ATOM 3900 O O . LEU D 2 8 ? -10.18000 -8.33500 -4.74400 1.000 55.20573 693 LEU D O 1
ATOM 3905 N N . LEU D 2 9 ? -9.74900 -9.48300 -6.60100 1.000 51.65333 694 LEU D N 1
ATOM 3906 C CA . LEU D 2 9 ? -11.08400 -10.00300 -6.67100 1.000 56.65610 694 LEU D CA 1
ATOM 3907 C C . LEU D 2 9 ? -11.31500 -11.21500 -5.76100 1.000 66.58570 694 LEU D C 1
ATOM 3908 O O . LEU D 2 9 ? -12.24300 -11.25000 -5.00300 1.000 66.79387 694 LEU D O 1
ATOM 3913 N N . GLN D 2 10 ? -10.45200 -12.20600 -5.86400 1.000 97.14532 695 GLN D N 1
ATOM 3914 C CA . GLN D 2 10 ? -10.57500 -13.42600 -5.08200 1.000 108.64740 695 GLN D CA 1
ATOM 3915 C C . GLN D 2 10 ? -9.81100 -13.17100 -3.81200 1.000 106.72087 695 GLN D C 1
ATOM 3916 O O . GLN D 2 10 ? -8.79100 -13.76100 -3.53800 1.000 108.36186 695 GLN D O 1
ATOM 3918 N N . ASP D 2 11 ? -10.32500 -12.25100 -3.04100 1.000 106.61096 696 ASP D N 1
ATOM 3919 C CA . ASP D 2 11 ? -9.62100 -11.78400 -1.85400 1.000 97.28282 696 ASP D CA 1
ATOM 3920 C C . ASP D 2 11 ? -10.51600 -11.90700 -0.63500 1.000 104.69464 696 ASP D C 1
ATOM 3921 O O . ASP D 2 11 ? -11.61200 -11.33700 -0.60500 1.000 95.79368 696 ASP D O 1
ATOM 3926 N N . SER D 2 12 ? -10.04600 -12.64300 0.36600 1.000 124.86901 697 SER D N 1
ATOM 3927 C CA . SER D 2 12 ? -10.57100 -12.49000 1.71500 1.000 138.13465 697 SER D CA 1
ATOM 3928 C C . SER D 2 12 ? -10.12400 -11.13400 2.24700 1.000 137.95655 697 SER D C 1
ATOM 3929 O O . SER D 2 12 ? -8.92600 -10.83100 2.25900 1.000 132.91478 697 SER D O 1
ATOM 3931 N N . SER D 2 13 ? -11.08300 -10.31100 2.66400 1.000 141.93670 69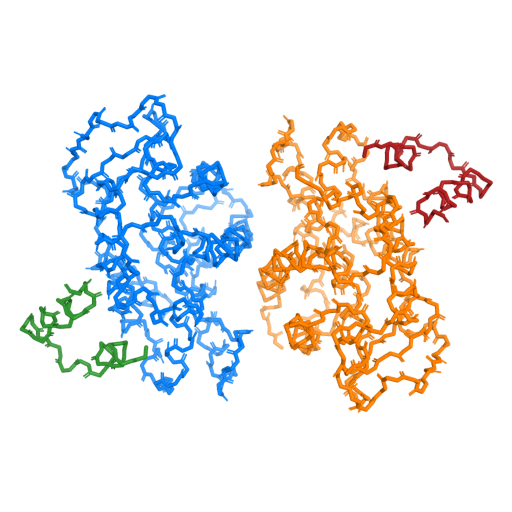8 SER D N 1
ATOM 3932 C CA . SER D 2 13 ? -10.78100 -8.93800 3.03600 1.000 132.73184 698 SER D CA 1
ATOM 3933 C C . SER D 2 13 ? -9.89000 -8.88400 4.27400 1.000 123.42673 698 SER D C 1
ATOM 3934 O O . SER D 2 13 ? -9.82300 -9.82300 5.07400 1.000 136.19722 698 SER D O 1
ATOM 3936 N N . SER D 2 14 ? -9.17100 -7.75000 4.40000 1.000 99.63787 699 SER D N 1
ATOM 3937 C CA . SER D 2 14 ? -8.23200 -7.40600 5.48900 1.000 83.03522 699 SER D CA 1
ATOM 3938 C C . SER D 2 14 ? -7.53600 -6.14500 5.07900 1.000 62.63822 699 SER D C 1
ATOM 3939 O O . SER D 2 14 ? -7.33800 -5.98400 3.94000 1.000 70.15985 699 SER D O 1
ATOM 3942 N N . PRO D 2 15 ? -7.12700 -5.27500 5.98300 1.000 60.38942 700 PRO D N 1
ATOM 3943 C CA . PRO D 2 15 ? -6.32500 -4.11300 5.57700 1.000 54.42726 700 PRO D CA 1
ATOM 3944 C C . PRO D 2 15 ? -4.88900 -4.48400 5.24000 1.000 52.74212 700 PRO D C 1
ATOM 3945 O O . PRO D 2 15 ? -4.23400 -3.78100 4.46400 1.000 45.53966 700 PRO D O 1
ATOM 3949 N N . VAL D 2 16 ? -4.39400 -5.58800 5.80900 1.000 48.30394 701 VAL D N 1
ATOM 3950 C CA . VAL D 2 16 ? -3.00800 -5.99200 5.58300 1.000 43.71643 701 VAL D CA 1
ATOM 3951 C C . VAL D 2 16 ? -2.83100 -6.57800 4.18800 1.000 43.63489 701 VAL D C 1
ATOM 3952 O O . VAL D 2 16 ? -1.84500 -6.28800 3.49900 1.000 41.27457 701 VAL D O 1
ATOM 3956 N N . ASP D 2 17 ? -3.76700 -7.42200 3.75300 1.000 48.01054 702 ASP D N 1
ATOM 3957 C CA A ASP D 2 17 ? -3.66500 -7.99600 2.41600 0.706 52.03275 702 ASP D CA 1
ATOM 3958 C CA B ASP D 2 17 ? -3.66700 -7.99700 2.41600 0.294 51.33742 702 ASP D CA 1
ATOM 3959 C C . ASP D 2 17 ? -3.89300 -6.93800 1.34400 1.000 48.47706 702 ASP D C 1
ATOM 3960 O O . ASP D 2 17 ? -3.21200 -6.93700 0.31100 1.000 50.52459 702 ASP D O 1
ATOM 3969 N N . LEU D 2 18 ? -4.84100 -6.02800 1.57100 1.000 35.69660 703 LEU D N 1
ATOM 3970 C CA . LEU D 2 18 ? -5.07600 -4.96000 0.60800 1.000 41.69638 703 LEU D CA 1
ATOM 3971 C C . LEU D 2 18 ? -3.88800 -4.01200 0.52800 1.000 43.82279 703 LEU D C 1
ATOM 3972 O O . LEU D 2 18 ? -3.57600 -3.50300 -0.55500 1.000 46.07890 703 LEU D O 1
ATOM 3977 N N . ALA D 2 19 ? -3.20700 -3.77500 1.65500 1.000 37.11585 704 ALA D N 1
ATOM 3978 C CA . ALA D 2 19 ? -2.02100 -2.92600 1.63600 1.000 33.42910 704 ALA D CA 1
ATOM 3979 C C . ALA D 2 19 ? -0.92000 -3.53700 0.77700 1.000 43.81526 704 ALA D C 1
ATOM 3980 O O . ALA D 2 19 ? -0.17600 -2.81500 0.10000 1.000 47.03108 704 ALA D O 1
ATOM 3982 N N . LYS D 2 20 ? -0.80200 -4.86800 0.79000 1.000 39.93870 705 LYS D N 1
ATOM 3983 C CA . LYS D 2 20 ? 0.20800 -5.52600 -0.03100 1.000 38.56375 705 LYS D CA 1
ATOM 3984 C C . LYS D 2 20 ? -0.14300 -5.44600 -1.51100 1.000 37.31948 705 LYS D C 1
ATOM 3985 O O . LYS D 2 20 ? 0.72000 -5.14000 -2.34000 1.000 37.93817 705 LYS D O 1
ATOM 3991 N N . LEU D 2 21 ? -1.40200 -5.72600 -1.85900 1.000 38.58318 706 LEU D N 1
ATOM 3992 C CA . LEU D 2 21 ? -1.82200 -5.64900 -3.25500 1.000 41.95001 706 LEU D CA 1
ATOM 3993 C C . LEU D 2 21 ? -1.73600 -4.22700 -3.79000 1.000 40.63901 706 LEU D C 1
ATOM 3994 O O . LEU D 2 21 ? -1.43600 -4.02900 -4.97200 1.000 48.79563 706 LEU D O 1
ATOM 3999 N N . THR D 2 22 ? -1.99400 -3.22900 -2.94400 1.000 41.82446 707 THR D N 1
ATOM 4000 C CA . THR D 2 22 ? -1.82600 -1.84300 -3.36600 1.000 34.65621 707 THR D CA 1
ATOM 4001 C C . THR D 2 22 ? -0.37000 -1.54800 -3.70100 1.000 37.66097 707 THR D C 1
ATOM 4002 O O . THR D 2 22 ? -0.07700 -0.88400 -4.70200 1.000 39.74778 707 THR D O 1
ATOM 4006 N N . ALA D 2 23 ? 0.55500 -2.04600 -2.87500 1.000 36.44496 708 ALA D N 1
ATOM 4007 C CA . ALA D 2 23 ? 1.97600 -1.83200 -3.12600 1.000 38.95278 708 ALA D CA 1
ATOM 4008 C C . ALA D 2 23 ? 2.41100 -2.48000 -4.43400 1.000 46.24059 708 ALA D C 1
ATOM 4009 O O . ALA D 2 23 ? 3.18300 -1.89100 -5.19900 1.000 57.04952 708 ALA D O 1
ATOM 4011 N N . GLU D 2 24 ? 1.93700 -3.69900 -4.70300 1.000 40.80372 709 GLU D N 1
ATOM 4012 C CA . GLU D 2 24 ? 2.24300 -4.33200 -5.98100 1.000 47.64496 709 GLU D CA 1
ATOM 4013 C C . GLU D 2 24 ? 1.57900 -3.60000 -7.13800 1.000 43.37453 709 GLU D C 1
ATOM 4014 O O . GLU D 2 24 ? 2.15900 -3.51000 -8.22600 1.000 49.24021 709 GLU D O 1
ATOM 4020 N N . ALA D 2 25 ? 0.37100 -3.07200 -6.92400 1.000 41.37260 710 ALA D N 1
ATOM 4021 C CA . ALA D 2 25 ? -0.33200 -2.36600 -7.98800 1.000 43.44280 710 ALA D CA 1
ATOM 4022 C C . ALA D 2 25 ? 0.38500 -1.08500 -8.38900 1.000 43.62320 710 ALA D C 1
ATOM 4023 O O . ALA D 2 25 ? 0.37100 -0.71500 -9.56800 1.000 45.32280 710 ALA D O 1
ATOM 4025 N N . THR D 2 26 ? 1.01900 -0.40200 -7.43400 1.000 46.13060 711 THR D N 1
ATOM 4026 C CA . THR D 2 26 ? 1.69200 0.86100 -7.71900 1.000 49.21010 711 THR D CA 1
ATOM 4027 C C . THR D 2 26 ? 3.13800 0.67600 -8.15600 1.000 52.95396 711 THR D C 1
ATOM 4028 O O . THR D 2 26 ? 3.65300 1.50000 -8.92000 1.000 53.38154 711 THR D O 1
ATOM 4032 N N . GLY D 2 27 ? 3.80300 -0.37700 -7.69200 1.000 53.52122 654 GLY D N 1
ATOM 4033 C CA . GLY D 2 27 ? 5.17600 -0.64300 -8.08000 1.000 58.45516 654 GLY D CA 1
ATOM 4034 C C . GLY D 2 27 ? 6.21300 0.03300 -7.20400 1.000 61.21637 654 GLY D C 1
ATOM 4035 O O . GLY D 2 27 ? 5.88400 0.86600 -6.35900 1.000 61.56072 654 GLY D O 1
#

InterPro domains:
  IPR000536 Nuclear hormone receptor, ligand-binding domain [PF00104] (227-399)
  IPR000536 Nuclear hormone receptor, ligand-binding domain [PS51843] (183-417)
  IPR000536 Nuclear hormone receptor, ligand-binding domain [SM00430] (230-388)
  IPR001628 Zinc finger, nuclear hormone receptor-type [PF00105] (87-155)
  IPR001628 Zinc finger, nuclear hormone receptor-type [PR00047] (88-104)
  IPR001628 Zinc finger, nuclear hormone receptor-type [PR00047] (104-119)
  IPR001628 Zinc finger, nuclear hormone receptor-type [PR00047] (137-145)
  IPR001628 Zinc finger, nuclear hormone receptor-type [PR00047] (145-153)
  IPR001628 Zinc finger, nuclear hormone receptor-type [PS00031] (88-114)
  IPR001628 Zinc finger, nuclear hormone receptor-type [PS51030] (85-160)
  IPR001628 Zinc finger, nuclear hormone receptor-type [SM00399] (85-156)
  IPR001723 Nuclear hormone receptor [PR00398] (149-159)
  IPR001723 Nuclear hormone receptor [PR00398] (231-252)
  IPR001723 Nuclear hormone receptor [PR00398] (252-268)
  IPR001723 Nuclear hormone receptor [PR00398] (319-334)
  IPR001723 Nuclear hormone receptor [PR00398] (376-393)
  IPR003078 Retinoic acid receptor [PR01292] (60-77)
  IPR003078 Retinoic acid receptor [PR01292] (154-167)
  IPR003078 Retinoic acid receptor [PR01292] (176-200)
  IPR003078 Retinoic acid receptor [PR01292] (201-217)

Solvent-accessible surface area: 21797 Å² total; per-residue (Å²): 127,78,40,55,17,21,106,95,0,65,102,2,2,74,106,2,8,50,46,50,128,87,30,61,101,93,92,37,122,109,28,16,154,68,120,61,79,21,33,92,106,14,16,77,65,32,8,60,18,17,0,98,19,3,12,81,4,2,66,0,0,49,94,4,49,20,0,76,86,4,49,43,46,0,2,8,28,0,2,40,42,0,3,32,3,0,23,9,0,3,16,3,52,3,17,20,60,146,119,43,15,0,0,18,47,59,0,5,10,0,45,64,16,2,0,35,0,0,2,18,2,108,14,3,68,40,1,0,24,3,0,59,40,9,76,93,1,109,33,44,41,2,0,1,0,0,2,0,0,0,1,0,2,6,6,21,25,74,122,17,109,67,50,113,70,0,46,133,39,12,69,67,5,9,28,0,0,42,61,40,5,156,81,77,67,110,92,15,110,43,17,17,13,33,0,0,4,12,0,0,5,2,20,8,9,10,14,70,3,47,54,28,19,91,60,11,75,153,77,14,80,58,98,14,21,56,0,13,90,27,4,23,193,136,128,39,42,108,26,14,88,118,0,55,123,0,2,85,86,5,9,50,32,50,127,83,32,65,103,91,95,44,132,64,28,26,141,134,122,56,85,20,22,94,106,8,16,79,67,30,8,50,16,19,0,88,19,2,7,80,5,1,46,0,0,64,72,4,59,22,0,80,94,5,46,63,47,0,5,26,33,0,2,59,40,0,4,31,3,0,27,9,2,4,17,3,42,3,16,25,73,157,110,41,15,0,0,14,48,60,0,7,10,0,46,70,22,5,0,30,0,0,1,18,2,110,14,2,65,37,0,0,27,3,0,56,41,7,71,78,8,111,41,44,37,1,4,5,0,0,3,0,0,0,5,0,0,2,12,27,27,69,124,22,104,68,56,110,106,0,38,132,39,7,47,60,4,2,44,0,0,64,46,27,9,143,81,110,191,95,106,67,26,22,9,58,1,0,12,9,4,0,8,2,20,7,11,9,10,82,3,49,66,22,18,101,58,12,82,150,70,8,84,59,99,14,19,41,0,12,72,11,4,35,66,157,107,169,17,0,75,102,6,12,104,24,91,83,39,115,116,60,60,64,137,10,32,63,60,0,57,81,68,102,4,1,85,104,8,12,66,42,89,100,43,115,118,65,55,62,125,7,31,60,54,0,41,85

Organism: Homo sapiens (NCBI:txid9606)

GO terms:
  GO:0000785 chromatin (C, IDA)
  GO:0004879 nuclear receptor activity (F, IDA)
  GO:0000978 RNA polymerase II cis-regulatory region sequence-specific DNA binding (F, IDA)
  GO:0045944 positive regulation of transcription by RNA polymerase II (P, IDA)
  GO:1990837 sequence-specific double-stranded DNA binding (F, IDA)
  GO:0000978 RNA polymerase II cis-regulatory region sequence-specific DNA binding (F, IMP)
  GO:0001217 DNA-binding transcription repressor activity (F, IMP)
  GO:1902894 negative regulation of miRNA transcription (P, IMP)
  GO:0071300 cellular response to retinoic acid (P, IMP)
  GO:0051393 alpha-actinin binding (F, IPI)
  GO:0043422 protein kinase B binding (F, IPI)
  GO:0019899 enzyme binding (F, IPI)
  GO:0005654 nucleoplasm (C, TAS)
  GO:0005515 protein binding (F, IPI)
  GO:0005886 plasma membrane (C, IDA)
  GO:0001972 retinoic acid binding (F, IDA)
  GO:0045630 positive regulation of T-helper 2 cell differentiation (P, IDA)
  GO:0032689 negative regulation of type II interferon production (P, IDA)
  GO:0032720 negative regulation of tumor necrosis factor production (P, IDA)
  GO:0032736 positive regulation of interleukin-13 production (P, IDA)

Foldseek 3Di:
DLVVLLVQLLVLLCVLAPDLVPADADEDDPQAPDADQADLVLLVVVLVLLVSSLVSLLSSQVSRPPLVVADPQQNLQLSLLCSQLLVLLRQLNQADVVQCWTAGRNRYIGHLRSVCRNQCPPLSVLSSVLSVVCVVLPDDSSLSSLLSNLSRLQLPGPPRPCSPSSVVSNVSSLVSNVVVCCVPCVPDDPSSVVSVVSSVSSSVSVVVVLVSQVVSQVVHDDGRDDVVVSSRD/DVLVVLLVLLLVLQCVLAPALVPAAADEDDPQQPDADQADQVLLVVVLVLLLSSLVSLLSSQVSRPCSVVFDPVQNLQLSLLCSQLLVLLRQLNQADVVQQWTAGRNNYIGHLRSVCRNQCPPLSVLSSVLSVVCVVLPDDSSLSSLLSLLSRLALVGPPHPCSVSSVVSNVSSLVSNVVVDVVVQVDPNSVVSVVSSVSSSVSVVVVLVSVVVRQVVHDHGRDPVVCVSRDD/DVLVVCVVVDPDDVVSVVVSVVVVVD/DVLVVCVVPDDDDPVSVVVSVVVVVD